Protein AF-0000000078269916 (afdb_homodimer)

Secondary structure (DSSP, 8-state):
---TT------------------------------PPPEEEE-TTS-EEEEEEES--SSEEEEE--TT--GGGGTTTHHHHTTTS-EEEEPPTTSTTS----S---HHHHHHHHHHHHHHHT-SSEEEEEETTHHHHHHHHHHHTTTTEEEEEEES--S-TT----HHHHHHHHHHHHH-HHHHHHHHHHTTS-TTS-HHHHHHHHHHHHTS-HHHHHHHHHHHHHHHHHTHHHHGGGG--S-EEEEE-SSS---HHHHHTTSSSEEEEE-TT--TTHHHHSHHHHHHHHHHHHHTTTTT------TTTS---/-----------------------------------PPPEEEE-TTS-EEEEEEES--SSEEEEE--TT--GGGGTTTHHHHTTTS-EEEEPPTTSTTS----S---HHHHHHHHHHHHHHHT-SSEEEEEETTHHHHHHHHHHHTTTTEEEEEEES--S-TT----HHHHHHHHHHHHH-HHHHHHHHHHTTS-TTS-HHHHHHHHHHHHTS-HHHHHHHHHHHHHHHHHTHHHHGGGG--S-EEEEE-SSS---HHHHHTTSSSEEEEE-TT--TTHHHHSHHHHHHHHHHHHHTTTTT------TTTS---

Sequence (626 aa):
MNQDNYCKDLKRYSISLIVFFAFIFFFFTPAHAKNKWPSLAISADGTPISFESYGSGEPTLVFVHGWSCDARYWREQIPHFSKNHRVIVLDLAGHGHSGMGRTQYTMRSFGEDVKAVTEATGSRSVILVGHSMSGSVIAEAARLMADRVIGLVGIDTLENIEYPMTQEEFKGMVGPLETNFQTGCRQFVETMISPRTDAELREWIIADMSAAPPDVALSAMESMMSQYITGEAAKIFEDIRIPVRTVNGDLWPIEYEANRRHMFSFDAIVLKDADHFLMLNRVEEFNSALEKAIGSFSTNVKSKPDPRLLRGDMNQDNYCKDLKRYSISLIVFFAFIFFFFTPAHAKNKWPSLAISADGTPISFESYGSGEPTLVFVHGWSCDARYWREQIPHFSKNHRVIVLDLAGHGHSGMGRTQYTMRSFGEDVKAVTEATGSRSVILVGHSMSGSVIAEAARLMADRVIGLVGIDTLENIEYPMTQEEFKGMVGPLETNFQTGCRQFVETMISPRTDAELREWIIADMSAAPPDVALSAMESMMSQYITGEAAKIFEDIRIPVRTVNGDLWPIEYEANRRHMFSFDAIVLKDADHFLMLNRVEEFNSALEKAIGSFSTNVKSKPDPRLLRGD

Radius of gyration: 32.22 Å; Cα contacts (8 Å, |Δi|>4): 1144; chains: 2; bounding box: 91×109×122 Å

Foldseek 3Di:
DDDDDPPDDPPPPPPPPPPPPPPPPPPPPPPPVPFDDWDWFAFPVRKTKIKGKAAADPPEEEEAEDFLAAQVLLVLVRVVPNVPHIYMGIGFAQHDPIHPPDQFDALLSSLRSSLRVCVVVVRQAYEYEYAALCVSNVLNVCLVRVRHYAEYEYEADQQALQPQDDPVNLCVLCVLCVVPVLVSQLVNVVVQDDPPFDPVVNVCVSNSSSPGDSSNNSRHSVNSVVCNNVSVSLQSQQSHQHAYEYEHEDPDHHDVVNNVVRHNHYDYHYDYPATSSCCPRVVVVSSVRVVVRVVVSVVPPPPPPPVVVVPPD/DDPDDPPDDPPPPPPPPPPPPPPPPPPPPPPPPPFDDWDWFAFPVRKIKIKGKAAADPPEEEEAEDFLAAQVLLVLVRVVPNVPHIYMGIGFAQGDPIHPPDQFDALLSSLRSSLRVCVVVVRQAYEYEYAALCVSNVLNVCLVRVRHYAEYEYEADQQALQPQDDPVNLCVLCVLCVVPVLVSQLVNVVVQDDPPFDPVVNVCVSNSSSPGDSSNNSRHSVNSSVCNNVSVSLQSQQSHQHAYEYEHEDPDHHDVVNNVVRHNHYDYHYDYPATSSCCPRVVVVSSVRVVVVVVVSVVPPPPPPPVVVVPPD

Nearest PDB structures (foldseek):
  7ac0-assembly1_HHH  TM=7.749E-01  e=2.338E-17  Corynebacterium sp. C12
  2xua-assembly1_A  TM=7.984E-01  e=5.585E-16  Paraburkholderia xenovorans LB400
  7dq9-assembly3_C  TM=8.122E-01  e=1.371E-15  Alistipes shahii WAL 8301
  7dq9-assembly4_D  TM=7.809E-01  e=2.350E-15  Alistipes shahii WAL 8301
  8v16-assembly2_A  TM=7.700E-01  e=2.664E-13  uncultured Pseudomonadota bacterium

Solvent-accessible surface area (backbone atoms only — not comparable to full-atom values): 33706 Å² total; per-residue (Å²): 140,85,73,79,80,74,77,72,82,82,77,77,76,76,74,76,74,74,72,74,72,72,73,72,72,72,72,69,62,71,70,69,70,73,78,60,67,56,41,72,23,58,21,89,87,62,46,39,28,26,33,40,66,37,61,51,62,78,54,26,38,38,43,37,45,32,78,52,44,26,44,73,68,44,59,72,48,48,75,64,48,23,73,75,15,16,32,34,35,29,15,51,70,53,19,53,70,15,18,62,83,67,92,69,44,37,43,59,60,42,6,36,38,53,45,26,43,42,57,68,70,64,59,61,40,30,35,37,34,10,26,38,61,14,35,57,20,46,52,41,22,37,68,76,34,63,88,29,45,57,30,39,34,21,33,45,35,79,33,47,40,68,46,79,50,47,72,65,58,50,49,62,65,46,43,48,35,72,76,40,40,48,64,27,35,35,58,59,50,53,75,43,52,51,90,81,51,56,68,63,57,50,50,29,53,39,51,46,41,26,32,42,57,59,71,50,45,53,36,35,49,50,39,54,52,46,25,30,53,72,43,46,51,32,55,60,32,65,76,38,85,42,45,36,32,28,50,23,32,60,84,62,76,67,38,63,68,63,40,47,75,36,32,68,35,68,52,73,46,70,43,81,93,25,36,71,54,32,57,70,75,35,44,70,64,38,53,52,51,50,49,52,53,59,58,59,50,70,68,66,68,62,76,70,72,56,63,74,68,68,52,76,122,137,85,80,76,80,82,76,77,85,80,80,76,78,76,75,76,74,76,72,74,72,73,74,73,71,72,71,69,61,71,69,70,70,73,79,62,68,57,42,74,25,59,21,88,86,64,46,39,27,25,34,41,64,38,60,50,61,78,53,25,37,39,44,37,44,33,78,51,47,27,43,74,69,44,59,72,48,48,75,62,48,24,75,73,16,16,32,34,35,29,16,50,68,53,19,53,70,14,17,63,85,68,92,70,43,37,43,60,60,44,7,37,37,52,44,26,44,41,58,69,70,63,61,62,40,29,34,39,34,10,26,38,61,14,34,56,20,46,51,40,20,39,68,77,34,62,86,28,45,57,31,39,34,22,33,44,35,78,34,47,41,70,46,80,49,47,72,66,58,50,49,63,65,46,43,47,36,72,76,39,39,48,64,28,37,35,58,57,50,54,74,43,51,52,92,81,51,57,67,63,56,50,49,29,54,39,53,49,40,27,33,42,57,57,70,48,46,52,36,33,49,51,39,54,51,47,25,29,54,72,44,47,51,32,55,60,32,62,76,39,84,42,45,36,33,28,49,24,31,60,83,60,76,69,38,62,66,65,39,46,74,35,31,68,36,68,53,75,46,71,42,80,92,26,36,72,56,31,57,70,75,37,43,70,65,38,53,52,50,50,49,53,54,58,57,58,50,69,69,65,68,63,76,70,72,57,65,74,69,68,52,76,120

Structure (mmCIF, N/CA/C/O backbone):
data_AF-0000000078269916-model_v1
#
loop_
_entity.id
_entity.type
_entity.pdbx_description
1 polymer 'Pimeloyl-ACP methyl ester carboxylesterase'
#
loop_
_atom_site.group_PDB
_atom_site.id
_atom_site.type_symbol
_atom_site.label_atom_id
_atom_site.label_alt_id
_atom_site.label_comp_id
_atom_site.label_asym_id
_atom_site.label_entity_id
_atom_site.label_seq_id
_atom_site.pdbx_PDB_ins_code
_atom_site.Cartn_x
_atom_site.Cartn_y
_atom_site.Cartn_z
_atom_site.occupancy
_atom_site.B_iso_or_equiv
_atom_site.auth_seq_id
_atom_site.auth_comp_id
_atom_site.auth_asym_id
_atom_site.auth_atom_id
_atom_site.pdbx_PDB_model_num
ATOM 1 N N . MET A 1 1 ? -1.334 53.094 -91.125 1 21 1 MET A N 1
ATOM 2 C CA . MET A 1 1 ? -2.098 51.938 -90.688 1 21 1 MET A CA 1
ATOM 3 C C . MET A 1 1 ? -2.035 51.781 -89.188 1 21 1 MET A C 1
ATOM 5 O O . MET A 1 1 ? -1.204 52.438 -88.5 1 21 1 MET A O 1
ATOM 9 N N . ASN A 1 2 ? -1.925 50.594 -88.625 1 22.11 2 ASN A N 1
ATOM 10 C CA . ASN A 1 2 ? -2.619 49.625 -87.75 1 22.11 2 ASN A CA 1
ATOM 11 C C . ASN A 1 2 ? -2.021 49.594 -86.375 1 22.11 2 ASN A C 1
ATOM 13 O O . ASN A 1 2 ? -2.479 48.812 -85.5 1 22.11 2 ASN A O 1
ATOM 17 N N . GLN A 1 3 ? -0.78 49.75 -86.125 1 22.39 3 GLN A N 1
ATOM 18 C CA . GLN A 1 3 ? -0.13 48.812 -85.188 1 22.39 3 GLN A CA 1
ATOM 19 C C . GLN A 1 3 ? -0.484 49.156 -83.75 1 22.39 3 GLN A C 1
ATOM 21 O O . GLN A 1 3 ? -0.562 48.25 -82.938 1 22.39 3 GLN A O 1
ATOM 26 N N . ASP A 1 4 ? -0.324 50.375 -83.25 1 25.39 4 ASP A N 1
ATOM 27 C CA . ASP A 1 4 ? 0.403 50.531 -82 1 25.39 4 ASP A CA 1
ATOM 28 C C . ASP A 1 4 ? -0.526 50.375 -80.812 1 25.39 4 ASP A C 1
ATOM 30 O O . ASP A 1 4 ? -0.087 50.469 -79.688 1 25.39 4 ASP A O 1
ATOM 34 N N . ASN A 1 5 ? -1.885 50.656 -80.938 1 26.56 5 ASN A N 1
ATOM 35 C CA . ASN A 1 5 ? -2.498 51.25 -79.75 1 26.56 5 ASN A CA 1
ATOM 36 C C . ASN A 1 5 ? -2.873 50.188 -78.75 1 26.56 5 ASN A C 1
ATOM 38 O O . ASN A 1 5 ? -3.711 50.438 -77.875 1 26.56 5 ASN A O 1
ATOM 42 N N . TYR A 1 6 ? -2.588 48.844 -79 1 26.31 6 TYR A N 1
ATOM 43 C CA . TYR A 1 6 ? -3.412 47.812 -78.375 1 26.31 6 TYR A CA 1
ATOM 44 C C . TYR A 1 6 ? -3.141 47.75 -76.875 1 26.31 6 TYR A C 1
ATOM 46 O O . TYR A 1 6 ? -3.074 46.656 -76.312 1 26.31 6 TYR A O 1
ATOM 54 N N . CYS A 1 7 ? -2.402 48.562 -76.188 1 26.69 7 CYS A N 1
ATOM 55 C CA . CYS A 1 7 ? -1.865 48.156 -74.875 1 26.69 7 CYS A CA 1
ATOM 56 C C . CYS A 1 7 ? -2.969 48.031 -73.875 1 26.69 7 CYS A C 1
ATOM 58 O O . CYS A 1 7 ? -3.221 49 -73.125 1 26.69 7 CYS A O 1
ATOM 60 N N . LYS A 1 8 ? -4.277 47.719 -74.25 1 22.61 8 LYS A N 1
ATOM 61 C CA . LYS A 1 8 ? -5.359 47.906 -73.312 1 22.61 8 LYS A CA 1
ATOM 62 C C . LYS A 1 8 ? -5.062 47.219 -71.938 1 22.61 8 LYS A C 1
ATOM 64 O O . LYS A 1 8 ? -4.184 46.375 -71.875 1 22.61 8 LYS A O 1
ATOM 69 N N . ASP A 1 9 ? -6.188 46.812 -71.125 1 23.31 9 ASP A N 1
ATOM 70 C CA . ASP A 1 9 ? -6.789 46.75 -69.812 1 23.31 9 ASP A CA 1
ATOM 71 C C . ASP A 1 9 ? -6.484 45.438 -69.125 1 23.31 9 ASP A C 1
ATOM 73 O O . ASP A 1 9 ? -7.156 44.438 -69.375 1 23.31 9 ASP A O 1
ATOM 77 N N . LEU A 1 10 ? -5.312 44.875 -69 1 23.36 10 LEU A N 1
ATOM 78 C CA . LEU A 1 10 ? -5.129 43.594 -68.312 1 23.36 10 LEU A CA 1
ATOM 79 C C . LEU A 1 10 ? -5.66 43.656 -66.875 1 23.36 10 LEU A C 1
ATOM 81 O O . LEU A 1 10 ? -5.148 44.406 -66.062 1 23.36 10 LEU A O 1
ATOM 85 N N . LYS A 1 11 ? -7.047 43.625 -66.625 1 23.27 11 LYS A N 1
ATOM 86 C CA . LYS A 1 11 ? -7.719 43.469 -65.375 1 23.27 11 LYS A CA 1
ATOM 87 C C . LYS A 1 11 ? -7.141 42.281 -64.562 1 23.27 11 LYS A C 1
ATOM 89 O O . LYS A 1 11 ? -7.184 41.156 -65 1 23.27 11 LYS A O 1
ATOM 94 N N . ARG A 1 12 ? -6.066 42.438 -63.781 1 24.25 12 ARG A N 1
ATOM 95 C CA . ARG A 1 12 ? -5.426 41.469 -62.906 1 24.25 12 ARG A CA 1
ATOM 96 C C . ARG A 1 12 ? -6.426 40.906 -61.906 1 24.25 12 ARG A C 1
ATOM 98 O O . ARG A 1 12 ? -7.078 41.656 -61.156 1 24.25 12 ARG A O 1
ATOM 105 N N . TYR A 1 13 ? -7.32 39.906 -62.219 1 27.17 13 TYR A N 1
ATOM 106 C CA . TYR A 1 13 ? -8.086 39.094 -61.281 1 27.17 13 TYR A CA 1
ATOM 107 C C . TYR A 1 13 ? -7.199 38.625 -60.125 1 27.17 13 TYR A C 1
ATOM 109 O O . TYR A 1 13 ? -6.195 37.969 -60.344 1 27.17 13 TYR A O 1
ATOM 117 N N . SER A 1 14 ? -6.84 39.469 -59.156 1 27.38 14 SER A N 1
ATOM 118 C CA . SER A 1 14 ? -6.176 39.031 -57.938 1 27.38 14 SER A CA 1
ATOM 119 C C . SER A 1 14 ? -6.922 37.875 -57.281 1 27.38 14 SER A C 1
ATOM 121 O O . SER A 1 14 ? -8.094 38 -56.938 1 27.38 14 SER A O 1
ATOM 123 N N . ILE A 1 15 ? -6.816 36.625 -57.719 1 27.8 15 ILE A N 1
ATOM 124 C CA . ILE A 1 15 ? -7.219 35.406 -57.062 1 27.8 15 ILE A CA 1
ATOM 125 C C . ILE A 1 15 ? -6.789 35.438 -55.594 1 27.8 15 ILE A C 1
ATOM 127 O O . ILE A 1 15 ? -5.602 35.594 -55.281 1 27.8 15 ILE A O 1
ATOM 131 N N . SER A 1 16 ? -7.613 36 -54.75 1 28.14 16 SER A N 1
ATOM 132 C CA . SER A 1 16 ? -7.484 35.875 -53.312 1 28.14 16 SER A CA 1
ATOM 133 C C . SER A 1 16 ? -7.227 34.438 -52.875 1 28.14 16 SER A C 1
ATOM 135 O O . SER A 1 16 ? -8.031 33.562 -53.188 1 28.14 16 SER A O 1
ATOM 137 N N . LEU A 1 17 ? -6.02 34 -52.969 1 30.09 17 LEU A N 1
ATOM 138 C CA . LEU A 1 17 ? -5.574 32.75 -52.344 1 30.09 17 LEU A CA 1
ATOM 139 C C . LEU A 1 17 ? -6.125 32.656 -50.938 1 30.09 17 LEU A C 1
ATOM 141 O O . LEU A 1 17 ? -5.801 33.469 -50.062 1 30.09 17 LEU A O 1
ATOM 145 N N . ILE A 1 18 ? -7.359 32.312 -50.812 1 31.36 18 ILE A N 1
ATOM 146 C CA . ILE A 1 18 ? -7.848 31.859 -49.531 1 31.36 18 ILE A CA 1
ATOM 147 C C . ILE A 1 18 ? -6.887 30.828 -48.938 1 31.36 18 ILE A C 1
ATOM 149 O O . ILE A 1 18 ? -6.711 29.75 -49.5 1 31.36 18 ILE A O 1
ATOM 153 N N . VAL A 1 19 ? -5.77 31.25 -48.438 1 34.12 19 VAL A N 1
ATOM 154 C CA . VAL A 1 19 ? -4.949 30.406 -47.594 1 34.12 19 VAL A CA 1
ATOM 155 C C . VAL A 1 19 ? -5.82 29.766 -46.5 1 34.12 19 VAL A C 1
ATOM 157 O O . VAL A 1 19 ? -6.367 30.453 -45.656 1 34.12 19 VAL A O 1
ATOM 160 N N . PHE A 1 20 ? -6.559 28.766 -46.906 1 34.16 20 PHE A N 1
ATOM 161 C CA . PHE A 1 20 ? -7.082 27.875 -45.875 1 34.16 20 PHE A CA 1
ATOM 162 C C . PHE A 1 20 ? -6 27.531 -44.844 1 34.16 20 PHE A C 1
ATOM 164 O O . PHE A 1 20 ? -5.047 26.812 -45.188 1 34.16 20 PHE A O 1
ATOM 171 N N . PHE A 1 21 ? -5.656 28.438 -43.969 1 36.5 21 PHE A N 1
ATOM 172 C CA . PHE A 1 21 ? -4.934 28.031 -42.781 1 36.5 21 PHE A CA 1
ATOM 173 C C . PHE A 1 21 ? -5.602 26.828 -42.125 1 36.5 21 PHE A C 1
ATOM 175 O O . PHE A 1 21 ? -6.688 26.953 -41.562 1 36.5 21 PHE A O 1
ATOM 182 N N . ALA A 1 22 ? -5.492 25.688 -42.75 1 36.28 22 ALA A N 1
ATOM 183 C CA . ALA A 1 22 ? -5.73 24.484 -41.969 1 36.28 22 ALA A CA 1
ATOM 184 C C . ALA A 1 22 ? -5.09 24.609 -40.562 1 36.28 22 ALA A C 1
ATOM 186 O O . ALA A 1 22 ? -3.863 24.625 -40.469 1 36.28 22 ALA A O 1
ATOM 187 N N . PHE A 1 23 ? -5.758 25.312 -39.656 1 39.25 23 PHE A N 1
ATOM 188 C CA . PHE A 1 23 ? -5.406 25.141 -38.281 1 39.25 23 PHE A CA 1
ATOM 189 C C . PHE A 1 23 ? -5.219 23.672 -37.938 1 39.25 23 PHE A C 1
ATOM 191 O O . PHE A 1 23 ? -6.188 22.906 -37.875 1 39.25 23 PHE A O 1
ATOM 198 N N . ILE A 1 24 ? -4.129 23.125 -38.344 1 39.94 24 ILE A N 1
ATOM 199 C CA . ILE A 1 24 ? -3.729 21.891 -37.688 1 39.94 24 ILE A CA 1
ATOM 200 C C . ILE A 1 24 ? -3.896 22.016 -36.188 1 39.94 24 ILE A C 1
ATOM 202 O O . ILE A 1 24 ? -3.162 22.766 -35.531 1 39.94 24 ILE A O 1
ATOM 206 N N . PHE A 1 25 ? -5.102 21.891 -35.688 1 37.78 25 PHE A N 1
ATOM 207 C CA . PHE A 1 25 ? -5.223 21.594 -34.281 1 37.78 25 PHE A CA 1
ATOM 208 C C . PHE A 1 25 ? -4.281 20.453 -33.875 1 37.78 25 PHE A C 1
ATOM 210 O O . PHE A 1 25 ? -4.512 19.297 -34.219 1 37.78 25 PHE A O 1
ATOM 217 N N . PHE A 1 26 ? -3.045 20.781 -33.656 1 40.53 26 PHE A N 1
ATOM 218 C CA . PHE A 1 26 ? -2.293 19.844 -32.844 1 40.53 26 PHE A CA 1
ATOM 219 C C . PHE A 1 26 ? -3.088 19.469 -31.594 1 40.53 26 PHE A C 1
ATOM 221 O O . PHE A 1 26 ? -3.258 20.281 -30.688 1 40.53 26 PHE A O 1
ATOM 228 N N . PHE A 1 27 ? -3.998 18.594 -31.781 1 38.41 27 PHE A N 1
ATOM 229 C CA . PHE A 1 27 ? -4.398 17.906 -30.547 1 38.41 27 PHE A CA 1
ATOM 230 C C . PHE A 1 27 ? -3.174 17.484 -29.734 1 38.41 27 PHE A C 1
ATOM 232 O O . PHE A 1 27 ? -2.502 16.516 -30.078 1 38.41 27 PHE A O 1
ATOM 239 N N . PHE A 1 28 ? -2.551 18.422 -29.062 1 37.59 28 PHE A N 1
ATOM 240 C CA . PHE A 1 28 ? -1.742 17.906 -27.969 1 37.59 28 PHE A CA 1
ATOM 241 C C . PHE A 1 28 ? -2.516 16.875 -27.172 1 37.59 28 PHE A C 1
ATOM 243 O O . PHE A 1 28 ? -3.496 17.203 -26.5 1 37.59 28 PHE A O 1
ATOM 250 N N . THR A 1 29 ? -2.607 15.695 -27.703 1 38 29 THR A N 1
ATOM 251 C CA . THR A 1 29 ? -2.969 14.688 -26.719 1 38 29 THR A CA 1
ATOM 252 C C . THR A 1 29 ? -2.277 14.969 -25.391 1 38 29 THR A C 1
ATOM 254 O O . THR A 1 29 ? -1.061 15.156 -25.344 1 38 29 THR A O 1
ATOM 257 N N . PRO A 1 30 ? -2.994 15.516 -24.484 1 38.19 30 PRO A N 1
ATOM 258 C CA . PRO A 1 30 ? -2.281 15.617 -23.203 1 38.19 30 PRO A CA 1
ATOM 259 C C . PRO A 1 30 ? -1.316 14.461 -22.984 1 38.19 30 PRO A C 1
ATOM 261 O O . PRO A 1 30 ? -1.679 13.297 -23.188 1 38.19 30 PRO A O 1
ATOM 264 N N . ALA A 1 31 ? -0.077 14.664 -23.297 1 37.22 31 ALA A N 1
ATOM 265 C CA . ALA A 1 31 ? 0.858 13.664 -22.797 1 37.22 31 ALA A CA 1
ATOM 266 C C . ALA A 1 31 ? 0.346 13.055 -21.484 1 37.22 31 ALA A C 1
ATOM 268 O O . ALA A 1 31 ? 0.181 13.75 -20.484 1 37.22 31 ALA A O 1
ATOM 269 N N . HIS A 1 32 ? -0.566 12.211 -21.5 1 38.44 32 HIS A N 1
ATOM 270 C CA . HIS A 1 32 ? -0.675 11.43 -20.266 1 38.44 32 HIS A CA 1
ATOM 271 C C . HIS A 1 32 ? 0.677 11.305 -19.578 1 38.44 32 HIS A C 1
ATOM 273 O O . HIS A 1 32 ? 1.618 10.742 -20.141 1 38.44 32 HIS A O 1
ATOM 279 N N . ALA A 1 33 ? 1.166 12.32 -19 1 42 33 ALA A N 1
ATOM 280 C CA . ALA A 1 33 ? 2.371 12.195 -18.172 1 42 33 ALA A CA 1
ATOM 281 C C . ALA A 1 33 ? 2.557 10.758 -17.688 1 42 33 ALA A C 1
ATOM 283 O O . ALA A 1 33 ? 1.695 10.219 -17 1 42 33 ALA A O 1
ATOM 284 N N . LYS A 1 34 ? 3.129 9.953 -18.5 1 47.44 34 LYS A N 1
ATOM 285 C CA . LYS A 1 34 ? 3.562 8.609 -18.125 1 47.44 34 LYS A CA 1
ATOM 286 C C . LYS A 1 34 ? 3.793 8.508 -16.625 1 47.44 34 LYS A C 1
ATOM 288 O O . LYS A 1 34 ? 4.531 9.312 -16.047 1 47.44 34 LYS A O 1
ATOM 293 N N . ASN A 1 35 ? 2.83 8.055 -15.906 1 54.97 35 ASN A N 1
ATOM 294 C CA . ASN A 1 35 ? 2.936 7.824 -14.469 1 54.97 35 ASN A CA 1
ATOM 295 C C . ASN A 1 35 ? 4.301 7.258 -14.094 1 54.97 35 ASN A C 1
ATOM 297 O O . ASN A 1 35 ? 4.727 6.238 -14.633 1 54.97 35 ASN A O 1
ATOM 301 N N . LYS A 1 36 ? 5.184 8.062 -13.492 1 77.75 36 LYS A N 1
ATOM 302 C CA . LYS A 1 36 ? 6.488 7.684 -12.961 1 77.75 36 LYS A CA 1
ATOM 303 C C . LYS A 1 36 ? 6.371 6.52 -11.984 1 77.75 36 LYS A C 1
ATOM 305 O O . LYS A 1 36 ? 5.309 6.301 -11.398 1 77.75 36 LYS A O 1
ATOM 310 N N . TRP A 1 37 ? 7.215 5.598 -12.109 1 88.62 37 TRP A N 1
ATOM 311 C CA . TRP A 1 37 ? 7.332 4.516 -11.141 1 88.62 37 TRP A CA 1
ATOM 312 C C . TRP A 1 37 ? 7.391 5.059 -9.719 1 88.62 37 TRP A C 1
ATOM 314 O O . TRP A 1 37 ? 7.902 6.16 -9.492 1 88.62 37 TRP A O 1
ATOM 324 N N . PRO A 1 38 ? 6.723 4.312 -8.773 1 93.56 38 PRO A N 1
ATOM 325 C CA . PRO A 1 38 ? 6.969 4.719 -7.391 1 93.56 38 PRO A CA 1
ATOM 326 C C . PRO A 1 38 ? 8.461 4.797 -7.055 1 93.56 38 PRO A C 1
ATOM 328 O O . PRO A 1 38 ? 9.289 4.262 -7.793 1 93.56 38 PRO A O 1
ATOM 331 N N . SER A 1 39 ? 8.727 5.566 -6.039 1 94.5 39 SER A N 1
ATOM 332 C CA . SER A 1 39 ? 10.109 5.77 -5.613 1 94.5 39 SER A CA 1
ATOM 333 C C . SER A 1 39 ? 10.258 5.594 -4.105 1 94.5 39 SER A C 1
ATOM 335 O O . SER A 1 39 ? 9.258 5.508 -3.387 1 94.5 39 SER A O 1
ATOM 337 N N . LEU A 1 40 ? 11.508 5.488 -3.664 1 94.56 40 LEU A N 1
ATOM 338 C CA . LEU A 1 40 ? 11.805 5.395 -2.238 1 94.56 40 LEU A CA 1
ATOM 339 C C . LEU A 1 40 ? 12.844 6.434 -1.829 1 94.56 40 LEU A C 1
ATOM 341 O O . LEU A 1 40 ? 13.797 6.684 -2.566 1 94.56 40 LEU A O 1
ATOM 345 N N . ALA A 1 41 ? 12.586 7.074 -0.777 1 96.94 41 ALA A N 1
ATOM 346 C CA . ALA A 1 41 ? 13.555 7.91 -0.071 1 96.94 41 ALA A CA 1
ATOM 347 C C . ALA A 1 41 ? 13.961 7.277 1.256 1 96.94 41 ALA A C 1
ATOM 349 O O . ALA A 1 41 ? 13.211 6.492 1.835 1 96.94 41 ALA A O 1
ATOM 350 N N . ILE A 1 42 ? 15.156 7.555 1.751 1 95.69 42 ILE A N 1
ATOM 351 C CA . ILE A 1 42 ? 15.641 6.988 3.006 1 95.69 42 ILE A CA 1
ATOM 352 C C . ILE A 1 42 ? 15.578 8.047 4.105 1 95.69 42 ILE A C 1
ATOM 354 O O . ILE A 1 42 ? 16.219 9.094 4.004 1 95.69 42 ILE A O 1
ATOM 358 N N . SER A 1 43 ? 14.781 7.789 5.098 1 98.06 43 SER A N 1
ATOM 359 C CA . SER A 1 43 ? 14.641 8.703 6.223 1 98.06 43 SER A CA 1
ATOM 360 C C . SER A 1 43 ? 15.93 8.789 7.031 1 98.06 43 SER A C 1
ATOM 362 O O . SER A 1 43 ? 16.891 8.062 6.754 1 98.06 43 SER A O 1
ATOM 364 N N . ALA A 1 44 ? 15.969 9.672 7.977 1 97.56 44 ALA A N 1
ATOM 365 C CA . ALA A 1 44 ? 17.172 9.969 8.75 1 97.56 44 ALA A CA 1
ATOM 366 C C . ALA A 1 44 ? 17.688 8.719 9.461 1 97.56 44 ALA A C 1
ATOM 368 O O . ALA A 1 44 ? 18.891 8.539 9.617 1 97.56 44 ALA A O 1
ATOM 369 N N . ASP A 1 45 ? 16.812 7.828 9.836 1 96.75 45 ASP A N 1
ATOM 370 C CA . ASP A 1 45 ? 17.203 6.648 10.609 1 96.75 45 ASP A CA 1
ATOM 371 C C . ASP A 1 45 ? 17.391 5.438 9.695 1 96.75 45 ASP A C 1
ATOM 373 O O . ASP A 1 45 ? 17.484 4.305 10.172 1 96.75 45 ASP A O 1
ATOM 377 N N . GLY A 1 46 ? 17.344 5.645 8.453 1 94.25 46 GLY A N 1
ATOM 378 C CA . GLY A 1 46 ? 17.609 4.574 7.508 1 94.25 46 GLY A CA 1
ATOM 379 C C . GLY A 1 46 ? 16.344 3.895 7.012 1 94.25 46 GLY A C 1
ATOM 380 O O . GLY A 1 46 ? 16.406 3.02 6.145 1 94.25 46 GLY A O 1
ATOM 381 N N . THR A 1 47 ? 15.188 4.285 7.488 1 95.25 47 THR A N 1
ATOM 382 C CA . THR A 1 47 ? 13.93 3.66 7.098 1 95.25 47 THR A CA 1
ATOM 383 C C . THR A 1 47 ? 13.547 4.059 5.676 1 95.25 47 THR A C 1
ATOM 385 O O . THR A 1 47 ? 13.523 5.246 5.344 1 95.25 47 THR A O 1
ATOM 388 N N . PRO A 1 48 ? 13.273 3.115 4.793 1 95.19 48 PRO A N 1
ATOM 389 C CA . PRO A 1 48 ? 12.805 3.469 3.449 1 95.19 48 PRO A CA 1
ATOM 390 C C . PRO A 1 48 ? 11.383 4.035 3.449 1 95.19 48 PRO A C 1
ATOM 392 O O . PRO A 1 48 ? 10.492 3.467 4.082 1 95.19 48 PRO A O 1
ATOM 395 N N . ILE A 1 49 ? 11.203 5.141 2.758 1 98.12 49 ILE A N 1
ATOM 396 C CA . ILE A 1 49 ? 9.914 5.82 2.668 1 98.12 49 ILE A CA 1
ATOM 397 C C . ILE A 1 49 ? 9.438 5.832 1.219 1 98.12 49 ILE A C 1
ATOM 399 O O . ILE A 1 49 ? 10.078 6.434 0.353 1 98.12 49 ILE A O 1
ATOM 403 N N . SER A 1 50 ? 8.281 5.184 0.987 1 97.5 50 SER A N 1
ATOM 404 C CA . SER A 1 50 ? 7.707 5.102 -0.352 1 97.5 50 SER A CA 1
ATOM 405 C C . SER A 1 50 ? 6.977 6.391 -0.718 1 97.5 50 SER A C 1
ATOM 407 O O . SER A 1 50 ? 6.277 6.973 0.115 1 97.5 50 SER A O 1
ATOM 409 N N . PHE A 1 51 ? 7.176 6.797 -1.977 1 97.81 51 PHE A N 1
ATOM 410 C CA . PHE A 1 51 ? 6.449 7.969 -2.441 1 97.81 51 PHE A CA 1
ATOM 411 C C . PHE A 1 51 ? 6.234 7.91 -3.949 1 97.81 51 PHE A C 1
ATOM 413 O O . PHE A 1 51 ? 6.863 7.109 -4.641 1 97.81 51 PHE A O 1
ATOM 420 N N . GLU A 1 52 ? 5.258 8.695 -4.406 1 96.94 52 GLU A N 1
ATOM 421 C CA . GLU A 1 52 ? 4.973 8.898 -5.824 1 96.94 52 GLU A CA 1
ATOM 422 C C . GLU A 1 52 ? 4.938 10.383 -6.172 1 96.94 52 GLU A C 1
ATOM 424 O O . GLU A 1 52 ? 4.574 11.219 -5.336 1 96.94 52 GLU A O 1
ATOM 429 N N . SER A 1 53 ? 5.367 10.664 -7.398 1 96.75 53 SER A N 1
ATOM 430 C CA . SER A 1 53 ? 5.406 12.039 -7.895 1 96.75 53 SER A CA 1
ATOM 431 C C . SER A 1 53 ? 4.609 12.18 -9.188 1 96.75 53 SER A C 1
ATOM 433 O O . SER A 1 53 ? 4.73 11.359 -10.094 1 96.75 53 SER A O 1
ATOM 435 N N . TYR A 1 54 ? 3.781 13.203 -9.195 1 96.62 54 TYR A N 1
ATOM 436 C CA . TYR A 1 54 ? 2.951 13.508 -10.352 1 96.62 54 TYR A CA 1
ATOM 437 C C . TYR A 1 54 ? 3.07 14.977 -10.734 1 96.62 54 TYR A C 1
ATOM 439 O O . TYR A 1 54 ? 3.188 15.844 -9.867 1 96.62 54 TYR A O 1
ATOM 447 N N . GLY A 1 55 ? 3.004 15.242 -12 1 96.56 55 GLY A N 1
ATOM 448 C CA . GLY A 1 55 ? 3.059 16.625 -12.445 1 96.56 55 GLY A CA 1
ATOM 449 C C . GLY A 1 55 ? 4.426 17.266 -12.258 1 96.56 55 GLY A C 1
ATOM 450 O O . GLY A 1 55 ? 5.422 16.562 -12.07 1 96.56 55 GLY A O 1
ATOM 451 N N . SER A 1 56 ? 4.414 18.562 -12.531 1 95.44 56 SER A N 1
ATOM 452 C CA . SER A 1 56 ? 5.652 19.328 -12.445 1 95.44 56 SER A CA 1
ATOM 453 C C . SER A 1 56 ? 5.383 20.75 -11.977 1 95.44 56 SER A C 1
ATOM 455 O O . SER A 1 56 ? 4.23 21.188 -11.93 1 95.44 56 SER A O 1
ATOM 457 N N . GLY A 1 57 ? 6.523 21.375 -11.523 1 93.5 57 GLY A N 1
ATOM 458 C CA . GLY A 1 57 ? 6.418 22.781 -11.133 1 93.5 57 GLY A CA 1
ATOM 459 C C . GLY A 1 57 ? 6.602 23 -9.641 1 93.5 57 GLY A C 1
ATOM 460 O O . GLY A 1 57 ? 6.621 22.031 -8.867 1 93.5 57 GLY A O 1
ATOM 461 N N . GLU A 1 58 ? 6.789 24.312 -9.273 1 93.88 58 GLU A N 1
ATOM 462 C CA . GLU A 1 58 ? 6.855 24.766 -7.891 1 93.88 58 GLU A CA 1
ATOM 463 C C . GLU A 1 58 ? 5.77 25.797 -7.594 1 93.88 58 GLU A C 1
ATOM 465 O O . GLU A 1 58 ? 5.371 26.547 -8.477 1 93.88 58 GLU A O 1
ATOM 470 N N . PRO A 1 59 ? 5.258 25.859 -6.516 1 97.38 59 PRO A N 1
ATOM 471 C CA . PRO A 1 59 ? 5.629 25.016 -5.379 1 97.38 59 PRO A CA 1
ATOM 472 C C . PRO A 1 59 ? 5.117 23.594 -5.516 1 97.38 59 PRO A C 1
ATOM 474 O O . PRO A 1 59 ? 4.055 23.359 -6.102 1 97.38 59 PRO A O 1
ATOM 477 N N . THR A 1 60 ? 5.922 22.656 -5.02 1 98.25 60 THR A N 1
ATOM 478 C CA . THR A 1 60 ? 5.504 21.266 -4.906 1 98.25 60 THR A CA 1
ATOM 479 C C . THR A 1 60 ? 4.504 21.094 -3.768 1 98.25 60 THR A C 1
ATOM 481 O O . THR A 1 60 ? 4.676 21.656 -2.691 1 98.25 60 THR A O 1
ATOM 484 N N . LEU A 1 61 ? 3.449 20.391 -4.004 1 98.88 61 LEU A N 1
ATOM 485 C CA . LEU A 1 61 ? 2.514 20 -2.953 1 98.88 61 LEU A CA 1
ATOM 486 C C . LEU A 1 61 ? 2.844 18.609 -2.418 1 98.88 61 LEU A C 1
ATOM 488 O O . LEU A 1 61 ? 2.816 17.625 -3.166 1 98.88 61 LEU A O 1
ATOM 492 N N . VAL A 1 62 ? 3.182 18.5 -1.152 1 98.94 62 VAL A N 1
ATOM 493 C CA . VAL A 1 62 ? 3.449 17.219 -0.511 1 98.94 62 VAL A CA 1
ATOM 494 C C . VAL A 1 62 ? 2.275 16.844 0.386 1 98.94 62 VAL A C 1
ATOM 496 O O . VAL A 1 62 ? 2.006 17.5 1.387 1 98.94 62 VAL A O 1
ATOM 499 N N . PHE A 1 63 ? 1.613 15.781 0.003 1 98.94 63 PHE A N 1
ATOM 500 C CA . PHE A 1 63 ? 0.438 15.312 0.725 1 98.94 63 PHE A CA 1
ATOM 501 C C . PHE A 1 63 ? 0.815 14.219 1.722 1 98.94 63 PHE A C 1
ATOM 503 O O . PHE A 1 63 ? 1.376 13.188 1.341 1 98.94 63 PHE A O 1
ATOM 510 N N . VAL A 1 64 ? 0.462 14.453 2.99 1 98.94 64 VAL A N 1
ATOM 511 C CA . VAL A 1 64 ? 0.803 13.531 4.066 1 98.94 64 VAL A CA 1
ATOM 512 C C . VAL A 1 64 ? -0.473 12.984 4.707 1 98.94 64 VAL A C 1
ATOM 514 O O . VAL A 1 64 ? -1.325 13.758 5.156 1 98.94 64 VAL A O 1
ATOM 517 N N . HIS A 1 65 ? -0.599 11.656 4.766 1 98.88 65 HIS A N 1
ATOM 518 C CA . HIS A 1 65 ? -1.816 10.984 5.195 1 98.88 65 HIS A CA 1
ATOM 519 C C . HIS A 1 65 ? -1.937 10.977 6.715 1 98.88 65 HIS A C 1
ATOM 521 O O . HIS A 1 65 ? -0.972 11.289 7.422 1 98.88 65 HIS A O 1
ATOM 527 N N . GLY A 1 66 ? -3.137 10.648 7.215 1 98.81 66 GLY A N 1
ATOM 528 C CA . GLY A 1 66 ? -3.428 10.617 8.641 1 98.81 66 GLY A CA 1
ATOM 529 C C . GLY A 1 66 ? -3.131 9.273 9.281 1 98.81 66 GLY A C 1
ATOM 530 O O . GLY A 1 66 ? -2.51 8.406 8.664 1 98.81 66 GLY A O 1
ATOM 531 N N . TRP A 1 67 ? -3.562 9.148 10.5 1 98.69 67 TRP A N 1
ATOM 532 C CA . TRP A 1 67 ? -3.336 7.988 11.359 1 98.69 67 TRP A CA 1
ATOM 533 C C . TRP A 1 67 ? -3.912 6.727 10.719 1 98.69 67 TRP A C 1
ATOM 535 O O . TRP A 1 67 ? -5.074 6.707 10.312 1 98.69 67 TRP A O 1
ATOM 545 N N . SER A 1 68 ? -3.057 5.68 10.516 1 97.81 68 SER A N 1
ATOM 546 C CA . SER A 1 68 ? -3.439 4.352 10.039 1 97.81 68 SER A CA 1
ATOM 547 C C . SER A 1 68 ? -3.949 4.406 8.609 1 97.81 68 SER A C 1
ATOM 549 O O . SER A 1 68 ? -4.711 3.535 8.18 1 97.81 68 SER A O 1
ATOM 551 N N . CYS A 1 69 ? -3.635 5.422 7.906 1 98.44 69 CYS A N 1
ATOM 552 C CA . CYS A 1 69 ? -3.949 5.574 6.492 1 98.44 69 CYS A CA 1
ATOM 553 C C . CYS A 1 69 ? -2.707 5.375 5.629 1 98.44 69 CYS A C 1
ATOM 555 O O . CYS A 1 69 ? -1.752 4.723 6.055 1 98.44 69 CYS A O 1
ATOM 557 N N . ASP A 1 70 ? -2.764 5.824 4.379 1 98.12 70 ASP A N 1
ATOM 558 C CA . ASP A 1 70 ? -1.642 5.797 3.443 1 98.12 70 ASP A CA 1
ATOM 559 C C . ASP A 1 70 ? -1.891 6.73 2.262 1 98.12 70 ASP A C 1
ATOM 561 O O . ASP A 1 70 ? -2.844 7.512 2.271 1 98.12 70 ASP A O 1
ATOM 565 N N . ALA A 1 71 ? -1.038 6.68 1.283 1 98.19 71 ALA A N 1
ATOM 566 C CA . ALA A 1 71 ? -1.064 7.629 0.175 1 98.19 71 ALA A CA 1
ATOM 567 C C . ALA A 1 71 ? -2.363 7.516 -0.616 1 98.19 71 ALA A C 1
ATOM 569 O O . ALA A 1 71 ? -2.766 8.461 -1.304 1 98.19 71 ALA A O 1
ATOM 570 N N . ARG A 1 72 ? -3.086 6.359 -0.579 1 97.19 72 ARG A N 1
ATOM 571 C CA . ARG A 1 72 ? -4.289 6.121 -1.364 1 97.19 72 ARG A CA 1
ATOM 572 C C . ARG A 1 72 ? -5.406 7.078 -0.964 1 97.19 72 ARG A C 1
ATOM 574 O O . ARG A 1 72 ? -6.355 7.289 -1.724 1 97.19 72 ARG A O 1
ATOM 581 N N . TYR A 1 73 ? -5.273 7.688 0.193 1 98.56 73 TYR A N 1
ATOM 582 C CA . TYR A 1 73 ? -6.32 8.57 0.7 1 98.56 73 TYR A CA 1
ATOM 583 C C . TYR A 1 73 ? -6.297 9.906 -0.023 1 98.56 73 TYR A C 1
ATOM 585 O O . TYR A 1 73 ? -7.223 10.711 0.119 1 98.56 73 TYR A O 1
ATOM 593 N N . TRP A 1 74 ? -5.285 10.125 -0.864 1 98.69 74 TRP A N 1
ATOM 594 C CA . TRP A 1 74 ? -5.176 11.359 -1.646 1 98.69 74 TRP A CA 1
ATOM 595 C C . TRP A 1 74 ? -5.488 11.094 -3.115 1 98.69 74 TRP A C 1
ATOM 597 O O . TRP A 1 74 ? -5.281 11.969 -3.965 1 98.69 74 TRP A O 1
ATOM 607 N N . ARG A 1 75 ? -6.023 9.953 -3.465 1 96.69 75 ARG A N 1
ATOM 608 C CA . ARG A 1 75 ? -6.18 9.5 -4.844 1 96.69 75 ARG A CA 1
ATOM 609 C C . ARG A 1 75 ? -7.023 10.484 -5.652 1 96.69 75 ARG A C 1
ATOM 611 O O . ARG A 1 75 ? -6.812 10.641 -6.855 1 96.69 75 ARG A O 1
ATOM 618 N N . GLU A 1 76 ? -7.973 11.172 -4.977 1 97.75 76 GLU A N 1
ATOM 619 C CA . GLU A 1 76 ? -8.891 12.055 -5.691 1 97.75 76 GLU A CA 1
ATOM 620 C C . GLU A 1 76 ? -8.258 13.422 -5.926 1 97.75 76 GLU A C 1
ATOM 622 O O . GLU A 1 76 ? -8.734 14.203 -6.754 1 97.75 76 GLU A O 1
ATOM 627 N N . GLN A 1 77 ? -7.215 13.742 -5.207 1 98.69 77 GLN A N 1
ATOM 628 C CA . GLN A 1 77 ? -6.535 15.031 -5.316 1 98.69 77 GLN A CA 1
ATOM 629 C C . GLN A 1 77 ? -5.438 14.984 -6.375 1 98.69 77 GLN A C 1
ATOM 631 O O . GLN A 1 77 ? -5.121 16 -6.996 1 98.69 77 GLN A O 1
ATOM 636 N N . ILE A 1 78 ? -4.859 13.844 -6.641 1 97.88 78 ILE A N 1
ATOM 637 C CA . ILE A 1 78 ? -3.709 13.688 -7.52 1 97.88 78 ILE A CA 1
ATOM 638 C C . ILE A 1 78 ? -4.055 14.188 -8.922 1 97.88 78 ILE A C 1
ATOM 640 O O . ILE A 1 78 ? -3.396 15.086 -9.445 1 97.88 78 ILE A O 1
ATOM 644 N N . PRO A 1 79 ? -5.145 13.688 -9.562 1 96.62 79 PRO A N 1
ATOM 645 C CA . PRO A 1 79 ? -5.422 14.164 -10.922 1 96.62 79 PRO A CA 1
ATOM 646 C C . PRO A 1 79 ? -5.734 15.656 -10.969 1 96.62 79 PRO A C 1
ATOM 648 O O . PRO A 1 79 ? -5.434 16.328 -11.969 1 96.62 79 PRO A O 1
ATOM 651 N N . HIS A 1 80 ? -6.309 16.172 -9.938 1 97.88 80 HIS A N 1
ATOM 652 C CA . HIS A 1 80 ? -6.719 17.578 -9.914 1 97.88 80 HIS A CA 1
ATOM 653 C C . HIS A 1 80 ? -5.516 18.5 -9.773 1 97.88 80 HIS A C 1
ATOM 655 O O . HIS A 1 80 ? -5.34 19.422 -10.578 1 97.88 80 HIS A O 1
ATOM 661 N N . PHE A 1 81 ? -4.668 18.25 -8.883 1 98.5 81 PHE A N 1
ATOM 662 C CA . PHE A 1 81 ? -3.621 19.203 -8.523 1 98.5 81 PHE A CA 1
ATOM 663 C C . PHE A 1 81 ? -2.379 18.984 -9.383 1 98.5 81 PHE A C 1
ATOM 665 O O . PHE A 1 81 ? -1.547 19.891 -9.516 1 98.5 81 PHE A O 1
ATOM 672 N N . SER A 1 82 ? -2.207 17.797 -9.945 1 97.75 82 SER A N 1
ATOM 673 C CA . SER A 1 82 ? -1.023 17.516 -10.75 1 97.75 82 SER A CA 1
ATOM 674 C C . SER A 1 82 ? -1.085 18.234 -12.094 1 97.75 82 SER A C 1
ATOM 676 O O . SER A 1 82 ? -0.095 18.281 -12.828 1 97.75 82 SER A O 1
ATOM 678 N N . LYS A 1 83 ? -2.176 18.797 -12.414 1 96.62 83 LYS A N 1
ATOM 679 C CA . LYS A 1 83 ? -2.311 19.594 -13.625 1 96.62 83 LYS A CA 1
ATOM 680 C C . LYS A 1 83 ? -1.462 20.859 -13.547 1 96.62 83 LYS A C 1
ATOM 682 O O . LYS A 1 83 ? -0.956 21.344 -14.562 1 96.62 83 LYS A O 1
ATOM 687 N N . ASN A 1 84 ? -1.304 21.359 -12.336 1 95.88 84 ASN A N 1
ATOM 688 C CA . ASN A 1 84 ? -0.679 22.672 -12.219 1 95.88 84 ASN A CA 1
ATOM 689 C C . ASN A 1 84 ? 0.471 22.656 -11.211 1 95.88 84 ASN A C 1
ATOM 691 O O . ASN A 1 84 ? 1.172 23.656 -11.047 1 95.88 84 ASN A O 1
ATOM 695 N N . HIS A 1 85 ? 0.659 21.531 -10.555 1 97.25 85 HIS A N 1
ATOM 696 C CA . HIS A 1 85 ? 1.691 21.422 -9.531 1 97.25 85 HIS A CA 1
ATOM 697 C C . HIS A 1 85 ? 2.422 20.094 -9.641 1 97.25 85 HIS A C 1
ATOM 699 O O . HIS A 1 85 ? 1.896 19.125 -10.211 1 97.25 85 HIS A O 1
ATOM 705 N N . ARG A 1 86 ? 3.623 20.109 -9.156 1 97.62 86 ARG A N 1
ATOM 706 C CA . ARG A 1 86 ? 4.16 18.812 -8.742 1 97.62 86 ARG A CA 1
ATOM 707 C C . ARG A 1 86 ? 3.473 18.328 -7.473 1 97.62 86 ARG A C 1
ATOM 709 O O . ARG A 1 86 ? 3.387 19.047 -6.48 1 97.62 86 ARG A O 1
ATOM 716 N N . VAL A 1 87 ? 2.947 17.172 -7.543 1 98.62 87 VAL A N 1
ATOM 717 C CA . VAL A 1 87 ? 2.25 16.547 -6.422 1 98.62 87 VAL A CA 1
ATOM 718 C C . VAL A 1 87 ? 3.031 15.328 -5.938 1 98.62 87 VAL A C 1
ATOM 720 O O . VAL A 1 87 ? 3.344 14.43 -6.727 1 98.62 87 VAL A O 1
ATOM 723 N N . ILE A 1 88 ? 3.369 15.344 -4.676 1 98.69 88 ILE A N 1
ATOM 724 C CA . ILE A 1 88 ? 4.023 14.211 -4.039 1 98.69 88 ILE A CA 1
ATOM 725 C C . ILE A 1 88 ? 3.088 13.594 -3 1 98.69 88 ILE A C 1
ATOM 727 O O . ILE A 1 88 ? 2.529 14.305 -2.16 1 98.69 88 ILE A O 1
ATOM 731 N N . VAL A 1 89 ? 2.859 12.289 -3.1 1 98.75 89 VAL A N 1
ATOM 732 C CA . VAL A 1 89 ? 2.197 11.531 -2.041 1 98.75 89 VAL A CA 1
ATOM 733 C C . VAL A 1 89 ? 3.158 10.484 -1.477 1 98.75 89 VAL A C 1
ATOM 735 O O . VAL A 1 89 ? 3.994 9.945 -2.203 1 98.75 89 VAL A O 1
ATOM 738 N N . LEU A 1 90 ? 3.062 10.227 -0.17 1 98.69 90 LEU A N 1
ATOM 739 C CA . LEU A 1 90 ? 4.004 9.305 0.455 1 98.69 90 LEU A CA 1
ATOM 740 C C . LEU A 1 90 ? 3.311 8.453 1.512 1 98.69 90 LEU A C 1
ATOM 742 O O . LEU A 1 90 ? 2.211 8.781 1.959 1 98.69 90 LEU A O 1
ATOM 746 N N . ASP A 1 91 ? 3.902 7.352 1.828 1 98.62 91 ASP A N 1
ATOM 747 C CA . ASP A 1 91 ? 3.576 6.539 2.998 1 98.62 91 ASP A CA 1
ATOM 748 C C . ASP A 1 91 ? 4.555 6.805 4.141 1 98.62 91 ASP A C 1
ATOM 750 O O . ASP A 1 91 ? 5.766 6.609 3.984 1 98.62 91 ASP A O 1
ATOM 754 N N . LEU A 1 92 ? 4.039 7.238 5.242 1 98.81 92 LEU A N 1
ATOM 755 C CA . LEU A 1 92 ? 4.902 7.375 6.41 1 98.81 92 LEU A CA 1
ATOM 756 C C . LEU A 1 92 ? 5.438 6.016 6.855 1 98.81 92 LEU A C 1
ATOM 758 O O . LEU A 1 92 ? 4.84 4.98 6.551 1 98.81 92 LEU A O 1
ATOM 762 N N . ALA A 1 93 ? 6.578 6.051 7.559 1 98.12 93 ALA A N 1
ATOM 763 C CA . ALA A 1 93 ? 7.105 4.801 8.109 1 98.12 93 ALA A CA 1
ATOM 764 C C . ALA A 1 93 ? 6.012 4.02 8.836 1 98.12 93 ALA A C 1
ATOM 766 O O . ALA A 1 93 ? 5.203 4.602 9.562 1 98.12 93 ALA A O 1
ATOM 767 N N . GLY A 1 94 ? 6.016 2.699 8.531 1 96.38 94 GLY A N 1
ATOM 768 C CA . GLY A 1 94 ? 5.039 1.844 9.188 1 96.38 94 GLY A CA 1
ATOM 769 C C . GLY A 1 94 ? 3.705 1.798 8.461 1 96.38 94 GLY A C 1
ATOM 770 O O . GLY A 1 94 ? 2.791 1.084 8.883 1 96.38 94 GLY A O 1
ATOM 771 N N . HIS A 1 95 ? 3.596 2.516 7.363 1 97.12 95 HIS A N 1
ATOM 772 C CA . HIS A 1 95 ? 2.357 2.594 6.598 1 97.12 95 HIS A CA 1
ATOM 773 C C . HIS A 1 95 ? 2.59 2.238 5.133 1 97.12 95 HIS A C 1
ATOM 775 O O . HIS A 1 95 ? 3.684 2.451 4.605 1 97.12 95 HIS A O 1
ATOM 781 N N . GLY A 1 96 ? 1.533 1.697 4.496 1 95.19 96 GLY A N 1
ATOM 782 C CA . GLY A 1 96 ? 1.59 1.434 3.068 1 95.19 96 GLY A CA 1
ATOM 783 C C . GLY A 1 96 ? 2.797 0.611 2.66 1 95.19 96 GLY A C 1
ATOM 784 O O . GLY A 1 96 ? 3.025 -0.474 3.199 1 95.19 96 GLY A O 1
ATOM 785 N N . HIS A 1 97 ? 3.605 1.237 1.811 1 94.88 97 HIS A N 1
ATOM 786 C CA . HIS A 1 97 ? 4.719 0.501 1.223 1 94.88 97 HIS A CA 1
ATOM 787 C C . HIS A 1 97 ? 6.051 0.947 1.818 1 94.88 97 HIS A C 1
ATOM 789 O O . HIS A 1 97 ? 7.113 0.628 1.281 1 94.88 97 HIS A O 1
ATOM 795 N N . SER A 1 98 ? 5.992 1.695 2.896 1 96.25 98 SER A N 1
ATOM 796 C CA . SER A 1 98 ? 7.199 2.139 3.588 1 96.25 98 SER A CA 1
ATOM 797 C C . SER A 1 98 ? 7.668 1.1 4.602 1 96.25 98 SER A C 1
ATOM 799 O O . SER A 1 98 ? 6.926 0.178 4.941 1 96.25 98 SER A O 1
ATOM 801 N N . GLY A 1 99 ? 8.938 1.324 5.059 1 93.31 99 GLY A N 1
ATOM 802 C CA . GLY A 1 99 ? 9.531 0.412 6.023 1 93.31 99 GLY A CA 1
ATOM 803 C C . GLY A 1 99 ? 8.805 0.398 7.355 1 93.31 99 GLY A C 1
ATOM 804 O O . GLY A 1 99 ? 8.227 1.407 7.766 1 93.31 99 GLY A O 1
ATOM 805 N N . MET A 1 100 ? 8.898 -0.748 8.062 1 90.75 100 MET A N 1
ATOM 806 C CA . MET A 1 100 ? 8.172 -0.937 9.312 1 90.75 100 MET A CA 1
ATOM 807 C C . MET A 1 100 ? 9.117 -1.321 10.445 1 90.75 100 MET A C 1
ATOM 809 O O . MET A 1 100 ? 8.688 -1.902 11.445 1 90.75 100 MET A O 1
ATOM 813 N N . GLY A 1 101 ? 10.25 -1.008 10.375 1 87.69 101 GLY A N 1
ATOM 814 C CA . GLY A 1 101 ? 11.242 -1.548 11.281 1 87.69 101 GLY A CA 1
ATOM 815 C C . GLY A 1 101 ? 11.5 -0.654 12.484 1 87.69 101 GLY A C 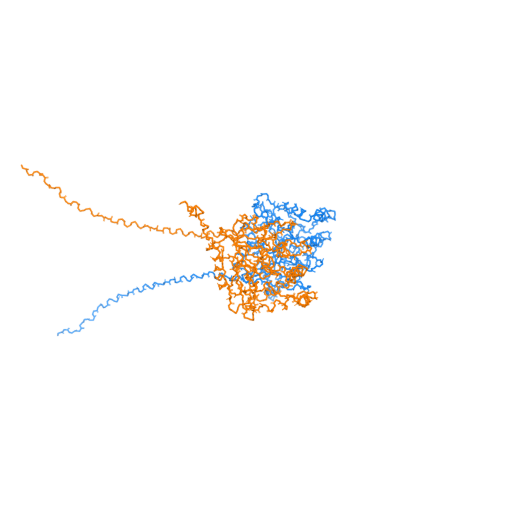1
ATOM 816 O O . GLY A 1 101 ? 12.367 -0.953 13.312 1 87.69 101 GLY A O 1
ATOM 817 N N . ARG A 1 102 ? 10.688 0.445 12.633 1 94.5 102 ARG A N 1
ATOM 818 C CA . ARG A 1 102 ? 10.922 1.326 13.773 1 94.5 102 ARG A CA 1
ATOM 819 C C . ARG A 1 102 ? 10.383 0.707 15.055 1 94.5 102 ARG A C 1
ATOM 821 O O . ARG A 1 102 ? 9.414 -0.05 15.031 1 94.5 102 ARG A O 1
ATOM 828 N N . THR A 1 103 ? 11.062 1.102 16.125 1 94.25 103 THR A N 1
ATOM 829 C CA . THR A 1 103 ? 10.555 0.701 17.438 1 94.25 103 THR A CA 1
ATOM 830 C C . THR A 1 103 ? 9.539 1.715 17.953 1 94.25 103 THR A C 1
ATOM 832 O O . THR A 1 103 ? 8.672 1.374 18.766 1 94.25 103 THR A O 1
ATOM 835 N N . GLN A 1 104 ? 9.727 2.932 17.578 1 97.62 104 GLN A N 1
ATOM 836 C CA . GLN A 1 104 ? 8.812 4.012 17.938 1 97.62 104 GLN A CA 1
ATOM 837 C C . GLN A 1 104 ? 8.438 4.844 16.719 1 97.62 104 GLN A C 1
ATOM 839 O O . GLN A 1 104 ? 9.297 5.176 15.898 1 97.62 104 GLN A O 1
ATOM 844 N N . TYR A 1 105 ? 7.207 5.094 16.625 1 98.5 105 TYR A N 1
ATOM 845 C CA . TYR A 1 105 ? 6.672 5.926 15.555 1 98.5 105 TYR A CA 1
ATOM 846 C C . TYR A 1 105 ? 6.172 7.258 16.094 1 98.5 105 TYR A C 1
ATOM 848 O O . TYR A 1 105 ? 5.043 7.352 16.578 1 98.5 105 TYR A O 1
ATOM 856 N N . THR A 1 106 ? 7.023 8.305 16 1 98.75 106 THR A N 1
ATOM 857 C CA . THR A 1 106 ? 6.727 9.594 16.609 1 98.75 106 THR A CA 1
ATOM 858 C C . THR A 1 106 ? 6.383 10.633 15.539 1 98.75 106 THR A C 1
ATOM 860 O O . THR A 1 106 ? 6.75 10.469 14.375 1 98.75 106 THR A O 1
ATOM 863 N N . MET A 1 107 ? 5.754 11.672 15.984 1 98.69 107 MET A N 1
ATOM 864 C CA . MET A 1 107 ? 5.465 12.766 15.07 1 98.69 107 MET A CA 1
ATOM 865 C C . MET A 1 107 ? 6.754 13.359 14.5 1 98.69 107 MET A C 1
ATOM 867 O O . MET A 1 107 ? 6.82 13.695 13.32 1 98.69 107 MET A O 1
ATOM 871 N N . ARG A 1 108 ? 7.727 13.445 15.305 1 98.25 108 ARG A N 1
ATOM 872 C CA . ARG A 1 108 ? 9.023 13.977 14.891 1 98.25 108 ARG A CA 1
ATOM 873 C C . ARG A 1 108 ? 9.664 13.086 13.836 1 98.25 108 ARG A C 1
ATOM 875 O O . ARG A 1 108 ? 10.18 13.578 12.828 1 98.25 108 ARG A O 1
ATOM 882 N N . SER A 1 109 ? 9.711 11.781 14.109 1 98.75 109 SER A N 1
ATOM 883 C CA . SER A 1 109 ? 10.305 10.867 13.141 1 98.75 109 SER A CA 1
ATOM 884 C C . SER A 1 109 ? 9.516 10.859 11.836 1 98.75 109 SER A C 1
ATOM 886 O O . SER A 1 109 ? 10.094 10.695 10.758 1 98.75 109 SER A O 1
ATOM 888 N N . PHE A 1 110 ? 8.203 11.016 11.93 1 98.94 110 PHE A N 1
ATOM 889 C CA . PHE A 1 110 ? 7.398 11.156 10.719 1 98.94 110 PHE A CA 1
ATOM 890 C C . PHE A 1 110 ? 7.781 12.422 9.961 1 98.94 110 PHE A C 1
ATOM 892 O O . PHE A 1 110 ? 7.77 12.438 8.727 1 98.94 110 PHE A O 1
ATOM 899 N N . GLY A 1 111 ? 8.047 13.531 10.688 1 98.94 111 GLY A N 1
ATOM 900 C CA . GLY A 1 111 ? 8.562 14.734 10.047 1 98.94 111 GLY A CA 1
ATOM 901 C C . GLY A 1 111 ? 9.812 14.484 9.234 1 98.94 111 GLY A C 1
ATOM 902 O O . GLY A 1 111 ? 9.969 15.031 8.141 1 98.94 111 GLY A O 1
ATOM 903 N N . GLU A 1 112 ? 10.719 13.648 9.742 1 98.88 112 GLU A N 1
ATOM 904 C CA . GLU A 1 112 ? 11.938 13.273 9.039 1 98.88 112 GLU A CA 1
ATOM 905 C C . GLU A 1 112 ? 11.625 12.5 7.762 1 98.88 112 GLU A C 1
ATOM 907 O O . GLU A 1 112 ? 12.344 12.617 6.766 1 98.88 112 GLU A O 1
ATOM 912 N N . ASP A 1 113 ? 10.578 11.664 7.812 1 98.94 113 ASP A N 1
ATOM 913 C CA . ASP A 1 113 ? 10.148 10.961 6.609 1 98.94 113 ASP A CA 1
ATOM 914 C C . ASP A 1 113 ? 9.773 11.945 5.504 1 98.94 113 ASP A C 1
ATOM 916 O O . ASP A 1 113 ? 10.18 11.781 4.352 1 98.94 113 ASP A O 1
ATOM 920 N N . VAL A 1 114 ? 9.023 12.969 5.895 1 98.94 114 VAL A N 1
ATOM 921 C CA . VAL A 1 114 ? 8.562 13.984 4.953 1 98.94 114 VAL A CA 1
ATOM 922 C C . VAL A 1 114 ? 9.758 14.75 4.391 1 98.94 114 VAL A C 1
ATOM 924 O O . VAL A 1 114 ? 9.836 15 3.186 1 98.94 114 VAL A O 1
ATOM 927 N N . LYS A 1 115 ? 10.672 15.109 5.219 1 98.88 115 LYS A N 1
ATOM 928 C CA . LYS A 1 115 ? 11.898 15.789 4.789 1 98.88 115 LYS A CA 1
ATOM 929 C C . LYS A 1 115 ? 12.664 14.938 3.779 1 98.88 115 LYS A C 1
ATOM 931 O O . LYS A 1 115 ? 13.102 15.445 2.742 1 98.88 115 LYS A O 1
ATOM 936 N N . ALA A 1 116 ? 12.828 13.672 4.086 1 98.81 116 ALA A N 1
ATOM 937 C CA . ALA A 1 116 ? 13.586 12.773 3.215 1 98.81 116 ALA A CA 1
ATOM 938 C C . ALA A 1 116 ? 12.977 12.727 1.815 1 98.81 116 ALA A C 1
ATOM 940 O O . ALA A 1 116 ? 13.703 12.805 0.817 1 98.81 116 ALA A O 1
ATOM 941 N N . VAL A 1 117 ? 11.695 12.625 1.754 1 98.69 117 VAL A N 1
ATOM 942 C CA . VAL A 1 117 ? 11.008 12.555 0.469 1 98.69 117 VAL A CA 1
ATOM 943 C C . VAL A 1 117 ? 11.141 13.891 -0.264 1 98.69 117 VAL A C 1
ATOM 945 O O . VAL A 1 117 ? 11.383 13.914 -1.472 1 98.69 117 VAL A O 1
ATOM 948 N N . THR A 1 118 ? 10.945 14.984 0.452 1 98.62 118 THR A N 1
ATOM 949 C CA . THR A 1 118 ? 11.07 16.312 -0.146 1 98.62 118 THR A CA 1
ATOM 950 C C . THR A 1 118 ? 12.461 16.5 -0.752 1 98.62 118 THR A C 1
ATOM 952 O O . THR A 1 118 ? 12.586 16.969 -1.888 1 98.62 118 THR A O 1
ATOM 955 N N . GLU A 1 119 ? 13.461 16.141 -0.049 1 98.25 119 GLU A N 1
ATOM 956 C CA . GLU A 1 119 ? 14.836 16.266 -0.524 1 98.25 119 GLU A CA 1
ATOM 957 C C . GLU A 1 119 ? 15.094 15.336 -1.711 1 98.25 119 GLU A C 1
ATOM 959 O O . GLU A 1 119 ? 15.75 15.727 -2.676 1 98.25 119 GLU A O 1
ATOM 964 N N . ALA A 1 120 ? 14.586 14.18 -1.629 1 96.81 120 ALA A N 1
ATOM 965 C CA . ALA A 1 120 ? 14.805 13.203 -2.693 1 96.81 120 ALA A CA 1
ATOM 966 C C . ALA A 1 120 ? 14.195 13.68 -4.008 1 96.81 120 ALA A C 1
ATOM 968 O O . ALA A 1 120 ? 14.703 13.359 -5.086 1 96.81 120 ALA A O 1
ATOM 969 N N . THR A 1 121 ? 13.141 14.461 -3.955 1 96.38 121 THR A N 1
ATOM 970 C CA . THR A 1 121 ? 12.469 14.93 -5.16 1 96.38 121 THR A CA 1
ATOM 971 C C . THR A 1 121 ? 13.117 16.219 -5.68 1 96.38 121 THR A C 1
ATOM 973 O O . THR A 1 121 ? 12.773 16.688 -6.766 1 96.38 121 THR A O 1
ATOM 976 N N . GLY A 1 122 ? 13.961 16.781 -4.918 1 96.56 122 GLY A N 1
ATOM 977 C CA . GLY A 1 122 ? 14.633 18 -5.32 1 96.56 122 GLY A CA 1
ATOM 978 C C . GLY A 1 122 ? 13.75 19.234 -5.219 1 96.56 122 GLY A C 1
ATOM 979 O O . GLY A 1 122 ? 14.047 20.266 -5.812 1 96.56 122 GLY A O 1
ATOM 980 N N . SER A 1 123 ? 12.719 19.125 -4.551 1 96.62 123 SER A N 1
ATOM 981 C CA . SER A 1 123 ? 11.797 20.25 -4.41 1 96.62 123 SER A CA 1
ATOM 982 C C . SER A 1 123 ? 12.406 21.344 -3.547 1 96.62 123 SER A C 1
ATOM 984 O O . SER A 1 123 ? 12.906 21.078 -2.453 1 96.62 123 SER A O 1
ATOM 986 N N . ARG A 1 124 ? 12.266 22.562 -3.996 1 96.56 124 ARG A N 1
ATOM 987 C CA . ARG A 1 124 ? 12.914 23.672 -3.314 1 96.56 124 ARG A CA 1
ATOM 988 C C . ARG A 1 124 ? 11.883 24.562 -2.631 1 96.56 124 ARG A C 1
ATOM 990 O O . ARG A 1 124 ? 12.211 25.266 -1.672 1 96.56 124 ARG A O 1
ATOM 997 N N . SER A 1 125 ? 10.742 24.672 -3.16 1 97.88 125 SER A N 1
ATOM 998 C CA . SER A 1 125 ? 9.594 25.359 -2.586 1 97.88 125 SER A CA 1
ATOM 999 C C . SER A 1 125 ? 8.406 24.422 -2.42 1 97.88 125 SER A C 1
ATOM 1001 O O . SER A 1 125 ? 7.91 23.859 -3.4 1 97.88 125 SER A O 1
ATOM 1003 N N . VAL A 1 126 ? 7.965 24.281 -1.104 1 98.25 126 VAL A N 1
ATOM 1004 C CA . VAL A 1 126 ? 6.984 23.219 -0.903 1 98.25 126 VAL A CA 1
ATOM 1005 C C . VAL A 1 126 ? 5.863 23.719 0.003 1 98.25 126 VAL A C 1
ATOM 1007 O O . VAL A 1 126 ? 6.082 24.562 0.865 1 98.25 126 VAL A O 1
ATOM 1010 N N . ILE A 1 127 ? 4.691 23.328 -0.298 1 98.88 127 ILE A N 1
ATOM 1011 C CA . ILE A 1 127 ? 3.539 23.391 0.594 1 98.88 127 ILE A CA 1
ATOM 1012 C C . ILE A 1 127 ? 3.223 22 1.131 1 98.88 127 ILE A C 1
ATOM 1014 O O . ILE A 1 127 ? 3.084 21.047 0.359 1 98.88 127 ILE A O 1
ATOM 1018 N N . LEU A 1 128 ? 3.213 21.875 2.447 1 98.94 128 LEU A N 1
ATOM 1019 C CA . LEU A 1 128 ? 2.895 20.594 3.068 1 98.94 128 LEU A CA 1
ATOM 1020 C C . LEU A 1 128 ? 1.412 20.516 3.418 1 98.94 128 LEU A C 1
ATOM 1022 O O . LEU A 1 128 ? 0.863 21.438 4.031 1 98.94 128 LEU A O 1
ATOM 1026 N N . VAL A 1 129 ? 0.759 19.484 2.98 1 99 129 VAL A N 1
ATOM 1027 C CA . VAL A 1 129 ? -0.654 19.219 3.236 1 99 129 VAL A CA 1
ATOM 1028 C C . VAL A 1 129 ? -0.799 17.969 4.105 1 99 129 VAL A C 1
ATOM 1030 O O . VAL A 1 129 ? -0.42 16.875 3.697 1 99 129 VAL A O 1
ATOM 1033 N N . GLY A 1 130 ? -1.324 18.125 5.316 1 98.94 130 GLY A N 1
ATOM 1034 C CA . GLY A 1 130 ? -1.398 17.016 6.25 1 98.94 130 GLY A CA 1
ATOM 1035 C C . GLY A 1 130 ? -2.807 16.75 6.746 1 98.94 130 GLY A C 1
ATOM 1036 O O . GLY A 1 130 ? -3.471 17.641 7.262 1 98.94 130 GLY A O 1
ATOM 1037 N N . HIS A 1 131 ? -3.25 15.523 6.68 1 98.94 131 HIS A N 1
ATOM 1038 C CA . HIS A 1 131 ? -4.562 15.109 7.156 1 98.94 131 HIS A CA 1
ATOM 1039 C C . HIS A 1 131 ? -4.496 14.602 8.594 1 98.94 131 HIS A C 1
ATOM 1041 O O . HIS A 1 131 ? -3.672 13.742 8.914 1 98.94 131 HIS A O 1
ATOM 1047 N N . SER A 1 132 ? -5.41 15.102 9.445 1 98.62 132 SER A N 1
ATOM 1048 C CA . SER A 1 132 ? -5.621 14.555 10.781 1 98.62 132 SER A CA 1
ATOM 1049 C C . SER A 1 132 ? -4.324 14.531 11.578 1 98.62 132 SER A C 1
ATOM 1051 O O . SER A 1 132 ? -3.68 15.562 11.766 1 98.62 132 SER A O 1
ATOM 1053 N N . MET A 1 133 ? -3.768 13.398 11.906 1 98.5 133 MET A N 1
ATOM 1054 C CA . MET A 1 133 ? -2.518 13.227 12.648 1 98.5 133 MET A CA 1
ATOM 1055 C C . MET A 1 133 ? -1.397 14.047 12.008 1 98.5 133 MET A C 1
ATOM 1057 O O . MET A 1 133 ? -0.519 14.555 12.711 1 98.5 133 MET A O 1
ATOM 1061 N N . SER A 1 134 ? -1.479 14.25 10.789 1 98.88 134 SER A N 1
ATOM 1062 C CA . SER A 1 134 ? -0.357 14.82 10.055 1 98.88 134 SER A CA 1
ATOM 1063 C C . SER A 1 134 ? -0.381 16.344 10.117 1 98.88 134 SER A C 1
ATOM 1065 O O . SER A 1 134 ? 0.479 17.016 9.531 1 98.88 134 SER A O 1
ATOM 1067 N N . GLY A 1 135 ? -1.403 16.922 10.797 1 98.69 135 GLY A N 1
ATOM 1068 C CA . GLY A 1 135 ? -1.217 18.312 11.203 1 98.69 135 GLY A CA 1
ATOM 1069 C C . GLY A 1 135 ? 0.044 18.531 12.016 1 98.69 135 GLY A C 1
ATOM 1070 O O . GLY A 1 135 ? 0.778 19.484 11.781 1 98.69 135 GLY A O 1
ATOM 1071 N N . SER A 1 136 ? 0.292 17.625 12.938 1 98.5 136 SER A N 1
ATOM 1072 C CA . SER A 1 136 ? 1.505 17.656 13.75 1 98.5 136 SER A CA 1
ATOM 1073 C C . SER A 1 136 ? 2.73 17.266 12.938 1 98.5 136 SER A C 1
ATOM 1075 O O . SER A 1 136 ? 3.809 17.844 13.109 1 98.5 136 SER A O 1
ATOM 1077 N N . VAL A 1 137 ? 2.604 16.312 12.039 1 98.88 137 VAL A N 1
ATOM 1078 C CA . VAL A 1 137 ? 3.719 15.781 11.258 1 98.88 137 VAL A CA 1
ATOM 1079 C C . VAL A 1 137 ? 4.266 16.859 10.336 1 98.88 137 VAL A C 1
ATOM 1081 O O . VAL A 1 137 ? 5.48 17.047 10.242 1 98.88 137 VAL A O 1
ATOM 1084 N N . ILE A 1 138 ? 3.385 17.578 9.68 1 98.88 138 ILE A N 1
ATOM 1085 C CA . ILE A 1 138 ? 3.846 18.594 8.734 1 98.88 138 ILE A CA 1
ATOM 1086 C C . ILE A 1 138 ? 4.445 19.766 9.5 1 98.88 138 ILE A C 1
ATOM 1088 O O . ILE A 1 138 ? 5.355 20.438 9 1 98.88 138 ILE A O 1
ATOM 1092 N N . ALA A 1 139 ? 3.975 20.062 10.711 1 98.75 139 ALA A N 1
ATOM 1093 C CA . ALA A 1 139 ? 4.625 21.062 11.555 1 98.75 139 ALA A CA 1
ATOM 1094 C C . ALA A 1 139 ? 6.051 20.656 11.898 1 98.75 139 ALA A C 1
ATOM 1096 O O . ALA A 1 139 ? 6.984 21.453 11.789 1 98.75 139 ALA A O 1
ATOM 1097 N N . GLU A 1 140 ? 6.223 19.391 12.312 1 98.62 140 GLU A N 1
ATOM 1098 C CA . GLU A 1 140 ? 7.555 18.859 12.586 1 98.62 140 GLU A CA 1
ATOM 1099 C C . GLU A 1 140 ? 8.453 18.969 11.359 1 98.62 140 GLU A C 1
ATOM 1101 O O . GLU A 1 140 ? 9.617 19.359 11.469 1 98.62 140 GLU A O 1
ATOM 1106 N N . ALA A 1 141 ? 7.926 18.609 10.242 1 98.81 141 ALA A N 1
ATOM 1107 C CA . ALA A 1 141 ? 8.695 18.641 9 1 98.81 141 ALA A CA 1
ATOM 1108 C C . ALA A 1 141 ? 9.102 20.078 8.656 1 98.81 141 ALA A C 1
ATOM 1110 O O . ALA A 1 141 ? 10.219 20.312 8.195 1 98.81 141 ALA A O 1
ATOM 1111 N N . ALA A 1 142 ? 8.195 21.016 8.805 1 98.56 142 ALA A N 1
ATOM 1112 C CA . ALA A 1 142 ? 8.469 22.406 8.508 1 98.56 142 ALA A CA 1
ATOM 1113 C C . ALA A 1 142 ? 9.641 22.938 9.328 1 98.56 142 ALA A C 1
ATOM 1115 O O . ALA A 1 142 ? 10.461 23.703 8.836 1 98.56 142 ALA A O 1
ATOM 1116 N N . ARG A 1 143 ? 9.734 22.516 10.555 1 97.62 143 ARG A N 1
ATOM 1117 C CA . ARG A 1 143 ? 10.852 22.922 11.406 1 97.62 143 ARG A CA 1
ATOM 1118 C C . ARG A 1 143 ? 12.18 22.422 10.836 1 97.62 143 ARG A C 1
ATOM 1120 O O . ARG A 1 143 ? 13.203 23.094 10.961 1 97.62 143 ARG A O 1
ATOM 1127 N N . LEU A 1 144 ? 12.148 21.281 10.227 1 97.56 144 LEU A N 1
ATOM 1128 C CA . LEU A 1 144 ? 13.344 20.656 9.68 1 97.56 144 LEU A CA 1
ATOM 1129 C C . LEU A 1 144 ? 13.727 21.266 8.336 1 97.56 144 LEU A C 1
ATOM 1131 O O . LEU A 1 144 ? 14.859 21.125 7.887 1 97.56 144 LEU A O 1
ATOM 1135 N N . MET A 1 145 ? 12.703 21.891 7.688 1 97.56 145 MET A N 1
ATOM 1136 C CA . MET A 1 145 ? 12.906 22.391 6.328 1 97.56 145 MET A CA 1
ATOM 1137 C C . MET A 1 145 ? 12.445 23.8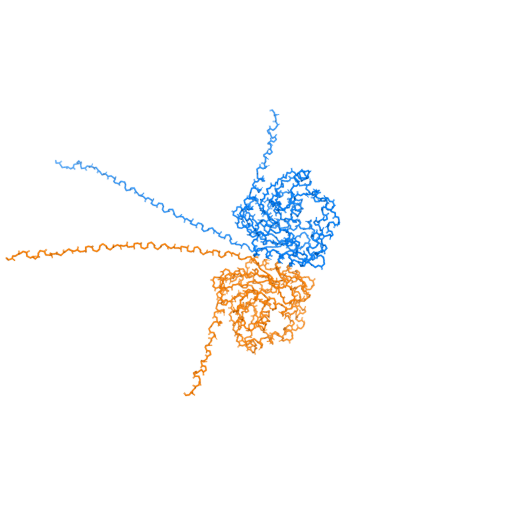28 6.207 1 97.56 145 MET A C 1
ATOM 1139 O O . MET A 1 145 ? 11.688 24.172 5.297 1 97.56 145 MET A O 1
ATOM 1143 N N . ALA A 1 146 ? 12.867 24.672 7.051 1 96.12 146 ALA A N 1
ATOM 1144 C CA . ALA A 1 146 ? 12.383 26.047 7.137 1 96.12 146 ALA A CA 1
ATOM 1145 C C . ALA A 1 146 ? 12.727 26.828 5.867 1 96.12 146 ALA A C 1
ATOM 1147 O O . ALA A 1 146 ? 12.023 27.781 5.508 1 96.12 146 ALA A O 1
ATOM 1148 N N . ASP A 1 147 ? 13.695 26.422 5.152 1 95.62 147 ASP A N 1
ATOM 1149 C CA . ASP A 1 147 ? 14.156 27.141 3.969 1 95.62 147 ASP A CA 1
ATOM 1150 C C . ASP A 1 147 ? 13.352 26.734 2.734 1 95.62 147 ASP A C 1
ATOM 1152 O O . ASP A 1 147 ? 13.406 27.422 1.706 1 95.62 147 ASP A O 1
ATOM 1156 N N . ARG A 1 148 ? 12.523 25.672 2.867 1 96.69 148 ARG A N 1
ATOM 1157 C CA . ARG A 1 148 ? 11.828 25.141 1.699 1 96.69 148 ARG A CA 1
ATOM 1158 C C . ARG A 1 148 ? 10.32 25.312 1.839 1 96.69 148 ARG A C 1
ATOM 1160 O O . ARG A 1 148 ? 9.617 25.469 0.842 1 96.69 148 ARG A O 1
ATOM 1167 N N . VAL A 1 149 ? 9.82 25.25 3.014 1 98.38 149 VAL A N 1
ATOM 1168 C CA . VAL A 1 149 ? 8.383 25.188 3.223 1 98.38 149 VAL A CA 1
ATOM 1169 C C . VAL A 1 149 ? 7.805 26.609 3.244 1 98.38 149 VAL A C 1
ATOM 1171 O O . VAL A 1 149 ? 8.242 27.438 4.035 1 98.38 149 VAL A O 1
ATOM 1174 N N . ILE A 1 150 ? 6.789 26.844 2.404 1 98.06 150 ILE A N 1
ATOM 1175 C CA . ILE A 1 150 ? 6.27 28.203 2.291 1 98.06 150 ILE A CA 1
ATOM 1176 C C . ILE A 1 150 ? 4.848 28.25 2.854 1 98.06 150 ILE A C 1
ATOM 1178 O O . ILE A 1 150 ? 4.27 29.344 2.986 1 98.06 150 ILE A O 1
ATOM 1182 N N . GLY A 1 151 ? 4.262 27.156 3.221 1 98.56 151 GLY A N 1
ATOM 1183 C CA . GLY A 1 151 ? 2.924 27.094 3.783 1 98.56 151 GLY A CA 1
ATOM 1184 C C . GLY A 1 151 ? 2.555 25.719 4.285 1 98.56 151 GLY A C 1
ATOM 1185 O O . GLY A 1 151 ? 3.061 24.703 3.779 1 98.56 151 GLY A O 1
ATOM 1186 N N . LEU A 1 152 ? 1.693 25.656 5.293 1 98.88 152 LEU A N 1
ATOM 1187 C CA . LEU A 1 152 ? 1.116 24.422 5.82 1 98.88 152 LEU A CA 1
ATOM 1188 C C . LEU A 1 152 ? -0.398 24.422 5.637 1 98.88 152 LEU A C 1
ATOM 1190 O O . LEU A 1 152 ? -1.067 25.422 5.898 1 98.88 152 LEU A O 1
ATOM 1194 N N . VAL A 1 153 ? -0.906 23.344 5.164 1 98.94 153 VAL A N 1
ATOM 1195 C CA . VAL A 1 153 ? -2.354 23.172 5.109 1 98.94 153 VAL A CA 1
ATOM 1196 C C . VAL A 1 153 ? -2.758 21.938 5.895 1 98.94 153 VAL A C 1
ATOM 1198 O O . VAL A 1 153 ? -2.412 20.812 5.52 1 98.94 153 VAL A O 1
ATOM 1201 N N . GLY A 1 154 ? -3.449 22.125 6.988 1 98.94 154 GLY A N 1
ATOM 1202 C CA . GLY A 1 154 ? -4.051 21.016 7.715 1 98.94 154 GLY A CA 1
ATOM 1203 C C . GLY A 1 154 ? -5.41 20.625 7.172 1 98.94 154 GLY A C 1
ATOM 1204 O O . GLY A 1 154 ? -6.23 21.484 6.84 1 98.94 154 GLY A O 1
ATOM 1205 N N . ILE A 1 155 ? -5.645 19.391 7.027 1 98.94 155 ILE A N 1
ATOM 1206 C CA . ILE A 1 155 ? -6.93 18.859 6.574 1 98.94 155 ILE A CA 1
ATOM 1207 C C . ILE A 1 155 ? -7.648 18.188 7.738 1 98.94 155 ILE A C 1
ATOM 1209 O O . ILE A 1 155 ? -7.207 17.141 8.227 1 98.94 155 ILE A O 1
ATOM 1213 N N . ASP A 1 156 ? -8.719 18.734 8.141 1 98.81 156 ASP A N 1
ATOM 1214 C CA . ASP A 1 156 ? -9.555 18.312 9.266 1 98.81 156 ASP A CA 1
ATOM 1215 C C . ASP A 1 156 ? -8.711 18.016 10.5 1 98.81 156 ASP A C 1
ATOM 1217 O O . ASP A 1 156 ? -8.797 16.938 11.078 1 98.81 156 ASP A O 1
ATOM 1221 N N . THR A 1 157 ? -7.969 19 10.898 1 98.56 157 THR A N 1
ATOM 1222 C CA . THR A 1 157 ? -7.035 18.969 12.023 1 98.56 157 THR A CA 1
ATOM 1223 C C . THR A 1 157 ? -6.727 20.391 12.508 1 98.56 157 THR A C 1
ATOM 1225 O O . THR A 1 157 ? -7.293 21.359 12 1 98.56 157 THR A O 1
ATOM 1228 N N . LEU A 1 158 ? -5.941 20.484 13.617 1 98.38 158 LEU A N 1
ATOM 1229 C CA . LEU A 1 158 ? -5.527 21.75 14.188 1 98.38 158 LEU A CA 1
ATOM 1230 C C . LEU A 1 158 ? -6.742 22.594 14.57 1 98.38 158 LEU A C 1
ATOM 1232 O O . LEU A 1 158 ? -6.742 23.812 14.391 1 98.38 158 LEU A O 1
ATOM 1236 N N . GLU A 1 159 ? -7.727 21.938 15.039 1 98.19 159 GLU A N 1
ATOM 1237 C CA . GLU A 1 159 ? -8.906 22.656 15.523 1 98.19 159 GLU A CA 1
ATOM 1238 C C . GLU A 1 159 ? -8.57 23.484 16.766 1 98.19 159 GLU A C 1
ATOM 1240 O O . GLU A 1 159 ? -9.031 24.609 16.906 1 98.19 159 GLU A O 1
ATOM 1245 N N . ASN A 1 160 ? -7.855 22.891 17.641 1 98 160 ASN A N 1
ATOM 1246 C CA . ASN A 1 160 ? -7.418 23.5 18.891 1 98 160 ASN A CA 1
ATOM 1247 C C . ASN A 1 160 ? -6.074 22.953 19.344 1 98 160 ASN A C 1
ATOM 1249 O O . ASN A 1 160 ? -6.023 21.969 20.078 1 98 160 ASN A O 1
ATOM 1253 N N . ILE A 1 161 ? -5.023 23.688 19.094 1 97.88 161 ILE A N 1
ATOM 1254 C CA . ILE A 1 161 ? -3.684 23.172 19.375 1 97.88 161 ILE A CA 1
ATOM 1255 C C . ILE A 1 161 ? -3.381 23.312 20.859 1 97.88 161 ILE A C 1
ATOM 1257 O O . ILE A 1 161 ? -2.383 22.781 21.344 1 97.88 161 ILE A O 1
ATOM 1261 N N . GLU A 1 162 ? -4.266 23.984 21.625 1 97.38 162 GLU A N 1
ATOM 1262 C CA . GLU A 1 162 ? -4.129 24.109 23.078 1 97.38 162 GLU A CA 1
ATOM 1263 C C . GLU A 1 162 ? -5.016 23.109 23.797 1 97.38 162 GLU A C 1
ATOM 1265 O O . GLU A 1 162 ? -5.152 23.172 25.031 1 97.38 162 GLU A O 1
ATOM 1270 N N . TYR A 1 163 ? -5.617 22.25 23.047 1 96 163 TYR A N 1
ATOM 1271 C CA . TYR A 1 163 ? -6.543 21.328 23.703 1 96 163 TYR A CA 1
ATOM 1272 C C . TYR A 1 163 ? -5.879 20.656 24.906 1 96 163 TYR A C 1
ATOM 1274 O O . TYR A 1 163 ? -4.832 20.016 24.766 1 96 163 TYR A O 1
ATOM 1282 N N . PRO A 1 164 ? -6.465 20.766 26.047 1 94.44 164 PRO A N 1
ATOM 1283 C CA . PRO A 1 164 ? -5.863 20.219 27.266 1 94.44 164 PRO A CA 1
ATOM 1284 C C . PRO A 1 164 ? -6.199 18.734 27.469 1 94.44 164 PRO A C 1
ATOM 1286 O O . PRO A 1 164 ? -6.895 18.391 28.422 1 94.44 164 PRO A O 1
ATOM 1289 N N . MET A 1 165 ? -5.645 17.969 26.656 1 95 165 MET A N 1
ATOM 1290 C CA . MET A 1 165 ? -5.883 16.531 26.781 1 95 165 MET A CA 1
ATOM 1291 C C . MET A 1 165 ? -5.324 15.992 28.094 1 95 165 MET A C 1
ATOM 1293 O O . MET A 1 165 ? -4.191 16.297 28.469 1 95 165 MET A O 1
ATOM 1297 N N . THR A 1 166 ? -6.152 15.172 28.812 1 96.5 166 THR A N 1
ATOM 1298 C CA . THR A 1 166 ? -5.691 14.547 30.062 1 96.5 166 THR A CA 1
ATOM 1299 C C . THR A 1 166 ? -5.215 13.125 29.797 1 96.5 166 THR A C 1
ATOM 1301 O O . THR A 1 166 ? -5.57 12.516 28.797 1 96.5 166 THR A O 1
ATOM 1304 N N . GLN A 1 167 ? -4.414 12.688 30.75 1 95.69 167 GLN A N 1
ATOM 1305 C CA . GLN A 1 167 ? -3.973 11.297 30.688 1 95.69 167 GLN A CA 1
ATOM 1306 C C . GLN A 1 167 ? -5.16 10.344 30.719 1 95.69 167 GLN A C 1
ATOM 1308 O O . GLN A 1 167 ? -5.141 9.289 30.078 1 95.69 167 GLN A O 1
ATOM 1313 N N . GLU A 1 168 ? -6.137 10.648 31.438 1 96 168 GLU A N 1
ATOM 1314 C CA . GLU A 1 168 ? -7.332 9.82 31.578 1 96 168 GLU A CA 1
ATOM 1315 C C . GLU A 1 168 ? -8.094 9.742 30.25 1 96 168 GLU A C 1
ATOM 1317 O O . GLU A 1 168 ? -8.555 8.664 29.859 1 96 168 GLU A O 1
ATOM 1322 N N . GLU A 1 169 ? -8.25 10.875 29.656 1 95.19 169 GLU A N 1
ATOM 1323 C CA . GLU A 1 169 ? -8.891 10.898 28.344 1 95.19 169 GLU A CA 1
ATOM 1324 C C . GLU A 1 169 ? -8.125 10.047 27.328 1 95.19 169 GLU A C 1
ATOM 1326 O O . GLU A 1 169 ? -8.734 9.297 26.562 1 95.19 169 GLU A O 1
ATOM 1331 N N . PHE A 1 170 ? -6.816 10.211 27.375 1 96 170 PHE A N 1
ATOM 1332 C CA . PHE A 1 170 ? -5.969 9.438 26.469 1 96 170 PHE A CA 1
ATOM 1333 C C . PHE A 1 170 ? -6.148 7.941 26.719 1 96 170 PHE A C 1
ATOM 1335 O O . PHE A 1 170 ? -6.336 7.172 25.766 1 96 170 PHE A O 1
ATOM 1342 N N . LYS A 1 171 ? -6.137 7.5 27.906 1 95.25 171 LYS A N 1
ATOM 1343 C CA . LYS A 1 171 ? -6.305 6.094 28.266 1 95.25 171 LYS A CA 1
ATOM 1344 C C . LYS A 1 171 ? -7.668 5.57 27.812 1 95.25 171 LYS A C 1
ATOM 1346 O O . LYS A 1 171 ? -7.785 4.422 27.375 1 95.25 171 LYS A O 1
ATOM 1351 N N . GLY A 1 172 ? -8.664 6.355 27.984 1 94.56 172 GLY A N 1
ATOM 1352 C CA . GLY A 1 172 ? -9.984 5.984 27.5 1 94.56 172 GLY A CA 1
ATOM 1353 C C . GLY A 1 172 ? -10.039 5.785 26 1 94.56 172 GLY A C 1
ATOM 1354 O O . GLY A 1 172 ? -10.734 4.898 25.516 1 94.56 172 GLY A O 1
ATOM 1355 N N . MET A 1 173 ? -9.352 6.629 25.297 1 93.19 173 MET A N 1
ATOM 1356 C CA . MET A 1 173 ? -9.305 6.57 23.828 1 93.19 173 MET A CA 1
ATOM 1357 C C . MET A 1 173 ? -8.562 5.328 23.359 1 93.19 173 MET A C 1
ATOM 1359 O O . MET A 1 173 ? -8.992 4.66 22.422 1 93.19 173 MET A O 1
ATOM 1363 N N . VAL A 1 174 ? -7.414 4.988 23.984 1 95.94 174 VAL A N 1
ATOM 1364 C CA . VAL A 1 174 ? -6.539 3.936 23.484 1 95.94 174 VAL A CA 1
ATOM 1365 C C . VAL A 1 174 ? -6.961 2.59 24.062 1 95.94 174 VAL A C 1
ATOM 1367 O O . VAL A 1 174 ? -6.625 1.536 23.516 1 95.94 174 VAL A O 1
ATOM 1370 N N . GLY A 1 175 ? -7.719 2.518 25.141 1 96.81 175 GLY A N 1
ATOM 1371 C CA . GLY A 1 175 ? -8.125 1.293 25.812 1 96.81 175 GLY A CA 1
ATOM 1372 C C . GLY A 1 175 ? -8.711 0.263 24.859 1 96.81 175 GLY A C 1
ATOM 1373 O O . GLY A 1 175 ? -8.195 -0.851 24.75 1 96.81 175 GLY A O 1
ATOM 1374 N N . PRO A 1 176 ? -9.789 0.658 24.203 1 97.25 176 PRO A N 1
ATOM 1375 C CA . PRO A 1 176 ? -10.406 -0.286 23.266 1 97.25 176 PRO A CA 1
ATOM 1376 C C . PRO A 1 176 ? -9.445 -0.754 22.172 1 97.25 176 PRO A C 1
ATOM 1378 O O . PRO A 1 176 ? -9.531 -1.9 21.719 1 97.25 176 PRO A O 1
ATOM 1381 N N . LEU A 1 177 ? -8.586 0.108 21.719 1 97.38 177 LEU A N 1
ATOM 1382 C CA . LEU A 1 177 ? -7.594 -0.255 20.703 1 97.38 177 LEU A CA 1
ATOM 1383 C C . LEU A 1 177 ? -6.621 -1.297 21.25 1 97.38 177 LEU A C 1
ATOM 1385 O O . LEU A 1 177 ? -6.238 -2.225 20.531 1 97.38 177 LEU A O 1
ATOM 1389 N N . GLU A 1 178 ? -6.195 -1.096 22.453 1 97.31 178 GLU A N 1
ATOM 1390 C CA . GLU A 1 178 ? -5.246 -2.004 23.078 1 97.31 178 GLU A CA 1
ATOM 1391 C C . GLU A 1 178 ? -5.879 -3.367 23.344 1 97.31 178 GLU A C 1
ATOM 1393 O O . GLU A 1 178 ? -5.203 -4.395 23.266 1 97.31 178 GLU A O 1
ATOM 1398 N N . THR A 1 179 ? -7.145 -3.418 23.688 1 96.75 179 THR A N 1
ATOM 1399 C CA . THR A 1 179 ? -7.852 -4.656 23.984 1 96.75 179 THR A CA 1
ATOM 1400 C C . THR A 1 179 ? -8 -5.516 22.734 1 96.75 179 THR A C 1
ATOM 1402 O O . THR A 1 179 ? -7.676 -6.703 22.75 1 96.75 179 THR A O 1
ATOM 1405 N N . ASN A 1 180 ? -8.523 -4.941 21.75 1 95.75 180 ASN A N 1
ATOM 1406 C CA . ASN A 1 180 ? -8.68 -5.531 20.422 1 95.75 180 ASN A CA 1
ATOM 1407 C C . ASN A 1 180 ? -8.609 -4.473 19.328 1 95.75 180 ASN A C 1
ATOM 1409 O O . ASN A 1 180 ? -9.594 -3.773 19.078 1 95.75 180 ASN A O 1
ATOM 1413 N N . PHE A 1 181 ? -7.512 -4.43 18.656 1 95.44 181 PHE A N 1
ATOM 1414 C CA . PHE A 1 181 ? -7.246 -3.316 17.75 1 95.44 181 PHE A CA 1
ATOM 1415 C C . PHE A 1 181 ? -8.281 -3.273 16.625 1 95.44 181 PHE A C 1
ATOM 1417 O O . PHE A 1 181 ? -8.82 -2.209 16.312 1 95.44 181 PHE A O 1
ATOM 1424 N N . GLN A 1 182 ? -8.539 -4.402 16.016 1 92.94 182 GLN A N 1
ATOM 1425 C CA . GLN A 1 182 ? -9.453 -4.426 14.883 1 92.94 182 GLN A CA 1
ATOM 1426 C C . GLN A 1 182 ? -10.836 -3.895 15.273 1 92.94 182 GLN A C 1
ATOM 1428 O O . GLN A 1 182 ? -11.367 -2.994 14.617 1 92.94 182 GLN A O 1
ATOM 1433 N N . THR A 1 183 ? -11.383 -4.383 16.391 1 95.75 183 THR A N 1
ATOM 1434 C CA . THR A 1 183 ? -12.711 -3.975 16.844 1 95.75 183 THR A CA 1
ATOM 1435 C C . THR A 1 183 ? -12.688 -2.543 17.375 1 95.75 183 THR A C 1
ATOM 1437 O O . THR A 1 183 ? -13.578 -1.748 17.062 1 95.75 183 THR A O 1
ATOM 1440 N N . GLY A 1 184 ? -11.703 -2.27 18.156 1 97.75 184 GLY A N 1
ATOM 1441 C CA . GLY A 1 184 ? -11.578 -0.926 18.703 1 97.75 184 GLY A CA 1
ATOM 1442 C C . GLY A 1 184 ? -11.414 0.136 17.641 1 97.75 184 GLY A C 1
ATOM 1443 O O . GLY A 1 184 ? -12.008 1.213 17.719 1 97.75 184 GLY A O 1
ATOM 1444 N N . CYS A 1 185 ? -10.602 -0.186 16.641 1 97.56 185 CYS A N 1
ATOM 1445 C CA . CYS A 1 185 ? -10.359 0.763 15.562 1 97.56 185 CYS A CA 1
ATOM 1446 C C . CYS A 1 185 ? -11.617 0.986 14.734 1 97.56 185 CYS A C 1
ATOM 1448 O O . CYS A 1 185 ? -11.906 2.113 14.328 1 97.56 185 CYS A O 1
ATOM 1450 N N . ARG A 1 186 ? -12.328 -0.085 14.445 1 96.81 186 ARG A N 1
ATOM 1451 C CA . ARG A 1 186 ? -13.586 0.044 13.719 1 96.81 186 ARG A CA 1
ATOM 1452 C C . ARG A 1 186 ? -14.531 1.008 14.43 1 96.81 186 ARG A C 1
ATOM 1454 O O . ARG A 1 186 ? -15.086 1.917 13.805 1 96.81 186 ARG A O 1
ATOM 1461 N N . GLN A 1 187 ? -14.664 0.841 15.711 1 97.12 187 GLN A N 1
ATOM 1462 C CA . GLN A 1 187 ? -15.555 1.684 16.5 1 97.12 187 GLN A CA 1
ATOM 1463 C C . GLN A 1 187 ? -15.078 3.133 16.516 1 97.12 187 GLN A C 1
ATOM 1465 O O . GLN A 1 187 ? -15.883 4.059 16.375 1 97.12 187 GLN A O 1
ATOM 1470 N N . PHE A 1 188 ? -13.836 3.305 16.703 1 97.44 188 PHE A N 1
ATOM 1471 C CA . PHE A 1 188 ? -13.227 4.629 16.75 1 97.44 188 PHE A CA 1
ATOM 1472 C C . PHE A 1 188 ? -13.438 5.367 15.43 1 97.44 188 PHE A C 1
ATOM 1474 O O . PHE A 1 188 ? -13.906 6.508 15.422 1 97.44 188 PHE A O 1
ATOM 1481 N N . VAL A 1 189 ? -13.125 4.742 14.297 1 97.88 189 VAL A N 1
ATOM 1482 C CA . VAL A 1 189 ? -13.18 5.348 12.969 1 97.88 189 VAL A CA 1
ATOM 1483 C C . VAL A 1 189 ? -14.625 5.629 12.586 1 97.88 189 VAL A C 1
ATOM 1485 O O . VAL A 1 189 ? -14.922 6.641 11.945 1 97.88 189 VAL A O 1
ATOM 1488 N N . GLU A 1 190 ? -15.531 4.777 12.969 1 97.12 190 GLU A N 1
ATOM 1489 C CA . GLU A 1 190 ? -16.938 4.938 12.648 1 97.12 190 GLU A CA 1
ATOM 1490 C C . GLU A 1 190 ? -17.484 6.262 13.18 1 97.12 190 GLU A C 1
ATOM 1492 O O . GLU A 1 190 ? -18.359 6.875 12.562 1 97.12 190 GLU A O 1
ATOM 1497 N N . THR A 1 191 ? -16.984 6.688 14.25 1 96 191 THR A N 1
ATOM 1498 C CA . THR A 1 191 ? -17.469 7.918 14.867 1 96 191 THR A CA 1
ATOM 1499 C C . THR A 1 191 ? -17.078 9.133 14.039 1 96 191 THR A C 1
ATOM 1501 O O . THR A 1 191 ? -17.594 10.234 14.242 1 96 191 THR A O 1
ATOM 1504 N N . MET A 1 192 ? -16.203 8.977 13.125 1 97.25 192 MET A N 1
ATOM 1505 C CA . MET A 1 192 ? -15.664 10.102 12.375 1 97.25 192 MET A CA 1
ATOM 1506 C C . MET A 1 192 ? -16.234 10.148 10.969 1 97.25 192 MET A C 1
ATOM 1508 O O . MET A 1 192 ? -15.859 11.008 10.164 1 97.25 192 MET A O 1
ATOM 1512 N N . ILE A 1 193 ? -17.047 9.234 10.633 1 97.75 193 ILE A N 1
ATOM 1513 C CA . ILE A 1 193 ? -17.625 9.141 9.297 1 97.75 193 ILE A CA 1
ATOM 1514 C C . ILE A 1 193 ? -19.109 9.492 9.344 1 97.75 193 ILE A C 1
ATOM 1516 O O . ILE A 1 193 ? -19.844 8.961 10.164 1 97.75 193 ILE A O 1
ATOM 1520 N N . SER A 1 194 ? -19.5 10.367 8.461 1 96.06 194 SER A N 1
ATOM 1521 C CA . SER A 1 194 ? -20.891 10.766 8.367 1 96.06 194 SER A CA 1
ATOM 1522 C C . SER A 1 194 ? -21.766 9.594 7.922 1 96.06 194 SER A C 1
ATOM 1524 O O . SER A 1 194 ? -21.375 8.805 7.066 1 96.06 194 SER A O 1
ATOM 1526 N N . PRO A 1 195 ? -23.016 9.469 8.422 1 93.19 195 PRO A N 1
ATOM 1527 C CA . PRO A 1 195 ? -23.938 8.438 7.941 1 93.19 195 PRO A CA 1
ATOM 1528 C C . PRO A 1 195 ? -24.297 8.609 6.469 1 93.19 195 PRO A C 1
ATOM 1530 O O . PRO A 1 195 ? -24.812 7.68 5.844 1 93.19 195 PRO A O 1
ATOM 1533 N N . ARG A 1 196 ? -24.047 9.742 5.926 1 93.12 196 ARG A N 1
ATOM 1534 C CA . ARG A 1 196 ? -24.391 10.039 4.543 1 93.12 196 ARG A CA 1
ATOM 1535 C C . ARG A 1 196 ? -23.281 9.625 3.594 1 93.12 196 ARG A C 1
ATOM 1537 O O . ARG A 1 196 ? -23.453 9.625 2.373 1 93.12 196 ARG A O 1
ATOM 1544 N N . THR A 1 197 ? -22.109 9.336 4.148 1 95.44 197 THR A N 1
ATOM 1545 C CA . THR A 1 197 ? -20.984 8.914 3.324 1 95.44 197 THR A CA 1
ATOM 1546 C C . THR A 1 197 ? -21.328 7.629 2.57 1 95.44 197 THR A C 1
ATOM 1548 O O . THR A 1 197 ? -21.953 6.723 3.125 1 95.44 197 THR A O 1
ATOM 1551 N N . ASP A 1 198 ? -20.891 7.566 1.244 1 94.69 198 ASP A N 1
ATOM 1552 C CA . ASP A 1 198 ? -21.078 6.383 0.407 1 94.69 198 ASP A CA 1
ATOM 1553 C C . ASP A 1 198 ? -20.719 5.109 1.167 1 94.69 198 ASP A C 1
ATOM 1555 O O . ASP A 1 198 ? -19.688 5.051 1.844 1 94.69 198 ASP A O 1
ATOM 1559 N N . ALA A 1 199 ? -21.578 4.059 1.033 1 94.12 199 ALA A N 1
ATOM 1560 C CA . ALA A 1 199 ? -21.438 2.832 1.814 1 94.12 199 ALA A CA 1
ATOM 1561 C C . ALA A 1 199 ? -20.141 2.105 1.475 1 94.12 199 ALA A C 1
ATOM 1563 O O . ALA A 1 199 ? -19.469 1.556 2.359 1 94.12 199 ALA A O 1
ATOM 1564 N N . GLU A 1 200 ? -19.766 2.068 0.222 1 92 200 GLU A N 1
ATOM 1565 C CA . GLU A 1 200 ? -18.547 1.379 -0.183 1 92 200 GLU A CA 1
ATOM 1566 C C . GLU A 1 200 ? -17.297 2.111 0.321 1 92 200 GLU A C 1
ATOM 1568 O O . GLU A 1 200 ? -16.328 1.479 0.734 1 92 200 GLU A O 1
ATOM 1573 N N . LEU A 1 201 ? -17.359 3.416 0.249 1 95.56 201 LEU A N 1
ATOM 1574 C CA . LEU A 1 201 ? -16.266 4.219 0.786 1 95.56 201 LEU A CA 1
ATOM 1575 C C . LEU A 1 201 ? -16.141 4.02 2.293 1 95.56 201 LEU A C 1
ATOM 1577 O O . LEU A 1 201 ? -15.031 3.811 2.803 1 95.56 201 LEU A O 1
ATOM 1581 N N . ARG A 1 202 ? -17.266 4.07 2.971 1 96.56 202 ARG A N 1
ATOM 1582 C CA . ARG A 1 202 ? -17.312 3.838 4.41 1 96.56 202 ARG A CA 1
ATOM 1583 C C . ARG A 1 202 ? -16.672 2.5 4.766 1 96.56 202 ARG A C 1
ATOM 1585 O O . ARG A 1 202 ? -15.805 2.43 5.645 1 96.56 202 ARG A O 1
ATOM 1592 N N . GLU A 1 203 ? -17.062 1.511 4.07 1 94.12 203 GLU A N 1
ATOM 1593 C CA . GLU A 1 203 ? -16.547 0.173 4.348 1 94.12 203 GLU A CA 1
ATOM 1594 C C . GLU A 1 203 ? -15.047 0.093 4.078 1 94.12 203 GLU A C 1
ATOM 1596 O O . GLU A 1 203 ? -14.305 -0.521 4.848 1 94.12 203 GLU A O 1
ATOM 1601 N N . TRP A 1 204 ? -14.609 0.69 3.039 1 95.06 204 TRP A N 1
ATOM 1602 C CA . TRP A 1 204 ? -13.18 0.668 2.73 1 95.06 204 TRP A CA 1
ATOM 1603 C C . TRP A 1 204 ? -12.375 1.346 3.834 1 95.06 204 TRP A C 1
ATOM 1605 O O . TRP A 1 204 ? -11.391 0.789 4.32 1 95.06 204 TRP A O 1
ATOM 1615 N N . ILE A 1 205 ? -12.789 2.51 4.223 1 97.81 205 ILE A N 1
ATOM 1616 C CA . ILE A 1 205 ? -12.055 3.279 5.219 1 97.81 205 ILE A CA 1
ATOM 1617 C C . ILE A 1 205 ? -11.961 2.49 6.52 1 97.81 205 ILE A C 1
ATOM 1619 O O . ILE A 1 205 ? -10.875 2.318 7.078 1 97.81 205 ILE A O 1
ATOM 1623 N N . ILE A 1 206 ? -13.086 1.984 6.98 1 96.94 206 ILE A N 1
ATOM 1624 C CA . ILE A 1 206 ? -13.148 1.273 8.25 1 96.94 206 ILE A CA 1
ATOM 1625 C C . ILE A 1 206 ? -12.297 0.009 8.18 1 96.94 206 ILE A C 1
ATOM 1627 O O . ILE A 1 206 ? -11.492 -0.258 9.078 1 96.94 206 ILE A O 1
ATOM 1631 N N . ALA A 1 207 ? -12.453 -0.699 7.113 1 94.38 207 ALA A N 1
ATOM 1632 C CA . ALA A 1 207 ? -11.719 -1.955 6.969 1 94.38 207 ALA A CA 1
ATOM 1633 C C . ALA A 1 207 ? -10.219 -1.705 6.84 1 94.38 207 ALA A C 1
ATOM 1635 O O . ALA A 1 207 ? -9.414 -2.416 7.441 1 94.38 207 ALA A O 1
ATOM 1636 N N . ASP A 1 208 ? -9.867 -0.783 6.07 1 96.5 208 ASP A N 1
ATOM 1637 C CA . ASP A 1 208 ? -8.469 -0.469 5.816 1 96.5 208 ASP A CA 1
ATOM 1638 C C . ASP A 1 208 ? -7.766 -0.017 7.098 1 96.5 208 ASP A C 1
ATOM 1640 O O . ASP A 1 208 ? -6.73 -0.573 7.473 1 96.5 208 ASP A O 1
ATOM 1644 N N . MET A 1 209 ? -8.32 0.944 7.758 1 97.81 209 MET A N 1
ATOM 1645 C CA . MET A 1 209 ? -7.699 1.48 8.969 1 97.81 209 MET A CA 1
ATOM 1646 C C . MET A 1 209 ? -7.648 0.425 10.07 1 97.81 209 MET A C 1
ATOM 1648 O O . MET A 1 209 ? -6.695 0.38 10.844 1 97.81 209 MET A O 1
ATOM 1652 N N . SER A 1 210 ? -8.656 -0.428 10.141 1 95.31 210 SER A N 1
ATOM 1653 C CA . SER A 1 210 ? -8.703 -1.449 11.18 1 95.31 210 SER A CA 1
ATOM 1654 C C . SER A 1 210 ? -7.734 -2.588 10.883 1 95.31 210 SER A C 1
ATOM 1656 O O . SER A 1 210 ? -7.465 -3.424 11.75 1 95.31 210 SER A O 1
ATOM 1658 N N . ALA A 1 211 ? -7.23 -2.635 9.672 1 93.38 211 ALA A N 1
ATOM 1659 C CA . ALA A 1 211 ? -6.277 -3.67 9.281 1 93.38 211 ALA A CA 1
ATOM 1660 C C . ALA A 1 211 ? -4.84 -3.199 9.492 1 93.38 211 ALA A C 1
ATOM 1662 O O . ALA A 1 211 ? -3.893 -3.961 9.281 1 93.38 211 ALA A O 1
ATOM 1663 N N . ALA A 1 212 ? -4.629 -1.947 9.945 1 95.06 212 ALA A N 1
ATOM 1664 C CA . ALA A 1 212 ? -3.293 -1.401 10.164 1 95.06 212 ALA A CA 1
ATOM 1665 C C . ALA A 1 212 ? -2.549 -2.195 11.234 1 95.06 212 ALA A C 1
ATOM 1667 O O . ALA A 1 212 ? -3.17 -2.801 12.109 1 95.06 212 ALA A O 1
ATOM 1668 N N . PRO A 1 213 ? -1.176 -2.189 11.172 1 93.38 213 PRO A N 1
ATOM 1669 C CA . PRO A 1 213 ? -0.425 -2.828 12.25 1 93.38 213 PRO A CA 1
ATOM 1670 C C . PRO A 1 213 ? -0.651 -2.154 13.602 1 93.38 213 PRO A C 1
ATOM 1672 O O . PRO A 1 213 ? -0.374 -0.963 13.758 1 93.38 213 PRO A O 1
ATOM 1675 N N . PRO A 1 214 ? -1.074 -2.938 14.57 1 94.69 214 PRO A N 1
ATOM 1676 C CA . PRO A 1 214 ? -1.451 -2.338 15.852 1 94.69 214 PRO A CA 1
ATOM 1677 C C . PRO A 1 214 ? -0.29 -1.614 16.531 1 94.69 214 PRO A C 1
ATOM 1679 O O . PRO A 1 214 ? -0.476 -0.533 17.094 1 94.69 214 PRO A O 1
ATOM 1682 N N . ASP A 1 215 ? 0.892 -2.209 16.469 1 95 215 ASP A N 1
ATOM 1683 C CA . ASP A 1 215 ? 2.035 -1.601 17.141 1 95 215 ASP A CA 1
ATOM 1684 C C . ASP A 1 215 ? 2.359 -0.233 16.547 1 95 215 ASP A C 1
ATOM 1686 O O . ASP A 1 215 ? 2.719 0.697 17.281 1 95 215 ASP A O 1
ATOM 1690 N N . VAL A 1 216 ? 2.297 -0.124 15.242 1 96.94 216 VAL A N 1
ATOM 1691 C CA . VAL A 1 216 ? 2.539 1.143 14.562 1 96.94 216 VAL A CA 1
ATOM 1692 C C . VAL A 1 216 ? 1.466 2.154 14.953 1 96.94 216 VAL A C 1
ATOM 1694 O O . VAL A 1 216 ? 1.778 3.289 15.32 1 96.94 216 VAL A O 1
ATOM 1697 N N . ALA A 1 217 ? 0.219 1.725 14.883 1 97.88 217 ALA A N 1
ATOM 1698 C CA . ALA A 1 217 ? -0.922 2.598 15.148 1 97.88 217 ALA A CA 1
ATOM 1699 C C . ALA A 1 217 ? -0.887 3.119 16.578 1 97.88 217 ALA A C 1
ATOM 1701 O O . ALA A 1 217 ? -1.041 4.32 16.812 1 97.88 217 ALA A O 1
ATOM 1702 N N . LEU A 1 218 ? -0.665 2.238 17.516 1 98 218 LEU A N 1
ATOM 1703 C CA . LEU A 1 218 ? -0.676 2.611 18.922 1 98 218 LEU A CA 1
ATOM 1704 C C . LEU A 1 218 ? 0.503 3.52 19.25 1 98 218 LEU A C 1
ATOM 1706 O O . LEU A 1 218 ? 0.356 4.488 20 1 98 218 LEU A O 1
ATOM 1710 N N . SER A 1 219 ? 1.638 3.227 18.703 1 98.44 219 SER A N 1
ATOM 1711 C CA . SER A 1 219 ? 2.811 4.066 18.922 1 98.44 219 SER A CA 1
ATOM 1712 C C . SER A 1 219 ? 2.594 5.473 18.375 1 98.44 219 SER A C 1
ATOM 1714 O O . SER A 1 219 ? 2.914 6.461 19.047 1 98.44 219 SER A O 1
ATOM 1716 N N . ALA A 1 220 ? 2.084 5.578 17.203 1 98.62 220 ALA A N 1
ATOM 1717 C CA . ALA A 1 220 ? 1.817 6.875 16.594 1 98.62 220 ALA A CA 1
ATOM 1718 C C . ALA A 1 220 ? 0.784 7.66 17.391 1 98.62 220 ALA A C 1
ATOM 1720 O O . ALA A 1 220 ? 0.942 8.867 17.609 1 98.62 220 ALA A O 1
ATOM 1721 N N . MET A 1 221 ? -0.245 6.988 17.797 1 97.94 221 MET A N 1
ATOM 1722 C CA . MET A 1 221 ? -1.284 7.625 18.594 1 97.94 221 MET A CA 1
ATOM 1723 C C . MET A 1 221 ? -0.71 8.156 19.906 1 97.94 221 MET A C 1
ATOM 1725 O O . MET A 1 221 ? -1.021 9.273 20.312 1 97.94 221 MET A O 1
ATOM 1729 N N . GLU A 1 222 ? 0.052 7.359 20.516 1 97.56 222 GLU A N 1
ATOM 1730 C CA . GLU A 1 222 ? 0.687 7.766 21.766 1 97.56 222 GLU A CA 1
ATOM 1731 C C . GLU A 1 222 ? 1.534 9.023 21.578 1 97.56 222 GLU A C 1
ATOM 1733 O O . GLU A 1 222 ? 1.485 9.945 22.391 1 97.56 222 GLU A O 1
ATOM 1738 N N . SER A 1 223 ? 2.303 8.992 20.562 1 98.38 223 SER A N 1
ATOM 1739 C CA . SER A 1 223 ? 3.145 10.156 20.297 1 98.38 223 SER A CA 1
ATOM 1740 C C . SER A 1 223 ? 2.303 11.406 20.047 1 98.38 223 SER A C 1
ATOM 1742 O O . SER A 1 223 ? 2.582 12.469 20.609 1 98.38 223 SER A O 1
ATOM 1744 N N . MET A 1 224 ? 1.308 11.297 19.219 1 97.69 224 MET A N 1
ATOM 1745 C CA . MET A 1 224 ? 0.45 12.438 18.906 1 97.69 224 MET A CA 1
ATOM 1746 C C . MET A 1 224 ? -0.224 12.984 20.156 1 97.69 224 MET A C 1
ATOM 1748 O O . MET A 1 224 ? -0.169 14.188 20.422 1 97.69 224 MET A O 1
ATOM 1752 N N . MET A 1 225 ? -0.805 12.148 20.938 1 97.44 225 MET A N 1
ATOM 1753 C CA . MET A 1 225 ? -1.564 12.578 22.109 1 97.44 225 MET A CA 1
ATOM 1754 C C . MET A 1 225 ? -0.637 13.117 23.188 1 97.44 225 MET A C 1
ATOM 1756 O O . MET A 1 225 ? -1.006 14.031 23.938 1 97.44 225 MET A O 1
ATOM 1760 N N . SER A 1 226 ? 0.531 12.555 23.25 1 97.38 226 SER A N 1
ATOM 1761 C CA . SER A 1 226 ? 1.514 13.055 24.203 1 97.38 226 SER A CA 1
ATOM 1762 C C . SER A 1 226 ? 1.855 14.516 23.922 1 97.38 226 SER A C 1
ATOM 1764 O O . SER A 1 226 ? 2.117 15.289 24.859 1 97.38 226 SER A O 1
ATOM 1766 N N . GLN A 1 227 ? 1.872 14.922 22.688 1 97.56 227 GLN A N 1
ATOM 1767 C CA . GLN A 1 227 ? 2.125 16.312 22.359 1 97.56 227 GLN A CA 1
ATOM 1768 C C . GLN A 1 227 ? 1.045 17.219 22.938 1 97.56 227 GLN A C 1
ATOM 1770 O O . GLN A 1 227 ? 1.334 18.344 23.375 1 97.56 227 GLN A O 1
ATOM 1775 N N . TYR A 1 228 ? -0.133 16.781 22.938 1 97.25 228 TYR A N 1
ATOM 1776 C CA . TYR A 1 228 ? -1.207 17.578 23.516 1 97.25 228 TYR A CA 1
ATOM 1777 C C . TYR A 1 228 ? -1.117 17.578 25.031 1 97.25 228 TYR A C 1
ATOM 1779 O O . TYR A 1 228 ? -1.299 18.625 25.672 1 97.25 228 TYR A O 1
ATOM 1787 N N . ILE A 1 229 ? -0.834 16.469 25.609 1 97.56 229 ILE A N 1
ATOM 1788 C CA . ILE A 1 229 ? -0.762 16.312 27.062 1 97.56 229 ILE A CA 1
ATOM 1789 C C . ILE A 1 229 ? 0.343 17.219 27.625 1 97.56 229 ILE A C 1
ATOM 1791 O O . ILE A 1 229 ? 0.166 17.859 28.656 1 97.56 229 ILE A O 1
ATOM 1795 N N . THR A 1 230 ? 1.409 17.328 26.906 1 97.25 230 THR A N 1
ATOM 1796 C CA . THR A 1 230 ? 2.574 18.062 27.406 1 97.25 230 THR A CA 1
ATOM 1797 C C . THR A 1 230 ? 2.531 19.516 26.953 1 97.25 230 THR A C 1
ATOM 1799 O O . THR A 1 230 ? 3.332 20.344 27.406 1 97.25 230 THR A O 1
ATOM 1802 N N . GLY A 1 231 ? 1.672 19.844 25.984 1 96.94 231 GLY A N 1
ATOM 1803 C CA . GLY A 1 231 ? 1.6 21.188 25.438 1 96.94 231 GLY A CA 1
ATOM 1804 C C . GLY A 1 231 ? 2.5 21.406 24.234 1 96.94 231 GLY A C 1
ATOM 1805 O O . GLY A 1 231 ? 2.506 22.484 23.641 1 96.94 231 GLY A O 1
ATOM 1806 N N . GLU A 1 232 ? 3.189 20.391 23.875 1 97.06 232 GLU A N 1
ATOM 1807 C CA . GLU A 1 232 ? 4.117 20.469 22.75 1 97.06 232 GLU A CA 1
ATOM 1808 C C . GLU A 1 232 ? 3.375 20.719 21.438 1 97.06 232 GLU A C 1
ATOM 1810 O O . GLU A 1 232 ? 3.936 21.297 20.5 1 97.06 232 GLU A O 1
ATOM 1815 N N . ALA A 1 233 ? 2.139 20.328 21.375 1 97.12 233 ALA A N 1
ATOM 1816 C CA . ALA A 1 233 ? 1.342 20.531 20.156 1 97.12 233 ALA A CA 1
ATOM 1817 C C . ALA A 1 233 ? 1.257 22.016 19.797 1 97.12 233 ALA A C 1
ATOM 1819 O O . ALA A 1 233 ? 1.296 22.375 18.625 1 97.12 233 ALA A O 1
ATOM 1820 N N . ALA A 1 234 ? 1.135 22.844 20.766 1 97.94 234 ALA A N 1
ATOM 1821 C CA . ALA A 1 234 ? 1.103 24.297 20.562 1 97.94 234 ALA A CA 1
ATOM 1822 C C . ALA A 1 234 ? 2.51 24.859 20.375 1 97.94 234 ALA A C 1
ATOM 1824 O O . ALA A 1 234 ? 2.746 25.672 19.484 1 97.94 234 ALA A O 1
ATOM 1825 N N . LYS A 1 235 ? 3.426 24.391 21.141 1 97.69 235 LYS A N 1
ATOM 1826 C CA . LYS A 1 235 ? 4.785 24.922 21.188 1 97.69 235 LYS A CA 1
ATOM 1827 C C . LYS A 1 235 ? 5.488 24.766 19.844 1 97.69 235 LYS A C 1
ATOM 1829 O O . LYS A 1 235 ? 6.289 25.609 19.453 1 97.69 235 LYS A O 1
ATOM 1834 N N . ILE A 1 236 ? 5.164 23.719 19.188 1 97.12 236 ILE A N 1
ATOM 1835 C CA . ILE A 1 236 ? 5.859 23.422 17.938 1 97.12 236 ILE A CA 1
ATOM 1836 C C . ILE A 1 236 ? 5.633 24.547 16.938 1 97.12 236 ILE A C 1
ATOM 1838 O O . ILE A 1 236 ? 6.512 24.859 16.125 1 97.12 236 ILE A O 1
ATOM 1842 N N . PHE A 1 237 ? 4.57 25.234 16.984 1 97.88 237 PHE A N 1
ATOM 1843 C CA . PHE A 1 237 ? 4.211 26.25 16 1 97.88 237 PHE A CA 1
ATOM 1844 C C . PHE A 1 237 ? 4.883 27.578 16.328 1 97.88 237 PHE A C 1
ATOM 1846 O O . PHE A 1 237 ? 4.93 28.484 15.484 1 97.88 237 PHE A O 1
ATOM 1853 N N . GLU A 1 238 ? 5.441 27.703 17.484 1 96.06 238 GLU A N 1
ATOM 1854 C CA . GLU A 1 238 ? 6.117 28.938 17.875 1 96.06 238 GLU A CA 1
ATOM 1855 C C . GLU A 1 238 ? 7.375 29.156 17.031 1 96.06 238 GLU A C 1
ATOM 1857 O O . GLU A 1 238 ? 7.809 30.297 16.844 1 96.06 238 GLU A O 1
ATOM 1862 N N . ASP A 1 239 ? 7.902 28.094 16.484 1 91.81 239 ASP A N 1
ATOM 1863 C CA . ASP A 1 239 ? 9.117 28.172 15.688 1 91.81 239 ASP A CA 1
ATOM 1864 C C . ASP A 1 239 ? 8.789 28.203 14.195 1 91.81 239 ASP A C 1
ATOM 1866 O O . ASP A 1 239 ? 9.695 28.219 13.352 1 91.81 239 ASP A O 1
ATOM 1870 N N . ILE A 1 240 ? 7.562 28.188 13.859 1 96.56 240 ILE A N 1
ATOM 1871 C CA . ILE A 1 240 ? 7.121 28.141 12.469 1 96.56 240 ILE A CA 1
ATOM 1872 C C . ILE A 1 240 ? 6.617 29.516 12.039 1 96.56 240 ILE A C 1
ATOM 1874 O O . ILE A 1 240 ? 5.598 30 12.547 1 96.56 240 ILE A O 1
ATOM 1878 N N . ARG A 1 241 ? 7.281 30.156 11.078 1 94.88 241 ARG A N 1
ATOM 1879 C CA . ARG A 1 241 ? 6.996 31.547 10.711 1 94.88 241 ARG A CA 1
ATOM 1880 C C . ARG A 1 241 ? 6.34 31.625 9.336 1 94.88 241 ARG A C 1
ATOM 1882 O O . ARG A 1 241 ? 6.598 32.562 8.57 1 94.88 241 ARG A O 1
ATOM 1889 N N . ILE A 1 242 ? 5.703 30.625 8.953 1 97.31 242 ILE A N 1
ATOM 1890 C CA . ILE A 1 242 ? 4.961 30.594 7.699 1 97.31 242 ILE A CA 1
ATOM 1891 C C . ILE A 1 242 ? 3.469 30.453 7.988 1 97.31 242 ILE A C 1
ATOM 1893 O O . ILE A 1 242 ? 3.082 30 9.07 1 97.31 242 ILE A O 1
ATOM 1897 N N . PRO A 1 243 ? 2.598 30.844 7.023 1 98.25 243 PRO A N 1
ATOM 1898 C CA . PRO A 1 243 ? 1.154 30.734 7.254 1 98.25 243 PRO A CA 1
ATOM 1899 C C . PRO A 1 243 ? 0.679 29.297 7.367 1 98.25 243 PRO A C 1
ATOM 1901 O O . PRO A 1 243 ? 1.19 28.422 6.668 1 98.25 243 PRO A O 1
ATOM 1904 N N . VAL A 1 244 ? -0.31 29.125 8.25 1 98.81 244 VAL A N 1
ATOM 1905 C CA . VAL A 1 244 ? -1.023 27.859 8.422 1 98.81 244 VAL A CA 1
ATOM 1906 C C . VAL A 1 244 ? -2.492 28.047 8.039 1 98.81 244 VAL A C 1
ATOM 1908 O O . VAL A 1 244 ? -3.156 28.969 8.523 1 98.81 244 VAL A O 1
ATOM 1911 N N . ARG A 1 245 ? -2.961 27.266 7.102 1 98.88 245 ARG A N 1
ATOM 1912 C CA . ARG A 1 245 ? -4.367 27.188 6.719 1 98.88 245 ARG A CA 1
ATOM 1913 C C . ARG A 1 245 ? -4.93 25.797 6.984 1 98.88 245 ARG A C 1
ATOM 1915 O O . ARG A 1 245 ? -4.195 24.812 6.957 1 98.88 245 ARG A O 1
ATOM 1922 N N . THR A 1 246 ? -6.246 25.734 7.281 1 98.88 246 THR A N 1
ATOM 1923 C CA . THR A 1 246 ? -6.867 24.422 7.379 1 98.88 246 THR A CA 1
ATOM 1924 C C . THR A 1 246 ? -8.125 24.359 6.52 1 98.88 246 THR A C 1
ATOM 1926 O O . THR A 1 246 ? -8.734 25.375 6.219 1 98.88 246 THR A O 1
ATOM 1929 N N . VAL A 1 247 ? -8.414 23.219 5.977 1 98.94 247 VAL A N 1
ATOM 1930 C CA . VAL A 1 247 ? -9.695 22.844 5.398 1 98.94 247 VAL A CA 1
ATOM 1931 C C . VAL A 1 247 ? -10.336 21.734 6.242 1 98.94 247 VAL A C 1
ATOM 1933 O O . VAL A 1 247 ? -9.883 20.594 6.227 1 98.94 247 VAL A O 1
ATOM 1936 N N . ASN A 1 248 ? -11.336 22.141 7.004 1 98.81 248 ASN A N 1
ATOM 1937 C CA . ASN A 1 248 ? -11.906 21.234 7.988 1 98.81 248 ASN A CA 1
ATOM 1938 C C . ASN A 1 248 ? -13.391 20.984 7.727 1 98.81 248 ASN A C 1
ATOM 1940 O O . ASN A 1 248 ? -14.055 21.781 7.066 1 98.81 248 ASN A O 1
ATOM 1944 N N . GLY A 1 249 ? -13.812 19.781 8.141 1 97.75 249 GLY A N 1
ATOM 1945 C CA . GLY A 1 249 ? -15.25 19.594 8.305 1 97.75 249 GLY A CA 1
ATOM 1946 C C . GLY A 1 249 ? -15.797 20.312 9.531 1 97.75 249 GLY A C 1
ATOM 1947 O O . GLY A 1 249 ? -15.102 21.094 10.164 1 97.75 249 GLY A O 1
ATOM 1948 N N . ASP A 1 250 ? -17.062 20.078 9.836 1 95.5 250 ASP A N 1
ATOM 1949 C CA . ASP A 1 250 ? -17.656 20.828 10.93 1 95.5 250 ASP A CA 1
ATOM 1950 C C . ASP A 1 250 ? -18.031 19.922 12.094 1 95.5 250 ASP A C 1
ATOM 1952 O O . ASP A 1 250 ? -18.938 20.234 12.875 1 95.5 250 ASP A O 1
ATOM 1956 N N . LEU A 1 251 ? -17.422 18.734 12.18 1 92.44 251 LEU A N 1
ATOM 1957 C CA . LEU A 1 251 ? -17.641 17.812 13.289 1 92.44 251 LEU A CA 1
ATOM 1958 C C . LEU A 1 251 ? -17.125 18.406 14.594 1 92.44 251 LEU A C 1
ATOM 1960 O O . LEU A 1 251 ? -17.641 18.109 15.672 1 92.44 251 LEU A O 1
ATOM 1964 N N . TRP A 1 252 ? -16.031 19.156 14.586 1 94.12 252 TRP A N 1
ATOM 1965 C CA . TRP A 1 252 ? -15.398 19.734 15.766 1 94.12 252 TRP A CA 1
ATOM 1966 C C . TRP A 1 252 ? -15.18 21.234 15.594 1 94.12 252 TRP A C 1
ATOM 1968 O O . TRP A 1 252 ? -14.828 21.703 14.5 1 94.12 252 TRP A O 1
ATOM 1978 N N . PRO A 1 253 ? -15.344 21.969 16.594 1 96.38 253 PRO A N 1
ATOM 1979 C CA . PRO A 1 253 ? -15.164 23.422 16.5 1 96.38 253 PRO A CA 1
ATOM 1980 C C . PRO A 1 253 ? -13.695 23.844 16.422 1 96.38 253 PRO A C 1
ATOM 1982 O O . PRO A 1 253 ? -12.836 23.172 16.984 1 96.38 253 PRO A O 1
ATOM 1985 N N . ILE A 1 254 ? -13.477 24.953 15.805 1 98.38 254 ILE A N 1
ATOM 1986 C CA . ILE A 1 254 ? -12.133 25.5 15.68 1 98.38 254 ILE A CA 1
ATOM 1987 C C . ILE A 1 254 ? -11.938 26.609 16.719 1 98.38 254 ILE A C 1
ATOM 1989 O O . ILE A 1 254 ? -12.781 27.5 16.859 1 98.38 254 ILE A O 1
ATOM 1993 N N . GLU A 1 255 ? -10.828 26.516 17.453 1 98.44 255 GLU A N 1
ATOM 1994 C CA . GLU A 1 255 ? -10.445 27.562 18.391 1 98.44 255 GLU A CA 1
ATOM 1995 C C . GLU A 1 255 ? -9.453 28.531 17.75 1 98.44 255 GLU A C 1
ATOM 1997 O O . GLU A 1 255 ? -8.25 28.438 18 1 98.44 255 GLU A O 1
ATOM 2002 N N . TYR A 1 256 ? -9.938 29.547 17.094 1 98.44 256 TYR A N 1
ATOM 2003 C CA . TYR A 1 256 ? -9.125 30.453 16.297 1 98.44 256 TYR A CA 1
ATOM 2004 C C . TYR A 1 256 ? -8.141 31.219 17.188 1 98.44 256 TYR A C 1
ATOM 2006 O O . TYR A 1 256 ? -6.957 31.328 16.859 1 98.44 256 TYR A O 1
ATOM 2014 N N . GLU A 1 257 ? -8.602 31.719 18.266 1 98.12 257 GLU A N 1
ATOM 2015 C CA . GLU A 1 257 ? -7.758 32.531 19.125 1 98.12 257 GLU A CA 1
ATOM 2016 C C . GLU A 1 257 ? -6.617 31.703 19.719 1 98.12 257 GLU A C 1
ATOM 2018 O O . GLU A 1 257 ? -5.469 32.156 19.75 1 98.12 257 GLU A O 1
ATOM 2023 N N . ALA A 1 258 ? -6.992 30.562 20.188 1 97.94 258 ALA A N 1
ATOM 2024 C CA . ALA A 1 258 ? -5.973 29.672 20.734 1 97.94 258 ALA A CA 1
ATOM 2025 C C . ALA A 1 258 ? -4.895 29.375 19.688 1 97.94 258 ALA A C 1
ATOM 2027 O O . ALA A 1 258 ? -3.699 29.422 20 1 97.94 258 ALA A O 1
ATOM 2028 N N . ASN A 1 259 ? -5.301 29.047 18.484 1 98.62 259 ASN A N 1
ATOM 2029 C CA . ASN A 1 259 ? -4.363 28.75 17.406 1 98.62 259 ASN A CA 1
ATOM 2030 C C . ASN A 1 259 ? -3.512 29.953 17.047 1 98.62 259 ASN A C 1
ATOM 2032 O O . ASN A 1 259 ? -2.293 29.844 16.906 1 98.62 259 ASN A O 1
ATOM 2036 N N . ARG A 1 260 ? -4.078 31.156 16.984 1 98.12 260 ARG A N 1
ATOM 2037 C CA . ARG A 1 260 ? -3.416 32.375 16.547 1 98.12 260 ARG A CA 1
ATOM 2038 C C . ARG A 1 260 ? -2.418 32.875 17.578 1 98.12 260 ARG A C 1
ATOM 2040 O O . ARG A 1 260 ? -1.517 33.656 17.266 1 98.12 260 ARG A O 1
ATOM 2047 N N . ARG A 1 261 ? -2.561 32.375 18.828 1 98 261 ARG A N 1
ATOM 2048 C CA . ARG A 1 261 ? -1.601 32.719 19.859 1 98 261 ARG A CA 1
ATOM 2049 C C . ARG A 1 261 ? -0.233 32.125 19.578 1 98 261 ARG A C 1
ATOM 2051 O O . ARG A 1 261 ? 0.789 32.625 20.047 1 98 261 ARG A O 1
ATOM 2058 N N . HIS A 1 262 ? -0.197 31.062 18.859 1 98.06 262 HIS A N 1
ATOM 2059 C CA . HIS A 1 262 ? 1.05 30.328 18.672 1 98.06 262 HIS A CA 1
ATOM 2060 C C . HIS A 1 262 ? 1.491 30.359 17.219 1 98.06 262 HIS A C 1
ATOM 2062 O O . HIS A 1 262 ? 2.684 30.234 16.922 1 98.06 262 HIS A O 1
ATOM 2068 N N . MET A 1 263 ? 0.567 30.453 16.297 1 98.19 263 MET A N 1
ATOM 2069 C CA . MET A 1 263 ? 0.873 30.391 14.867 1 98.19 263 MET A CA 1
ATOM 2070 C C . MET A 1 263 ? 1.089 31.781 14.289 1 98.19 263 MET A C 1
ATOM 2072 O O . MET A 1 263 ? 0.366 32.719 14.633 1 98.19 263 MET A O 1
ATOM 2076 N N . PHE A 1 264 ? 2.016 31.891 13.391 1 96.69 264 PHE A N 1
ATOM 2077 C CA . PHE A 1 264 ? 2.332 33.156 12.734 1 96.69 264 PHE A CA 1
ATOM 2078 C C . PHE A 1 264 ? 1.102 33.719 12.047 1 96.69 264 PHE A C 1
ATOM 2080 O O . PHE A 1 264 ? 0.846 34.938 12.125 1 96.69 264 PHE A O 1
ATOM 2087 N N . SER A 1 265 ? 0.437 33 11.359 1 97.44 265 SER A N 1
ATOM 2088 C CA . SER A 1 265 ? -0.817 33.281 10.672 1 97.44 265 SER A CA 1
ATOM 2089 C C . SER A 1 265 ? -1.674 32.031 10.547 1 97.44 265 SER A C 1
ATOM 2091 O O . SER A 1 265 ? -1.174 30.953 10.172 1 97.44 265 SER A O 1
ATOM 2093 N N . PHE A 1 266 ? -2.979 32.156 10.961 1 98.56 266 PHE A N 1
ATOM 2094 C CA . PHE A 1 266 ? -3.859 31 10.93 1 98.56 266 PHE A CA 1
ATOM 2095 C C . PHE A 1 266 ? -5.246 31.375 10.43 1 98.56 266 PHE A C 1
ATOM 2097 O O . PHE A 1 266 ? -5.816 32.375 10.875 1 98.56 266 PHE A O 1
ATOM 2104 N N . ASP A 1 267 ? -5.77 30.641 9.484 1 98.44 267 ASP A N 1
ATOM 2105 C CA . ASP A 1 267 ? -7.156 30.734 9.047 1 98.44 267 ASP A CA 1
ATOM 2106 C C . ASP A 1 267 ? -7.684 29.375 8.609 1 98.44 267 ASP A C 1
ATOM 2108 O O . ASP A 1 267 ? -6.906 28.453 8.375 1 98.44 267 ASP A O 1
ATOM 2112 N N . ALA A 1 268 ? -9.023 29.297 8.539 1 98.69 268 ALA A N 1
ATOM 2113 C CA . ALA A 1 268 ? -9.625 28 8.242 1 98.69 268 ALA A CA 1
ATOM 2114 C C . ALA A 1 268 ? -10.781 28.156 7.258 1 98.69 268 ALA A C 1
ATOM 2116 O O . ALA A 1 268 ? -11.5 29.156 7.277 1 98.69 268 ALA A O 1
ATOM 2117 N N . ILE A 1 269 ? -10.883 27.219 6.383 1 98.75 269 ILE A N 1
ATOM 2118 C CA . ILE A 1 269 ? -12.07 27 5.562 1 98.75 269 ILE A CA 1
ATOM 2119 C C . ILE A 1 269 ? -12.844 25.781 6.094 1 98.75 269 ILE A C 1
ATOM 2121 O O . ILE A 1 269 ? -12.273 24.703 6.254 1 98.75 269 ILE A O 1
ATOM 2125 N N . VAL A 1 270 ? -14.102 25.984 6.422 1 98.75 270 VAL A N 1
ATOM 2126 C CA . VAL A 1 270 ? -14.898 24.891 6.969 1 98.75 270 VAL A CA 1
ATOM 2127 C C . VAL A 1 270 ? -15.93 24.438 5.934 1 98.75 270 VAL A C 1
ATOM 2129 O O . VAL A 1 270 ? -16.688 25.25 5.406 1 98.75 270 VAL A O 1
ATOM 2132 N N . LEU A 1 271 ? -15.891 23.203 5.574 1 98.38 271 LEU A N 1
ATOM 2133 C CA . LEU A 1 271 ? -16.922 22.625 4.723 1 98.38 271 LEU A CA 1
ATOM 2134 C C . LEU A 1 271 ? -18.094 22.125 5.559 1 98.38 271 LEU A C 1
ATOM 2136 O O . LEU A 1 271 ? -17.938 21.266 6.426 1 98.38 271 LEU A O 1
ATOM 2140 N N . LYS A 1 272 ? -19.25 22.609 5.262 1 96.75 272 LYS A N 1
ATOM 2141 C CA . LYS A 1 272 ? -20.453 22.266 6.004 1 96.75 272 LYS A CA 1
ATOM 2142 C C . LYS A 1 272 ? -20.828 20.812 5.762 1 96.75 272 LYS A C 1
ATOM 2144 O O . LYS A 1 272 ? -20.75 20.312 4.629 1 96.75 272 LYS A O 1
ATOM 2149 N N . ASP A 1 273 ? -21.219 20.094 6.812 1 95.12 273 ASP A N 1
ATOM 2150 C CA . ASP A 1 273 ? -21.703 18.734 6.785 1 95.12 273 ASP A CA 1
ATOM 2151 C C . ASP A 1 273 ? -20.641 17.781 6.242 1 95.12 273 ASP A C 1
ATOM 2153 O O . ASP A 1 273 ? -20.953 16.844 5.5 1 95.12 273 ASP A O 1
ATOM 2157 N N . ALA A 1 274 ? -19.438 18.156 6.434 1 96.94 274 ALA A N 1
ATOM 2158 C CA . ALA A 1 274 ? -18.344 17.297 6 1 96.94 274 ALA A CA 1
ATOM 2159 C C . ALA A 1 274 ? -17.734 16.547 7.18 1 96.94 274 ALA A C 1
ATOM 2161 O O . ALA A 1 274 ? -17.594 17.109 8.273 1 96.94 274 ALA A O 1
ATOM 2162 N N . ASP A 1 275 ? -17.453 15.289 6.906 1 97.69 275 ASP A N 1
ATOM 2163 C CA . ASP A 1 275 ? -16.875 14.469 7.973 1 97.69 275 ASP A CA 1
ATOM 2164 C C . ASP A 1 275 ? -15.352 14.438 7.883 1 97.69 275 ASP A C 1
ATOM 2166 O O . ASP A 1 275 ? -14.742 15.289 7.234 1 97.69 275 ASP A O 1
ATOM 2170 N N . HIS A 1 276 ? -14.695 13.531 8.641 1 98.56 276 HIS A N 1
ATOM 2171 C CA . HIS A 1 276 ? -13.258 13.516 8.852 1 98.56 276 HIS A CA 1
ATOM 2172 C C . HIS A 1 276 ? -12.516 13.109 7.582 1 98.56 276 HIS A C 1
ATOM 2174 O O . HIS A 1 276 ? -11.297 13.266 7.492 1 98.56 276 HIS A O 1
ATOM 2180 N N . PHE A 1 277 ? -13.203 12.586 6.559 1 98.69 277 PHE A N 1
ATOM 2181 C CA . PHE A 1 277 ? -12.602 12.141 5.312 1 98.69 277 PHE A CA 1
ATOM 2182 C C . PHE A 1 277 ? -13.148 12.93 4.129 1 98.69 277 PHE A C 1
ATOM 2184 O O . PHE A 1 277 ? -13.508 12.352 3.102 1 98.69 277 PHE A O 1
ATOM 2191 N N . LEU A 1 278 ? -13.188 14.195 4.316 1 98.56 278 LEU A N 1
ATOM 2192 C CA . LEU A 1 278 ? -13.797 15.125 3.377 1 98.56 278 LEU A CA 1
ATOM 2193 C C . LEU A 1 278 ? -13.047 15.133 2.049 1 98.56 278 LEU A C 1
ATOM 2195 O O . LEU A 1 278 ? -13.617 15.461 1.008 1 98.56 278 LEU A O 1
ATOM 2199 N N . MET A 1 279 ? -11.789 14.734 1.957 1 98.56 279 MET A N 1
ATOM 2200 C CA . MET A 1 279 ? -11.016 14.688 0.716 1 98.56 279 MET A CA 1
ATOM 2201 C C . MET A 1 279 ? -11.492 13.547 -0.175 1 98.56 279 MET A C 1
ATOM 2203 O O . MET A 1 279 ? -11.203 13.523 -1.372 1 98.56 279 MET A O 1
ATOM 2207 N N . LEU A 1 280 ? -12.219 12.609 0.412 1 98 280 LEU A N 1
ATOM 2208 C CA . LEU A 1 280 ? -12.672 11.438 -0.337 1 98 280 LEU A CA 1
ATOM 2209 C C . LEU A 1 280 ? -14.164 11.531 -0.624 1 98 280 LEU A C 1
ATOM 2211 O O . LEU A 1 280 ? -14.641 11.008 -1.635 1 98 280 LEU A O 1
ATOM 2215 N N . ASN A 1 281 ? -14.945 12.109 0.254 1 96 281 ASN A N 1
ATOM 2216 C CA . ASN A 1 281 ? -16.391 12.031 0.094 1 96 281 ASN A CA 1
ATOM 2217 C C . ASN A 1 281 ? -16.969 13.367 -0.375 1 96 281 ASN A C 1
ATOM 2219 O O . ASN A 1 281 ? -18.141 13.43 -0.777 1 96 281 ASN A O 1
ATOM 2223 N N . ARG A 1 282 ? -16.188 14.469 -0.302 1 97.25 282 ARG A N 1
ATOM 2224 C CA . ARG A 1 282 ? -16.562 15.781 -0.8 1 97.25 282 ARG A CA 1
ATOM 2225 C C . ARG A 1 282 ? -15.523 16.328 -1.778 1 97.25 282 ARG A C 1
ATOM 2227 O O . ARG A 1 282 ? -15.094 17.469 -1.666 1 97.25 282 ARG A O 1
ATOM 2234 N N . VAL A 1 283 ? -15.227 15.586 -2.762 1 97.75 283 VAL A N 1
ATOM 2235 C CA . VAL A 1 283 ? -14.031 15.75 -3.57 1 97.75 283 VAL A CA 1
ATOM 2236 C C . VAL A 1 283 ? -14.031 17.125 -4.227 1 97.75 283 VAL A C 1
ATOM 2238 O O . VAL A 1 283 ? -13.062 17.891 -4.098 1 97.75 283 VAL A O 1
ATOM 2241 N N . GLU A 1 284 ? -15.047 17.516 -4.898 1 98 284 GLU A N 1
ATOM 2242 C CA . GLU A 1 284 ? -15.078 18.781 -5.645 1 98 284 GLU A CA 1
ATOM 2243 C C . GLU A 1 284 ? -14.977 19.969 -4.711 1 98 284 GLU A C 1
ATOM 2245 O O . GLU A 1 284 ? -14.18 20.891 -4.945 1 98 284 GLU A O 1
ATOM 2250 N N . GLU A 1 285 ? -15.805 19.984 -3.676 1 98.56 285 GLU A N 1
ATOM 2251 C CA . GLU A 1 285 ? -15.773 21.078 -2.709 1 98.56 285 GLU A CA 1
ATOM 2252 C C . GLU A 1 285 ? -14.422 21.141 -1.999 1 98.56 285 GLU A C 1
ATOM 2254 O O . GLU A 1 285 ? -13.891 22.234 -1.786 1 98.56 285 GLU A O 1
ATOM 2259 N N . PHE A 1 286 ? -14 19.984 -1.685 1 98.81 286 PHE A N 1
ATOM 2260 C CA . PHE A 1 286 ? -12.711 19.922 -1.003 1 98.81 286 PHE A CA 1
ATOM 2261 C C . PHE A 1 286 ? -11.594 20.469 -1.896 1 98.81 286 PHE A C 1
ATOM 2263 O O . PHE A 1 286 ? -10.781 21.266 -1.458 1 98.81 286 PHE A O 1
ATOM 2270 N N . ASN A 1 287 ? -11.477 19.969 -3.125 1 98.88 287 ASN A N 1
ATOM 2271 C CA . ASN A 1 287 ? -10.438 20.438 -4.043 1 98.88 287 ASN A CA 1
ATOM 2272 C C . ASN A 1 287 ? -10.492 21.953 -4.23 1 98.88 287 ASN A C 1
ATOM 2274 O O . ASN A 1 287 ? -9.453 22.609 -4.242 1 98.88 287 ASN A O 1
ATOM 2278 N N . SER A 1 288 ? -11.633 22.484 -4.328 1 98.75 288 SER A N 1
ATOM 2279 C CA . SER A 1 288 ? -11.789 23.922 -4.461 1 98.75 288 SER A CA 1
ATOM 2280 C C . SER A 1 288 ? -11.289 24.656 -3.219 1 98.75 288 SER A C 1
ATOM 2282 O O . SER A 1 288 ? -10.594 25.656 -3.324 1 98.75 288 SER A O 1
ATOM 2284 N N . ALA A 1 289 ? -11.688 24.156 -2.072 1 98.88 289 ALA A N 1
ATOM 2285 C CA . ALA A 1 289 ? -11.25 24.766 -0.815 1 98.88 289 ALA A CA 1
ATOM 2286 C C . ALA A 1 289 ? -9.727 24.688 -0.671 1 98.88 289 ALA A C 1
ATOM 2288 O O . ALA A 1 289 ? -9.094 25.641 -0.226 1 98.88 289 ALA A O 1
ATOM 2289 N N . LEU A 1 290 ? -9.188 23.547 -1.013 1 98.88 290 LEU A N 1
ATOM 2290 C CA . LEU A 1 290 ? -7.738 23.375 -0.923 1 98.88 290 LEU A CA 1
ATOM 2291 C C . LEU A 1 290 ? -7.023 24.297 -1.897 1 98.88 290 LEU A C 1
ATOM 2293 O O . LEU A 1 290 ? -5.965 24.844 -1.575 1 98.88 290 LEU A O 1
ATOM 2297 N N . GLU A 1 291 ? -7.578 24.5 -3.08 1 98.56 291 GLU A N 1
ATOM 2298 C CA . GLU A 1 291 ? -7.031 25.484 -4.02 1 98.56 291 GLU A CA 1
ATOM 2299 C C . GLU A 1 291 ? -6.984 26.875 -3.396 1 98.56 291 GLU A C 1
ATOM 2301 O O . GLU A 1 291 ? -5.996 27.594 -3.553 1 98.56 291 GLU A O 1
ATOM 2306 N N . LYS A 1 292 ? -8.039 27.219 -2.795 1 98.38 292 LYS A N 1
ATOM 2307 C CA . LYS A 1 292 ? -8.117 28.531 -2.154 1 98.38 292 LYS A CA 1
ATOM 2308 C C . LYS A 1 292 ? -7.066 28.672 -1.057 1 98.38 292 LYS A C 1
ATOM 2310 O O . LYS A 1 292 ? -6.41 29.703 -0.947 1 98.38 292 LYS A O 1
ATOM 2315 N N . ALA A 1 293 ? -6.945 27.656 -0.259 1 98.62 293 ALA A N 1
ATOM 2316 C CA . A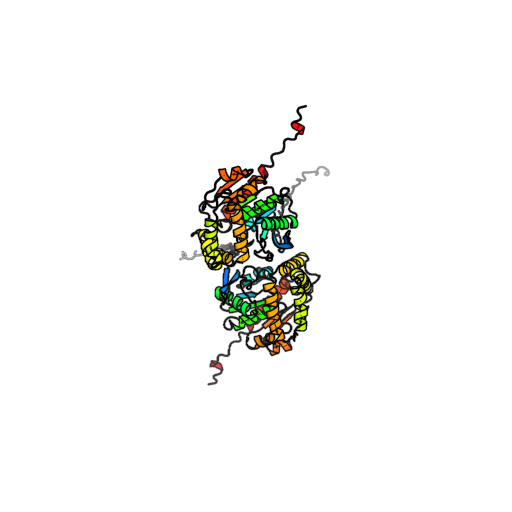LA A 1 293 ? -5.938 27.672 0.798 1 98.62 293 ALA A CA 1
ATOM 2317 C C . ALA A 1 293 ? -4.535 27.828 0.216 1 98.62 293 ALA A C 1
ATOM 2319 O O . ALA A 1 293 ? -3.75 28.656 0.675 1 98.62 293 ALA A O 1
ATOM 2320 N N . ILE A 1 294 ? -4.23 27.016 -0.779 1 98.06 294 ILE A N 1
ATOM 2321 C CA . ILE A 1 294 ? -2.926 27.031 -1.431 1 98.06 294 ILE A CA 1
ATOM 2322 C C . ILE A 1 294 ? -2.674 28.391 -2.053 1 98.06 294 ILE A C 1
ATOM 2324 O O . ILE A 1 294 ? -1.57 28.938 -1.954 1 98.06 294 ILE A O 1
ATOM 2328 N N . GLY A 1 295 ? -3.652 28.969 -2.684 1 96.31 295 GLY A N 1
ATOM 2329 C CA . GLY A 1 295 ? -3.545 30.266 -3.338 1 96.31 295 GLY A CA 1
ATOM 2330 C C . GLY A 1 295 ? -3.242 31.391 -2.373 1 96.31 295 GLY A C 1
ATOM 2331 O O . GLY A 1 295 ? -2.744 32.438 -2.779 1 96.31 295 GLY A O 1
ATOM 2332 N N . SER A 1 296 ? -3.555 31.203 -1.162 1 95.69 296 SER A N 1
ATOM 2333 C CA . SER A 1 296 ? -3.387 32.25 -0.163 1 95.69 296 SER A CA 1
ATOM 2334 C C . SER A 1 296 ? -1.921 32.438 0.225 1 95.69 296 SER A C 1
ATOM 2336 O O . SER A 1 296 ? -1.55 33.406 0.86 1 95.69 296 SER A O 1
ATOM 2338 N N . PHE A 1 297 ? -1.02 31.453 -0.063 1 94.81 297 PHE A N 1
ATOM 2339 C CA . PHE A 1 297 ? 0.389 31.531 0.303 1 94.81 297 PHE A CA 1
ATOM 2340 C C . PHE A 1 297 ? 1.154 32.406 -0.684 1 94.81 297 PHE A C 1
ATOM 2342 O O . PHE A 1 297 ? 2.232 32.906 -0.367 1 94.81 297 PHE A O 1
ATOM 2349 N N . SER A 1 298 ? 0.949 32.469 -2.016 1 73.5 298 SER A N 1
ATOM 2350 C CA . SER A 1 298 ? 1.615 33.281 -3.029 1 73.5 298 SER A CA 1
ATOM 2351 C C . SER A 1 298 ? 1.423 34.781 -2.764 1 73.5 298 SER A C 1
ATOM 2353 O O . SER A 1 298 ? 2.283 35.594 -3.109 1 73.5 298 SER A O 1
ATOM 2355 N N . THR A 1 299 ? 0.319 35.188 -2.234 1 55.28 299 THR A N 1
ATOM 2356 C CA . THR A 1 299 ? 0.042 36.625 -2.111 1 55.28 299 THR A CA 1
ATOM 2357 C C . THR A 1 299 ? 0.927 37.25 -1.041 1 55.28 299 THR A C 1
ATOM 2359 O O . THR A 1 299 ? 1.179 38.469 -1.068 1 55.28 299 THR A O 1
ATOM 2362 N N . ASN A 1 300 ? 1.421 36.5 -0.062 1 47.88 300 ASN A N 1
ATOM 2363 C CA . ASN A 1 300 ? 2.107 37.188 1.034 1 47.88 300 ASN A CA 1
ATOM 2364 C C . ASN A 1 300 ? 3.576 37.438 0.707 1 47.88 300 ASN A C 1
ATOM 2366 O O . ASN A 1 300 ? 4.371 37.75 1.596 1 47.88 300 ASN A O 1
ATOM 2370 N N . VAL A 1 301 ? 4.086 36.875 -0.361 1 43.97 301 VAL A N 1
ATOM 2371 C CA . VAL A 1 301 ? 5.441 37.375 -0.619 1 43.97 301 VAL A CA 1
ATOM 2372 C C . VAL A 1 301 ? 5.43 38.875 -0.792 1 43.97 301 VAL A C 1
ATOM 2374 O O . VAL A 1 301 ? 5.117 39.375 -1.873 1 43.97 301 VAL A O 1
ATOM 2377 N N . LYS A 1 302 ? 4.879 39.594 0.102 1 39.59 302 LYS A N 1
ATOM 2378 C CA . LYS A 1 302 ? 5.125 41.031 0.126 1 39.59 302 LYS A CA 1
ATOM 2379 C C . LYS A 1 302 ? 6.602 41.344 -0.118 1 39.59 302 LYS A C 1
ATOM 2381 O O . LYS A 1 302 ? 7.48 40.656 0.413 1 39.59 302 LYS A O 1
ATOM 2386 N N . SER A 1 303 ? 6.914 42.062 -1.165 1 39.5 303 SER A N 1
ATOM 2387 C CA . SER A 1 303 ? 8.133 42.781 -1.536 1 39.5 303 SER A CA 1
ATOM 2388 C C . SER A 1 303 ? 8.766 43.469 -0.325 1 39.5 303 SER A C 1
ATOM 2390 O O . SER A 1 303 ? 8.133 44.281 0.35 1 39.5 303 SER A O 1
ATOM 2392 N N . LYS A 1 304 ? 9.594 42.812 0.425 1 41.22 304 LYS A N 1
ATOM 2393 C CA . LYS A 1 304 ? 10.469 43.625 1.252 1 41.22 304 LYS A CA 1
ATOM 2394 C C . LYS A 1 304 ? 10.75 44.969 0.583 1 41.22 304 LYS A C 1
ATOM 2396 O O . LYS A 1 304 ? 11.117 45.031 -0.594 1 41.22 304 LYS A O 1
ATOM 2401 N N . PRO A 1 305 ? 10.375 45.969 1.191 1 39.44 305 PRO A N 1
ATOM 2402 C CA . PRO A 1 305 ? 10.758 47.281 0.62 1 39.44 305 PRO A CA 1
ATOM 2403 C C . PRO A 1 305 ? 12.242 47.344 0.276 1 39.44 305 PRO A C 1
ATOM 2405 O O . PRO A 1 305 ? 13.062 46.656 0.894 1 39.44 305 PRO A O 1
ATOM 2408 N N . ASP A 1 306 ? 12.641 47.531 -0.953 1 40 306 ASP A N 1
ATOM 2409 C CA . ASP A 1 306 ? 14.016 47.875 -1.288 1 40 306 ASP A CA 1
ATOM 2410 C C . ASP A 1 306 ? 14.625 48.812 -0.229 1 40 306 ASP A C 1
ATOM 2412 O O . ASP A 1 306 ? 14.125 49.906 0.001 1 40 306 ASP A O 1
ATOM 2416 N N . PRO A 1 307 ? 15.312 48.219 0.735 1 36.41 307 PRO A N 1
ATOM 2417 C CA . PRO A 1 307 ? 15.898 49.156 1.692 1 36.41 307 PRO A CA 1
ATOM 2418 C C . PRO A 1 307 ? 16.5 50.375 1.018 1 36.41 307 PRO A C 1
ATOM 2420 O O . PRO A 1 307 ? 16.922 51.312 1.698 1 36.41 307 PRO A O 1
ATOM 2423 N N . ARG A 1 308 ? 16.844 50.031 -0.29 1 45.31 308 ARG A N 1
ATOM 2424 C CA . ARG A 1 308 ? 17.453 51.156 -0.951 1 45.31 308 ARG A CA 1
ATOM 2425 C C . ARG A 1 308 ? 16.516 52.375 -0.971 1 45.31 308 ARG A C 1
ATOM 2427 O O . ARG A 1 308 ? 16.906 53.469 -1.338 1 45.31 308 ARG A O 1
ATOM 2434 N N . LEU A 1 309 ? 15.273 51.906 -0.967 1 39.03 309 LEU A N 1
ATOM 2435 C CA . LEU A 1 309 ? 14.383 53.062 -1.081 1 39.03 309 LEU A CA 1
ATOM 2436 C C . LEU A 1 309 ? 14.172 53.719 0.275 1 39.03 309 LEU A C 1
ATOM 2438 O O . LEU A 1 309 ? 13.555 54.781 0.363 1 39.03 309 LEU A O 1
ATOM 2442 N N . LEU A 1 310 ? 14.391 52.875 1.359 1 39.44 310 LEU A N 1
ATOM 2443 C CA . LEU A 1 310 ? 14.203 53.562 2.629 1 39.44 310 LEU A CA 1
ATOM 2444 C C . LEU A 1 310 ? 15.383 54.469 2.928 1 39.44 310 LEU A C 1
ATOM 2446 O O . LEU A 1 310 ? 15.453 55.094 4 1 39.44 310 LEU A O 1
ATOM 2450 N N . ARG A 1 311 ? 16.516 54.25 2.143 1 37.69 311 ARG A N 1
ATOM 2451 C CA . ARG A 1 311 ? 17.547 55.25 2.451 1 37.69 311 ARG A CA 1
ATOM 2452 C C . ARG A 1 311 ? 17.172 56.625 1.907 1 37.69 311 ARG A C 1
ATOM 2454 O O . ARG A 1 311 ? 17.078 56.812 0.692 1 37.69 311 ARG A O 1
ATOM 2461 N N . GLY A 1 312 ? 16.219 57.25 2.473 1 32.19 312 GLY A N 1
ATOM 2462 C CA . GLY A 1 312 ? 16.094 58.688 2.35 1 32.19 312 GLY A CA 1
ATOM 2463 C C . GLY A 1 312 ? 17.422 59.406 2.33 1 32.19 312 GLY A C 1
ATOM 2464 O O . GLY A 1 312 ? 18.172 59.375 3.314 1 32.19 312 GLY A O 1
ATOM 2465 N N . ASP A 1 313 ? 18.328 59.25 1.22 1 27.7 313 ASP A N 1
ATOM 2466 C CA . ASP A 1 313 ? 19.078 60.5 1.095 1 27.7 313 ASP A CA 1
ATOM 2467 C C . ASP A 1 313 ? 18.172 61.656 0.634 1 27.7 313 ASP A C 1
ATOM 2469 O O . ASP A 1 313 ? 17.266 61.438 -0.169 1 27.7 313 ASP A O 1
ATOM 2473 N N . MET B 1 1 ? -69.562 10.531 -79 1 21.8 1 MET B N 1
ATOM 2474 C CA . MET B 1 1 ? -68.25 9.812 -79 1 21.8 1 MET B CA 1
ATOM 2475 C C . MET B 1 1 ? -67.438 10.219 -77.812 1 21.8 1 MET B C 1
ATOM 2477 O O . MET B 1 1 ? -66.938 9.359 -77.062 1 21.8 1 MET B O 1
ATOM 2481 N N . ASN B 1 2 ? -66.5 11.156 -78 1 22.47 2 ASN B N 1
ATOM 2482 C CA . ASN B 1 2 ? -65.062 11.148 -77.75 1 22.47 2 ASN B CA 1
ATOM 2483 C C . ASN B 1 2 ? -64.688 11.781 -76.438 1 22.47 2 ASN B C 1
ATOM 2485 O O . ASN B 1 2 ? -64.25 12.938 -76.375 1 22.47 2 ASN B O 1
ATOM 2489 N N . GLN B 1 3 ? -65.438 11.75 -75.375 1 24.86 3 GLN B N 1
ATOM 2490 C CA . GLN B 1 3 ? -65.25 12.406 -74.125 1 24.86 3 GLN B CA 1
ATOM 2491 C C . GLN B 1 3 ? -63.969 11.922 -73.438 1 24.86 3 GLN B C 1
ATOM 2493 O O . GLN B 1 3 ? -63.625 12.422 -72.375 1 24.86 3 GLN B O 1
ATOM 2498 N N . ASP B 1 4 ? -63.469 10.617 -73.75 1 24.89 4 ASP B N 1
ATOM 2499 C CA . ASP B 1 4 ? -62.969 9.789 -72.625 1 24.89 4 ASP B CA 1
ATOM 2500 C C . ASP B 1 4 ? -61.594 10.25 -72.188 1 24.89 4 ASP B C 1
ATOM 2502 O O . ASP B 1 4 ? -61.281 10.242 -71 1 24.89 4 ASP B O 1
ATOM 2506 N N . ASN B 1 5 ? -60.469 10.203 -73 1 25.11 5 ASN B N 1
ATOM 2507 C CA . ASN B 1 5 ? -59.281 9.422 -72.75 1 25.11 5 ASN B CA 1
ATOM 2508 C C . ASN B 1 5 ? -58.219 10.25 -72 1 25.11 5 ASN B C 1
ATOM 2510 O O . ASN B 1 5 ? -57.031 9.93 -72.062 1 25.11 5 ASN B O 1
ATOM 2514 N N . TYR B 1 6 ? -58.438 11.5 -71.625 1 26.78 6 TYR B N 1
ATOM 2515 C CA . TYR B 1 6 ? -57.281 12.359 -71.375 1 26.78 6 TYR B CA 1
ATOM 2516 C C . TYR B 1 6 ? -56.469 11.883 -70.125 1 26.78 6 TYR B C 1
ATOM 2518 O O . TYR B 1 6 ? -56.5 12.523 -69.062 1 26.78 6 TYR B O 1
ATOM 2526 N N . CYS B 1 7 ? -56.469 10.578 -69.625 1 25.02 7 CYS B N 1
ATOM 2527 C CA . CYS B 1 7 ? -55.938 10.266 -68.312 1 25.02 7 CYS B CA 1
ATOM 2528 C C . CYS B 1 7 ? -54.406 10.305 -68.312 1 25.02 7 CYS B C 1
ATOM 2530 O O . CYS B 1 7 ? -53.75 9.273 -68.5 1 25.02 7 CYS B O 1
ATOM 2532 N N . LYS B 1 8 ? -53.719 11.094 -69.188 1 22.86 8 LYS B N 1
ATOM 2533 C CA . LYS B 1 8 ? -52.281 10.828 -69.375 1 22.86 8 LYS B CA 1
ATOM 2534 C C . LYS B 1 8 ? -51.562 10.805 -68.062 1 22.86 8 LYS B C 1
ATOM 2536 O O . LYS B 1 8 ? -52.031 11.336 -67.062 1 22.86 8 LYS B O 1
ATOM 2541 N N . ASP B 1 9 ? -50.062 10.656 -68 1 23.14 9 ASP B N 1
ATOM 2542 C CA . ASP B 1 9 ? -48.844 10.094 -67.438 1 23.14 9 ASP B CA 1
ATOM 2543 C C . ASP B 1 9 ? -48.281 11.016 -66.375 1 23.14 9 ASP B C 1
ATOM 2545 O O . ASP B 1 9 ? -47.781 12.109 -66.688 1 23.14 9 ASP B O 1
ATOM 2549 N N . LEU B 1 10 ? -48.844 11.352 -65.188 1 23.17 10 LEU B N 1
ATOM 2550 C CA . LEU B 1 10 ? -48.219 12.086 -64.125 1 23.17 10 LEU B CA 1
ATOM 2551 C C . LEU B 1 10 ? -46.906 11.438 -63.688 1 23.17 10 LEU B C 1
ATOM 2553 O O . LEU B 1 10 ? -46.906 10.289 -63.219 1 23.17 10 LEU B O 1
ATOM 2557 N N . LYS B 1 11 ? -45.75 11.641 -64.438 1 23.19 11 LYS B N 1
ATOM 2558 C CA . LYS B 1 11 ? -44.406 11.242 -64.062 1 23.19 11 LYS B CA 1
ATOM 2559 C C . LYS B 1 11 ? -44.094 11.625 -62.594 1 23.19 11 LYS B C 1
ATOM 2561 O O . LYS B 1 11 ? -44.156 12.805 -62.219 1 23.19 11 LYS B O 1
ATOM 2566 N N . ARG B 1 12 ? -44.188 10.742 -61.594 1 23.75 12 ARG B N 1
ATOM 2567 C CA . ARG B 1 12 ? -43.875 10.727 -60.156 1 23.75 12 ARG B CA 1
ATOM 2568 C C . ARG B 1 12 ? -42.406 11.055 -59.906 1 23.75 12 ARG B C 1
ATOM 2570 O O . ARG B 1 12 ? -41.531 10.344 -60.375 1 23.75 12 ARG B O 1
ATOM 2577 N N . TYR B 1 13 ? -41.875 12.305 -60.125 1 26.5 13 TYR B N 1
ATOM 2578 C CA . TYR B 1 13 ? -40.531 12.625 -59.656 1 26.5 13 TYR B CA 1
ATOM 2579 C C . TYR B 1 13 ? -40.344 12.125 -58.25 1 26.5 13 TYR B C 1
ATOM 2581 O O . TYR B 1 13 ? -41.094 12.469 -57.344 1 26.5 13 TYR B O 1
ATOM 2589 N N . SER B 1 14 ? -39.969 10.867 -58 1 26.97 14 SER B N 1
ATOM 2590 C CA . SER B 1 14 ? -39.5 10.266 -56.75 1 26.97 14 SER B CA 1
ATOM 2591 C C . SER B 1 14 ? -38.375 11.07 -56.125 1 26.97 14 SER B C 1
ATOM 2593 O O . SER B 1 14 ? -37.281 11.172 -56.688 1 26.97 14 SER B O 1
ATOM 2595 N N . ILE B 1 15 ? -38.594 12.305 -55.656 1 27.73 15 ILE B N 1
ATOM 2596 C CA . ILE B 1 15 ? -37.594 12.984 -54.812 1 27.73 15 ILE B CA 1
ATOM 2597 C C . ILE B 1 15 ? -37.062 12.016 -53.781 1 27.73 15 ILE B C 1
ATOM 2599 O O . ILE B 1 15 ? -37.812 11.484 -52.969 1 27.73 15 ILE B O 1
ATOM 2603 N N . SER B 1 16 ? -36.031 11.258 -54.094 1 28.19 16 SER B N 1
ATOM 2604 C CA . SER B 1 16 ? -35.219 10.484 -53.156 1 28.19 16 SER B CA 1
ATOM 2605 C C . SER B 1 16 ? -34.812 11.32 -51.938 1 28.19 16 SER B C 1
ATOM 2607 O O . SER B 1 16 ? -34.156 12.352 -52.062 1 28.19 16 SER B O 1
ATOM 2609 N N . LEU B 1 17 ? -35.719 11.508 -51 1 30.23 17 LEU B N 1
ATOM 2610 C CA . LEU B 1 17 ? -35.406 11.984 -49.656 1 30.23 17 LEU B CA 1
ATOM 2611 C C . LEU B 1 17 ? -34.125 11.312 -49.156 1 30.23 17 LEU B C 1
ATOM 2613 O O . LEU B 1 17 ? -34.094 10.094 -48.938 1 30.23 17 LEU B O 1
ATOM 2617 N N . ILE B 1 18 ? -33 11.766 -49.594 1 31.55 18 ILE B N 1
ATOM 2618 C CA . ILE B 1 18 ? -31.75 11.398 -48.938 1 31.55 18 ILE B CA 1
ATOM 2619 C C . ILE B 1 18 ? -31.891 11.617 -47.438 1 31.55 18 ILE B C 1
ATOM 2621 O O . ILE B 1 18 ? -32.062 12.758 -46.969 1 31.55 18 ILE B O 1
ATOM 2625 N N . VAL B 1 19 ? -32.594 10.781 -46.719 1 34.09 19 VAL B N 1
ATOM 2626 C CA . VAL B 1 19 ? -32.531 10.695 -45.281 1 34.09 19 VAL B CA 1
ATOM 2627 C C . VAL B 1 19 ? -31.078 10.695 -44.844 1 34.09 19 VAL B C 1
ATOM 2629 O O . VAL B 1 19 ? -30.344 9.742 -45.094 1 34.09 19 VAL B O 1
ATOM 2632 N N . PHE B 1 20 ? -30.484 11.836 -44.844 1 34.25 20 PHE B N 1
ATOM 2633 C CA . PHE B 1 20 ? -29.25 11.953 -44.094 1 34.25 20 PHE B CA 1
ATOM 2634 C C . PHE B 1 20 ? -29.406 11.352 -42.688 1 34.25 20 PHE B C 1
ATOM 2636 O O . PHE B 1 20 ? -30.125 11.891 -41.875 1 34.25 20 PHE B O 1
ATOM 2643 N N . PHE B 1 21 ? -29.406 10.039 -42.562 1 36.53 21 PHE B N 1
ATOM 2644 C CA . PHE B 1 21 ? -29.156 9.414 -41.281 1 36.53 21 PHE B CA 1
ATOM 2645 C C . PHE B 1 21 ? -27.953 10.031 -40.594 1 36.53 21 PHE B C 1
ATOM 2647 O O . PHE B 1 21 ? -26.812 9.805 -41 1 36.53 21 PHE B O 1
ATOM 2654 N N . ALA B 1 22 ? -28.109 11.273 -40.156 1 37.28 22 ALA B N 1
ATOM 2655 C CA . ALA B 1 22 ? -27.125 11.68 -39.156 1 37.28 22 ALA B CA 1
ATOM 2656 C C . ALA B 1 22 ? -26.906 10.57 -38.125 1 37.28 22 ALA B C 1
ATOM 2658 O O . ALA B 1 22 ? -27.797 10.281 -37.344 1 37.28 22 ALA B O 1
ATOM 2659 N N . PHE B 1 23 ? -26.094 9.578 -38.5 1 38.81 23 PHE B N 1
ATOM 2660 C CA . PHE B 1 23 ? -25.547 8.703 -37.469 1 38.81 23 PHE B CA 1
ATOM 2661 C C . PHE B 1 23 ? -25.031 9.516 -36.281 1 38.81 23 PHE B C 1
ATOM 2663 O O . PHE B 1 23 ? -24.016 10.211 -36.375 1 38.81 23 PHE B O 1
ATOM 2670 N N . ILE B 1 24 ? -25.938 10.039 -35.5 1 40.66 24 ILE B N 1
ATOM 2671 C CA . ILE B 1 24 ? -25.484 10.43 -34.188 1 40.66 24 ILE B CA 1
ATOM 2672 C C . ILE B 1 24 ? -24.578 9.344 -33.594 1 40.66 24 ILE B C 1
ATOM 2674 O O . ILE B 1 24 ? -25.047 8.25 -33.281 1 40.66 24 ILE B O 1
ATOM 2678 N N . PHE B 1 25 ? -23.344 9.297 -34 1 37.97 25 PHE B N 1
ATOM 2679 C CA . PHE B 1 25 ? -22.375 8.57 -33.188 1 37.97 25 PHE B CA 1
ATOM 2680 C C . PHE B 1 25 ? -22.5 8.953 -31.734 1 37.97 25 PHE B C 1
ATOM 2682 O O . PHE B 1 25 ? -22.125 10.062 -31.344 1 37.97 25 PHE B O 1
ATOM 2689 N N . PHE B 1 26 ? -23.453 8.367 -31.078 1 41.25 26 PHE B N 1
ATOM 2690 C CA . PHE B 1 26 ? -23.266 8.344 -29.625 1 41.25 26 PHE B CA 1
ATOM 2691 C C . PHE B 1 26 ? -21.844 7.918 -29.266 1 41.25 26 PHE B C 1
ATOM 2693 O O . PHE B 1 26 ? -21.484 6.746 -29.422 1 41.25 26 PHE B O 1
ATOM 2700 N N . PHE B 1 27 ? -20.984 8.828 -29.359 1 38.56 27 PHE B N 1
ATOM 2701 C CA . PHE B 1 27 ? -19.766 8.555 -28.609 1 38.56 27 PHE B CA 1
ATOM 2702 C C . PHE B 1 27 ? -20.109 8.086 -27.188 1 38.56 27 PHE B C 1
ATOM 2704 O O . PHE B 1 27 ? -20.484 8.898 -26.344 1 38.56 27 PHE B O 1
ATOM 2711 N N . PHE B 1 28 ? -20.516 6.844 -27.094 1 39.84 28 PHE B N 1
ATOM 2712 C CA . PHE B 1 28 ? -20.344 6.305 -25.75 1 39.84 28 PHE B CA 1
ATOM 2713 C C . PHE B 1 28 ? -18.969 6.66 -25.188 1 39.84 28 PHE B C 1
ATOM 2715 O O . PHE B 1 28 ? -17.953 6.16 -25.672 1 39.84 28 PHE B O 1
ATOM 2722 N N . THR B 1 29 ? -18.828 7.836 -24.766 1 37.28 29 THR B N 1
ATOM 2723 C CA . THR B 1 29 ? -17.672 7.969 -23.891 1 37.28 29 THR B CA 1
ATOM 2724 C C . THR B 1 29 ? -17.547 6.754 -22.969 1 37.28 29 THR B C 1
ATOM 2726 O O . THR B 1 29 ? -18.516 6.383 -22.297 1 37.28 29 THR B O 1
ATOM 2729 N N . PRO B 1 30 ? -16.703 5.859 -23.344 1 37.09 30 PRO B N 1
ATOM 2730 C CA . PRO B 1 30 ? -16.578 4.812 -22.328 1 37.09 30 PRO B CA 1
ATOM 2731 C C . PRO B 1 30 ? -16.766 5.344 -20.906 1 37.09 30 PRO B C 1
ATOM 2733 O O . PRO B 1 30 ? -16.156 6.359 -20.547 1 37.09 30 PRO B O 1
ATOM 2736 N N . ALA B 1 31 ? -17.938 5.246 -20.359 1 37.53 31 ALA B N 1
ATOM 2737 C CA . ALA B 1 31 ? -18.016 5.469 -18.906 1 37.53 31 ALA B CA 1
ATOM 2738 C C . ALA B 1 31 ? -16.688 5.105 -18.234 1 37.53 31 ALA B C 1
ATOM 2740 O O . ALA B 1 31 ? -16.234 3.959 -18.328 1 37.53 31 ALA B O 1
ATOM 2741 N N . HIS B 1 32 ? -15.734 5.961 -18.219 1 37.81 32 HIS B N 1
ATOM 2742 C CA . HIS B 1 32 ? -14.68 5.68 -17.25 1 37.81 32 HIS B CA 1
ATOM 2743 C C . HIS B 1 32 ? -15.211 4.848 -16.078 1 37.81 32 HIS B C 1
ATOM 2745 O O . HIS B 1 32 ? -16.078 5.293 -15.336 1 37.81 32 HIS B O 1
ATOM 2751 N N . ALA B 1 33 ? -15.461 3.613 -16.297 1 42.09 33 ALA B N 1
ATOM 2752 C CA . ALA B 1 33 ? -15.789 2.762 -15.156 1 42.09 33 ALA B CA 1
ATOM 2753 C C . ALA B 1 33 ? -15.219 3.336 -13.859 1 42.09 33 ALA B C 1
ATOM 2755 O O . ALA B 1 33 ? -14.008 3.521 -13.734 1 42.09 33 ALA B O 1
ATOM 2756 N N . LYS B 1 34 ? -15.969 4.203 -13.25 1 46.47 34 LYS B N 1
ATOM 2757 C CA . LYS B 1 34 ? -15.672 4.73 -11.922 1 46.47 34 LYS B CA 1
ATOM 2758 C C . LYS B 1 34 ? -14.82 3.75 -11.125 1 46.47 34 LYS B C 1
ATOM 2760 O O . LYS B 1 34 ? -15.164 2.576 -10.992 1 46.47 34 LYS B O 1
ATOM 2765 N N . ASN B 1 35 ? -13.539 3.988 -11.062 1 55.84 35 ASN B N 1
ATOM 2766 C CA . ASN B 1 35 ? -12.609 3.191 -10.273 1 55.84 35 ASN B CA 1
ATOM 2767 C C . ASN B 1 35 ? -13.211 2.807 -8.922 1 55.84 35 ASN B C 1
ATOM 2769 O O . ASN B 1 35 ? -13.617 3.674 -8.148 1 55.84 35 ASN B O 1
ATOM 2773 N N . LYS B 1 36 ? -13.625 1.561 -8.742 1 78.06 36 LYS B N 1
ATOM 2774 C CA . LYS B 1 36 ? -14.172 1.013 -7.508 1 78.06 36 LYS B CA 1
ATOM 2775 C C . LYS B 1 36 ? -13.195 1.179 -6.348 1 78.06 36 LYS B C 1
ATOM 2777 O O . LYS B 1 36 ? -11.984 1.244 -6.559 1 78.06 36 LYS B O 1
ATOM 2782 N N . TRP B 1 37 ? -13.688 1.612 -5.27 1 88.81 37 TRP B N 1
ATOM 2783 C CA . TRP B 1 37 ? -12.906 1.664 -4.039 1 88.81 37 TRP B CA 1
ATOM 2784 C C . TRP B 1 37 ? -12.25 0.316 -3.752 1 88.81 37 TRP B C 1
ATOM 2786 O O . TRP B 1 37 ? -12.797 -0.732 -4.102 1 88.81 37 TRP B O 1
ATOM 2796 N N . PRO B 1 38 ? -10.984 0.366 -3.211 1 93.69 38 PRO B N 1
ATOM 2797 C CA . PRO B 1 38 ? -10.461 -0.913 -2.732 1 93.69 38 PRO B CA 1
ATOM 2798 C C . PRO B 1 38 ? -11.398 -1.607 -1.747 1 93.69 38 PRO B C 1
ATOM 2800 O O . PRO B 1 38 ? -12.312 -0.977 -1.213 1 93.69 38 PRO B O 1
ATOM 2803 N N . SER B 1 39 ? -11.203 -2.889 -1.654 1 94.44 39 SER B N 1
ATOM 2804 C CA . SER B 1 39 ? -12.039 -3.699 -0.777 1 94.44 39 SER B CA 1
ATOM 2805 C C . SER B 1 39 ? -11.195 -4.629 0.09 1 94.44 39 SER B C 1
ATOM 2807 O O . SER B 1 39 ? -9.992 -4.766 -0.13 1 94.44 39 SER B O 1
ATOM 2809 N N . LEU B 1 40 ? -11.852 -5.199 1.099 1 94.62 40 LEU B N 1
ATOM 2810 C CA . LEU B 1 40 ? -11.188 -6.168 1.968 1 94.62 40 LEU B CA 1
ATOM 2811 C C . LEU B 1 40 ? -12.016 -7.449 2.074 1 94.62 40 LEU B C 1
ATOM 2813 O O . LEU B 1 40 ? -13.242 -7.398 2.152 1 94.62 40 LEU B O 1
ATOM 2817 N N . ALA B 1 41 ? -11.367 -8.523 1.957 1 96.94 41 ALA B N 1
ATOM 2818 C CA . ALA B 1 41 ? -11.898 -9.844 2.285 1 96.94 41 ALA B CA 1
ATOM 2819 C C . ALA B 1 41 ? -11.234 -10.406 3.535 1 96.94 41 ALA B C 1
ATOM 2821 O O . ALA B 1 41 ? -10.102 -10.039 3.865 1 96.94 41 ALA B O 1
ATOM 2822 N N . ILE B 1 42 ? -11.906 -11.266 4.281 1 95.81 42 ILE B N 1
ATOM 2823 C CA . ILE B 1 42 ? -11.359 -11.852 5.5 1 95.81 42 ILE B CA 1
ATOM 2824 C C . ILE B 1 42 ? -10.945 -13.297 5.238 1 95.81 42 ILE B C 1
ATOM 2826 O O . ILE B 1 42 ? -11.773 -14.133 4.875 1 95.81 42 ILE B O 1
ATOM 2830 N N . SER B 1 43 ? -9.672 -13.555 5.367 1 98.06 43 SER B N 1
ATOM 2831 C CA . SER B 1 43 ? -9.148 -14.906 5.168 1 98.06 43 SER B CA 1
ATOM 2832 C C . SER B 1 43 ? -9.656 -15.859 6.242 1 98.06 43 SER B C 1
ATOM 2834 O O . SER B 1 43 ? -10.344 -15.445 7.18 1 98.06 43 SER B O 1
ATOM 2836 N N . ALA B 1 44 ? -9.375 -17.125 6.086 1 97.56 44 ALA B N 1
ATOM 2837 C CA . ALA B 1 44 ? -9.898 -18.172 6.949 1 97.56 44 ALA B CA 1
ATOM 2838 C C . ALA B 1 44 ? -9.508 -17.938 8.406 1 97.56 44 ALA B C 1
ATOM 2840 O O . ALA B 1 44 ? -10.266 -18.25 9.32 1 97.56 44 ALA B O 1
ATOM 2841 N N . ASP B 1 45 ? -8.375 -17.344 8.648 1 96.81 45 ASP B N 1
ATOM 2842 C CA . ASP B 1 45 ? -7.867 -17.156 10 1 96.81 45 ASP B CA 1
ATOM 2843 C C . ASP B 1 45 ? -8.227 -15.773 10.531 1 96.81 45 ASP B C 1
ATOM 2845 O O . ASP B 1 45 ? -7.688 -15.336 11.555 1 96.81 45 ASP B O 1
ATOM 2849 N N . GLY B 1 46 ? -8.992 -15.062 9.828 1 94.38 46 GLY B N 1
ATOM 2850 C CA . GLY B 1 46 ? -9.461 -13.758 10.289 1 94.38 46 GLY B CA 1
ATOM 2851 C C . GLY B 1 46 ? -8.625 -12.609 9.766 1 94.38 46 GLY B C 1
ATOM 2852 O O . GLY B 1 46 ? -8.953 -11.445 10 1 94.38 46 GLY B O 1
ATOM 2853 N N . THR B 1 47 ? -7.582 -12.875 9.016 1 95.38 47 THR B N 1
ATOM 2854 C CA . THR B 1 47 ? -6.703 -11.828 8.508 1 95.38 47 THR B CA 1
ATOM 2855 C C . THR B 1 47 ? -7.383 -11.047 7.387 1 95.38 47 THR B C 1
ATOM 2857 O O . THR B 1 47 ? -7.898 -11.633 6.434 1 95.38 47 THR B O 1
ATOM 2860 N N . PRO B 1 48 ? -7.441 -9.719 7.469 1 95.25 48 PRO B N 1
ATOM 2861 C CA . PRO B 1 48 ? -7.996 -8.938 6.363 1 95.25 48 PRO B CA 1
ATOM 2862 C C . PRO B 1 48 ? -7.09 -8.922 5.133 1 95.25 48 PRO B C 1
ATOM 2864 O O . PRO B 1 48 ? -5.883 -8.703 5.254 1 95.25 48 PRO B O 1
ATOM 2867 N N . ILE B 1 49 ? -7.68 -9.18 3.982 1 98.12 49 ILE B N 1
ATOM 2868 C CA . ILE B 1 49 ? -6.957 -9.227 2.717 1 98.12 49 ILE B CA 1
ATOM 2869 C C . ILE B 1 49 ? -7.469 -8.133 1.784 1 98.12 49 ILE B C 1
ATOM 2871 O O . ILE B 1 49 ? -8.641 -8.141 1.391 1 98.12 49 ILE B O 1
ATOM 2875 N N . SER B 1 50 ? -6.555 -7.207 1.417 1 97.5 50 SER B N 1
ATOM 2876 C CA . SER B 1 50 ? -6.902 -6.094 0.54 1 97.5 50 SER B CA 1
ATOM 2877 C C . SER B 1 50 ? -6.938 -6.531 -0.92 1 97.5 50 SER B C 1
ATOM 2879 O O . SER B 1 50 ? -6.078 -7.293 -1.366 1 97.5 50 SER B O 1
ATOM 2881 N N . PHE B 1 51 ? -7.961 -6.02 -1.626 1 97.81 51 PHE B N 1
ATOM 2882 C CA . PHE B 1 51 ? -8.023 -6.316 -3.053 1 97.81 51 PHE B CA 1
ATOM 2883 C C . PHE B 1 51 ? -8.742 -5.207 -3.805 1 97.81 51 PHE B C 1
ATOM 2885 O O . PHE B 1 51 ? -9.406 -4.367 -3.193 1 97.81 51 PHE B O 1
ATOM 2892 N N . GLU B 1 52 ? -8.5 -5.176 -5.109 1 97 52 GLU B N 1
ATOM 2893 C CA . GLU B 1 52 ? -9.195 -4.285 -6.039 1 97 52 GLU B CA 1
ATOM 2894 C C . GLU B 1 52 ? -9.789 -5.066 -7.207 1 97 52 GLU B C 1
ATOM 2896 O O . GLU B 1 52 ? -9.25 -6.094 -7.613 1 97 52 GLU B O 1
ATOM 2901 N N . SER B 1 53 ? -10.922 -4.559 -7.684 1 96.75 53 SER B N 1
ATOM 2902 C CA . SER B 1 53 ? -11.633 -5.184 -8.797 1 96.75 53 SER B CA 1
ATOM 2903 C C . SER B 1 53 ? -11.859 -4.195 -9.938 1 96.75 53 SER B C 1
ATOM 2905 O O . SER B 1 53 ? -12.258 -3.055 -9.703 1 96.75 53 SER B O 1
ATOM 2907 N N . TYR B 1 54 ? -11.523 -4.66 -11.109 1 96.69 54 TYR B N 1
ATOM 2908 C CA . TYR B 1 54 ? -11.68 -3.859 -12.32 1 96.69 54 TYR B CA 1
ATOM 2909 C C . TYR B 1 54 ? -12.414 -4.645 -13.398 1 96.69 54 TYR B C 1
ATOM 2911 O O . TYR B 1 54 ? -12.234 -5.859 -13.531 1 96.69 54 TYR B O 1
ATOM 2919 N N . GLY B 1 55 ? -13.203 -3.971 -14.18 1 96.62 55 GLY B N 1
ATOM 2920 C CA . GLY B 1 55 ? -13.891 -4.641 -15.266 1 96.62 55 GLY B CA 1
ATOM 2921 C C . GLY B 1 55 ? -14.984 -5.586 -14.7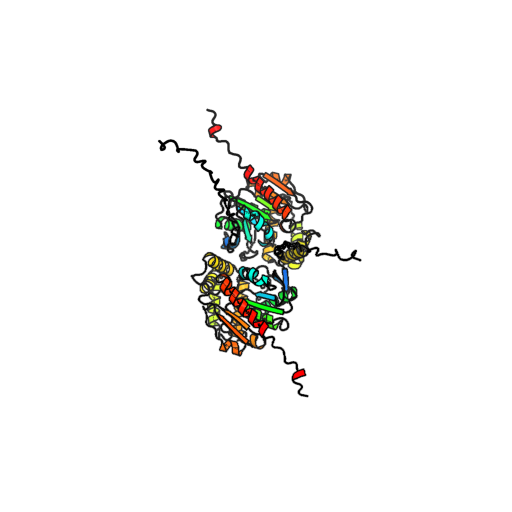89 1 96.62 55 GLY B C 1
ATOM 2922 O O . GLY B 1 55 ? -15.414 -5.508 -13.641 1 96.62 55 GLY B O 1
ATOM 2923 N N . SER B 1 56 ? -15.5 -6.293 -15.789 1 95.44 56 SER B N 1
ATOM 2924 C CA . SER B 1 56 ? -16.578 -7.23 -15.523 1 95.44 56 SER B CA 1
ATOM 2925 C C . SER B 1 56 ? -16.5 -8.453 -16.438 1 95.44 56 SER B C 1
ATOM 2927 O O . SER B 1 56 ? -15.727 -8.461 -17.391 1 95.44 56 SER B O 1
ATOM 2929 N N . GLY B 1 57 ? -17.266 -9.5 -15.961 1 93.5 57 GLY B N 1
ATOM 2930 C CA . GLY B 1 57 ? -17.344 -10.695 -16.797 1 93.5 57 GLY B CA 1
ATOM 2931 C C . GLY B 1 57 ? -16.641 -11.891 -16.172 1 93.5 57 GLY B C 1
ATOM 2932 O O . GLY B 1 57 ? -15.93 -11.758 -15.18 1 93.5 57 GLY B O 1
ATOM 2933 N N . GLU B 1 58 ? -16.938 -13.102 -16.781 1 93.81 58 GLU B N 1
ATOM 2934 C CA . GLU B 1 58 ? -16.281 -14.359 -16.438 1 93.81 58 GLU B CA 1
ATOM 2935 C C . GLU B 1 58 ? -15.578 -14.961 -17.641 1 93.81 58 GLU B C 1
ATOM 2937 O O . GLU B 1 58 ? -16.016 -14.789 -18.781 1 93.81 58 GLU B O 1
ATOM 2942 N N . PRO B 1 59 ? -14.555 -15.586 -17.531 1 97.38 59 PRO B N 1
ATOM 2943 C CA . PRO B 1 59 ? -13.914 -15.867 -16.25 1 97.38 59 PRO B CA 1
ATOM 2944 C C . PRO B 1 59 ? -13.219 -14.648 -15.656 1 97.38 59 PRO B C 1
ATOM 2946 O O . PRO B 1 59 ? -12.703 -13.805 -16.391 1 97.38 59 PRO B O 1
ATOM 2949 N N . THR B 1 60 ? -13.258 -14.562 -14.336 1 98.25 60 THR B N 1
ATOM 2950 C CA . THR B 1 60 ? -12.492 -13.562 -13.602 1 98.25 60 THR B CA 1
ATOM 2951 C C . THR B 1 60 ? -11.008 -13.93 -13.594 1 98.25 60 THR B C 1
ATOM 2953 O O . THR B 1 60 ? -10.648 -15.094 -13.398 1 98.25 60 THR B O 1
ATOM 2956 N N . LEU B 1 61 ? -10.156 -12.992 -13.852 1 98.88 61 LEU B N 1
ATOM 2957 C CA . LEU B 1 61 ? -8.719 -13.172 -13.695 1 98.88 61 LEU B CA 1
ATOM 2958 C C . LEU B 1 61 ? -8.25 -12.656 -12.336 1 98.88 61 LEU B C 1
ATOM 2960 O O . LEU B 1 61 ? -8.398 -11.477 -12.023 1 98.88 61 LEU B O 1
ATOM 2964 N N . VAL B 1 62 ? -7.719 -13.523 -11.508 1 98.94 62 VAL B N 1
ATOM 2965 C CA . VAL B 1 62 ? -7.176 -13.148 -10.211 1 98.94 62 VAL B CA 1
ATOM 2966 C C . VAL B 1 62 ? -5.648 -13.148 -10.266 1 98.94 62 VAL B C 1
ATOM 2968 O O . VAL B 1 62 ? -5.031 -14.203 -10.438 1 98.94 62 VAL B O 1
ATOM 2971 N N . PHE B 1 63 ? -5.086 -11.984 -10.117 1 98.94 63 PHE B N 1
ATOM 2972 C CA . PHE B 1 63 ? -3.641 -11.812 -10.188 1 98.94 63 PHE B CA 1
ATOM 2973 C C . PHE B 1 63 ? -3.021 -11.836 -8.797 1 98.94 63 PHE B C 1
ATOM 2975 O O . PHE B 1 63 ? -3.383 -11.031 -7.938 1 98.94 63 PHE B O 1
ATOM 2982 N N . VAL B 1 64 ? -2.066 -12.75 -8.602 1 98.94 64 VAL B N 1
ATOM 2983 C CA . VAL B 1 64 ? -1.418 -12.93 -7.309 1 98.94 64 VAL B CA 1
ATOM 2984 C C . VAL B 1 64 ? 0.074 -12.625 -7.434 1 98.94 64 VAL B C 1
ATOM 2986 O O . VAL B 1 64 ? 0.768 -13.211 -8.266 1 98.94 64 VAL B O 1
ATOM 2989 N N . HIS B 1 65 ? 0.571 -11.711 -6.594 1 98.88 65 HIS B N 1
ATOM 2990 C CA . HIS B 1 65 ? 1.933 -11.195 -6.684 1 98.88 65 HIS B CA 1
ATOM 2991 C C . HIS B 1 65 ? 2.936 -12.18 -6.09 1 98.88 65 HIS B C 1
ATOM 2993 O O . HIS B 1 65 ? 2.547 -13.133 -5.406 1 98.88 65 HIS B O 1
ATOM 2999 N N . GLY B 1 66 ? 4.223 -11.945 -6.363 1 98.81 66 GLY B N 1
ATOM 3000 C CA . GLY B 1 66 ? 5.305 -12.797 -5.898 1 98.81 66 GLY B CA 1
ATOM 3001 C C . GLY B 1 66 ? 5.84 -12.391 -4.539 1 98.81 66 GLY B C 1
ATOM 3002 O O . GLY B 1 66 ? 5.242 -11.555 -3.854 1 98.81 66 GLY B O 1
ATOM 3003 N N . TRP B 1 67 ? 6.938 -12.992 -4.184 1 98.62 67 TRP B N 1
ATOM 3004 C CA . TRP B 1 67 ? 7.602 -12.828 -2.898 1 98.62 67 TRP B CA 1
ATOM 3005 C C . TRP B 1 67 ? 8.008 -11.375 -2.678 1 98.62 67 TRP B C 1
ATOM 3007 O O . TRP B 1 67 ? 8.633 -10.758 -3.543 1 98.62 67 TRP B O 1
ATOM 3017 N N . SER B 1 68 ? 7.535 -10.758 -1.551 1 97.75 68 SER B N 1
ATOM 3018 C CA . SER B 1 68 ? 7.906 -9.422 -1.1 1 97.75 68 SER B CA 1
ATOM 3019 C C . SER B 1 68 ? 7.41 -8.359 -2.068 1 97.75 68 SER B C 1
ATOM 3021 O O . SER B 1 68 ? 7.969 -7.258 -2.131 1 97.75 68 SER B O 1
ATOM 3023 N N . CYS B 1 69 ? 6.477 -8.672 -2.873 1 98.38 69 CYS B N 1
ATOM 3024 C CA . CYS B 1 69 ? 5.82 -7.742 -3.785 1 98.38 69 CYS B CA 1
ATOM 3025 C C . CYS B 1 69 ? 4.43 -7.375 -3.281 1 98.38 69 CYS B C 1
ATOM 3027 O O . CYS B 1 69 ? 4.152 -7.469 -2.084 1 98.38 69 CYS B O 1
ATOM 3029 N N . ASP B 1 70 ? 3.59 -6.828 -4.156 1 98.12 70 ASP B N 1
ATOM 3030 C CA . ASP B 1 70 ? 2.195 -6.5 -3.875 1 98.12 70 ASP B CA 1
ATOM 3031 C C . ASP B 1 70 ? 1.412 -6.285 -5.168 1 98.12 70 ASP B C 1
ATOM 3033 O O . ASP B 1 70 ? 1.913 -6.57 -6.258 1 98.12 70 ASP B O 1
ATOM 3037 N N . ALA B 1 71 ? 0.197 -5.824 -5.047 1 98.19 71 ALA B N 1
ATOM 3038 C CA . ALA B 1 71 ? -0.712 -5.734 -6.184 1 98.19 71 ALA B CA 1
ATOM 3039 C C . ALA B 1 71 ? -0.179 -4.762 -7.234 1 98.19 71 ALA B C 1
ATOM 3041 O O . ALA B 1 71 ? -0.555 -4.836 -8.406 1 98.19 71 ALA B O 1
ATOM 3042 N N . ARG B 1 72 ? 0.704 -3.785 -6.871 1 97.19 72 ARG B N 1
ATOM 3043 C CA . ARG B 1 72 ? 1.203 -2.758 -7.777 1 97.19 72 ARG B CA 1
ATOM 3044 C C . ARG B 1 72 ? 2.01 -3.373 -8.914 1 97.19 72 ARG B C 1
ATOM 3046 O O . ARG B 1 72 ? 2.199 -2.746 -9.961 1 97.19 72 ARG B O 1
ATOM 3053 N N . TYR B 1 73 ? 2.439 -4.602 -8.742 1 98.56 73 TYR B N 1
ATOM 3054 C CA . TYR B 1 73 ? 3.279 -5.258 -9.742 1 98.56 73 TYR B CA 1
ATOM 3055 C C . TYR B 1 73 ? 2.455 -5.703 -10.945 1 98.56 73 TYR B C 1
ATOM 3057 O O . TYR B 1 73 ? 3.01 -6.094 -11.969 1 98.56 73 TYR B O 1
ATOM 3065 N N . TRP B 1 74 ? 1.135 -5.578 -10.844 1 98.69 74 TRP B N 1
ATOM 3066 C CA . TRP B 1 74 ? 0.241 -5.93 -11.945 1 98.69 74 TRP B CA 1
ATOM 3067 C C . TRP B 1 74 ? -0.333 -4.68 -12.602 1 98.69 74 TRP B C 1
ATOM 3069 O O . TRP B 1 74 ? -1.238 -4.77 -13.438 1 98.69 74 TRP B O 1
ATOM 3079 N N . ARG B 1 75 ? 0.177 -3.512 -12.32 1 96.75 75 ARG B N 1
ATOM 3080 C CA . ARG B 1 75 ? -0.409 -2.234 -12.711 1 96.75 75 ARG B CA 1
ATOM 3081 C C . ARG B 1 75 ? -0.537 -2.133 -14.227 1 96.75 75 ARG B C 1
ATOM 3083 O O . ARG B 1 75 ? -1.462 -1.497 -14.734 1 96.75 75 ARG B O 1
ATOM 3090 N N . GLU B 1 76 ? 0.389 -2.785 -14.977 1 97.75 76 GLU B N 1
ATOM 3091 C CA . GLU B 1 76 ? 0.395 -2.664 -16.422 1 97.75 76 GLU B CA 1
ATOM 3092 C C . GLU B 1 76 ? -0.604 -3.627 -17.062 1 97.75 76 GLU B C 1
ATOM 3094 O O . GLU B 1 76 ? -0.958 -3.475 -18.234 1 97.75 76 GLU B O 1
ATOM 3099 N N . GLN B 1 77 ? -1.034 -4.621 -16.344 1 98.69 77 GLN B N 1
ATOM 3100 C CA . GLN B 1 77 ? -1.969 -5.625 -16.844 1 98.69 77 GLN B CA 1
ATOM 3101 C C . GLN B 1 77 ? -3.414 -5.191 -16.609 1 98.69 77 GLN B C 1
ATOM 3103 O O . GLN B 1 77 ? -4.309 -5.562 -17.375 1 98.69 77 GLN B O 1
ATOM 3108 N N . ILE B 1 78 ? -3.691 -4.395 -15.609 1 97.88 78 ILE B N 1
ATOM 3109 C CA . ILE B 1 78 ? -5.039 -4.016 -15.195 1 97.88 78 ILE B CA 1
ATOM 3110 C C . ILE B 1 78 ? -5.758 -3.326 -16.359 1 97.88 78 ILE B C 1
ATOM 3112 O O . ILE B 1 78 ? -6.82 -3.779 -16.797 1 97.88 78 ILE B O 1
ATOM 3116 N N . PRO B 1 79 ? -5.188 -2.256 -16.969 1 96.75 79 PRO B N 1
ATOM 3117 C CA . PRO B 1 79 ? -5.922 -1.595 -18.047 1 96.75 79 PRO B CA 1
ATOM 3118 C C . PRO B 1 79 ? -6.141 -2.502 -19.25 1 96.75 79 PRO B C 1
ATOM 3120 O O . PRO B 1 79 ? -7.148 -2.375 -19.953 1 96.75 79 PRO B O 1
ATOM 3123 N N . HIS B 1 80 ? -5.238 -3.393 -19.484 1 97.94 80 HIS B N 1
ATOM 3124 C CA . HIS B 1 80 ? -5.309 -4.254 -20.672 1 97.94 80 HIS B CA 1
ATOM 3125 C C . HIS B 1 80 ? -6.383 -5.324 -20.5 1 97.94 80 HIS B C 1
ATOM 3127 O O . HIS B 1 80 ? -7.254 -5.469 -21.359 1 97.94 80 HIS B O 1
ATOM 3133 N N . PHE B 1 81 ? -6.414 -5.977 -19.438 1 98.5 81 PHE B N 1
ATOM 3134 C CA . PHE B 1 81 ? -7.25 -7.164 -19.281 1 98.5 81 PHE B CA 1
ATOM 3135 C C . PHE B 1 81 ? -8.633 -6.789 -18.781 1 98.5 81 PHE B C 1
ATOM 3137 O O . PHE B 1 81 ? -9.586 -7.551 -18.938 1 98.5 81 PHE B O 1
ATOM 3144 N N . SER B 1 82 ? -8.766 -5.637 -18.109 1 97.75 82 SER B N 1
ATOM 3145 C CA . SER B 1 82 ? -10.055 -5.238 -17.562 1 97.75 82 SER B CA 1
ATOM 3146 C C . SER B 1 82 ? -11.023 -4.816 -18.672 1 97.75 82 SER B C 1
ATOM 3148 O O . SER B 1 82 ? -12.211 -4.629 -18.422 1 97.75 82 SER B O 1
ATOM 3150 N N . LYS B 1 83 ? -10.555 -4.691 -19.859 1 96.62 83 LYS B N 1
ATOM 3151 C CA . LYS B 1 83 ? -11.406 -4.391 -21 1 96.62 83 LYS B CA 1
ATOM 3152 C C . LYS B 1 83 ? -12.352 -5.551 -21.297 1 96.62 83 LYS B C 1
ATOM 3154 O O . LYS B 1 83 ? -13.477 -5.344 -21.766 1 96.62 83 LYS B O 1
ATOM 3159 N N . ASN B 1 84 ? -11.883 -6.742 -21 1 96 84 ASN B N 1
ATOM 3160 C CA . ASN B 1 84 ? -12.641 -7.902 -21.453 1 96 84 ASN B CA 1
ATOM 3161 C C . ASN B 1 84 ? -12.898 -8.883 -20.312 1 96 84 ASN B C 1
ATOM 3163 O O . ASN B 1 84 ? -13.594 -9.875 -20.484 1 96 84 ASN B O 1
ATOM 3167 N N . HIS B 1 85 ? -12.336 -8.609 -19.172 1 97.19 85 HIS B N 1
ATOM 3168 C CA . HIS B 1 85 ? -12.461 -9.5 -18.016 1 97.19 85 HIS B CA 1
ATOM 3169 C C . HIS B 1 85 ? -12.695 -8.719 -16.734 1 97.19 85 HIS B C 1
ATOM 3171 O O . HIS B 1 85 ? -12.383 -7.531 -16.656 1 97.19 85 HIS B O 1
ATOM 3177 N N . ARG B 1 86 ? -13.312 -9.391 -15.812 1 97.69 86 ARG B N 1
ATOM 3178 C CA . ARG B 1 86 ? -13.102 -8.938 -14.438 1 97.69 86 ARG B CA 1
ATOM 3179 C C . ARG B 1 86 ? -11.688 -9.25 -13.969 1 97.69 86 ARG B C 1
ATOM 3181 O O . ARG B 1 86 ? -11.234 -10.391 -14.078 1 97.69 86 ARG B O 1
ATOM 3188 N N . VAL B 1 87 ? -11.016 -8.266 -13.539 1 98.56 87 VAL B N 1
ATOM 3189 C CA . VAL B 1 87 ? -9.648 -8.398 -13.055 1 98.56 87 VAL B CA 1
ATOM 3190 C C . VAL B 1 87 ? -9.602 -8.094 -11.555 1 98.56 87 VAL B C 1
ATOM 3192 O O . VAL B 1 87 ? -10.055 -7.039 -11.117 1 98.56 87 VAL B O 1
ATOM 3195 N N . ILE B 1 88 ? -9.102 -9.047 -10.812 1 98.69 88 ILE B N 1
ATOM 3196 C CA . ILE B 1 88 ? -8.891 -8.875 -9.383 1 98.69 88 ILE B CA 1
ATOM 3197 C C . ILE B 1 88 ? -7.395 -8.875 -9.07 1 98.69 88 ILE B C 1
ATOM 3199 O O . ILE B 1 88 ? -6.668 -9.773 -9.516 1 98.69 88 ILE B O 1
ATOM 3203 N N . VAL B 1 89 ? -6.918 -7.852 -8.391 1 98.75 89 VAL B N 1
ATOM 3204 C CA . VAL B 1 89 ? -5.578 -7.848 -7.816 1 98.75 89 VAL B CA 1
ATOM 3205 C C . VAL B 1 89 ? -5.668 -7.773 -6.293 1 98.75 89 VAL B C 1
ATOM 3207 O O . VAL B 1 89 ? -6.582 -7.148 -5.75 1 98.75 89 VAL B O 1
ATOM 3210 N N . LEU B 1 90 ? -4.734 -8.438 -5.594 1 98.69 90 LEU B N 1
ATOM 3211 C CA . LEU B 1 90 ? -4.809 -8.484 -4.137 1 98.69 90 LEU B CA 1
ATOM 3212 C C . LEU B 1 90 ? -3.418 -8.406 -3.52 1 98.69 90 LEU B C 1
ATOM 3214 O O . LEU B 1 90 ? -2.416 -8.617 -4.207 1 98.69 90 LEU B O 1
ATOM 3218 N N . ASP B 1 91 ? -3.367 -8.039 -2.293 1 98.62 91 ASP B N 1
ATOM 3219 C CA . ASP B 1 91 ? -2.195 -8.172 -1.436 1 98.62 91 ASP B CA 1
ATOM 3220 C C . ASP B 1 91 ? -2.314 -9.391 -0.522 1 98.62 91 ASP B C 1
ATOM 3222 O O . ASP B 1 91 ? -3.254 -9.484 0.271 1 98.62 91 ASP B O 1
ATOM 3226 N N . LEU B 1 92 ? -1.394 -10.281 -0.637 1 98.81 92 LEU B N 1
ATOM 3227 C CA . LEU B 1 92 ? -1.377 -11.398 0.301 1 98.81 92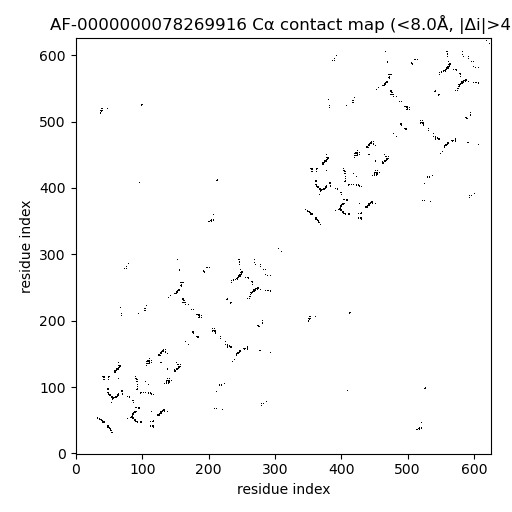 LEU B CA 1
ATOM 3228 C C . LEU B 1 92 ? -1.132 -10.906 1.725 1 98.81 92 LEU B C 1
ATOM 3230 O O . LEU B 1 92 ? -0.583 -9.82 1.927 1 98.81 92 LEU B O 1
ATOM 3234 N N . ALA B 1 93 ? -1.569 -11.727 2.695 1 98.12 93 ALA B N 1
ATOM 3235 C CA . ALA B 1 93 ? -1.285 -11.383 4.086 1 98.12 93 ALA B CA 1
ATOM 3236 C C . ALA B 1 93 ? 0.184 -11.016 4.273 1 98.12 93 ALA B C 1
ATOM 3238 O O . ALA B 1 93 ? 1.068 -11.672 3.717 1 98.12 93 ALA B O 1
ATOM 3239 N N . GLY B 1 94 ? 0.361 -9.906 5.023 1 96.44 94 GLY B N 1
ATOM 3240 C CA . GLY B 1 94 ? 1.724 -9.477 5.301 1 96.44 94 GLY B CA 1
ATOM 3241 C C . GLY B 1 94 ? 2.305 -8.594 4.215 1 96.44 94 GLY B C 1
ATOM 3242 O O . GLY B 1 94 ? 3.441 -8.133 4.324 1 96.44 94 GLY B O 1
ATOM 3243 N N . HIS B 1 95 ? 1.524 -8.32 3.186 1 97.12 95 HIS B N 1
ATOM 3244 C CA . HIS B 1 95 ? 1.972 -7.52 2.055 1 97.12 95 HIS B CA 1
ATOM 3245 C C . HIS B 1 95 ? 1.019 -6.359 1.79 1 97.12 95 HIS B C 1
ATOM 3247 O O . HIS B 1 95 ? -0.179 -6.457 2.07 1 97.12 95 HIS B O 1
ATOM 3253 N N . GLY B 1 96 ? 1.575 -5.258 1.252 1 95.12 96 GLY B N 1
ATOM 3254 C CA . GLY B 1 96 ? 0.749 -4.137 0.836 1 95.12 96 GLY B CA 1
ATOM 3255 C C . GLY B 1 96 ? -0.175 -3.637 1.932 1 95.12 96 GLY B C 1
ATOM 3256 O O . GLY B 1 96 ? 0.276 -3.318 3.033 1 95.12 96 GLY B O 1
ATOM 3257 N N . HIS B 1 97 ? -1.457 -3.729 1.627 1 94.81 97 HIS B N 1
ATOM 3258 C CA . HIS B 1 97 ? -2.443 -3.141 2.527 1 94.81 97 HIS B CA 1
ATOM 3259 C C . HIS B 1 97 ? -3.207 -4.219 3.289 1 94.81 97 HIS B C 1
ATOM 3261 O O . HIS B 1 97 ? -4.238 -3.938 3.906 1 94.81 97 HIS B O 1
ATOM 3267 N N . SER B 1 98 ? -2.719 -5.438 3.223 1 96.38 98 SER B N 1
ATOM 3268 C CA . SER B 1 98 ? -3.332 -6.543 3.951 1 96.38 98 SER B CA 1
ATOM 3269 C C . SER B 1 98 ? -2.793 -6.637 5.375 1 96.38 98 SER B C 1
ATOM 3271 O O . SER B 1 98 ? -1.776 -6.02 5.699 1 96.38 98 SER B O 1
ATOM 3273 N N . GLY B 1 99 ? -3.533 -7.461 6.184 1 93.44 99 GLY B N 1
ATOM 3274 C CA . GLY B 1 99 ? -3.146 -7.641 7.574 1 93.44 99 GLY B CA 1
ATOM 3275 C C . GLY B 1 99 ? -1.797 -8.312 7.734 1 93.44 99 GLY B C 1
ATOM 3276 O O . GLY B 1 99 ? -1.394 -9.117 6.887 1 93.44 99 GLY B O 1
ATOM 3277 N N . MET B 1 100 ? -1.129 -8.023 8.867 1 91.06 100 MET B N 1
ATOM 3278 C CA . MET B 1 100 ? 0.224 -8.523 9.102 1 91.06 100 MET B CA 1
ATOM 3279 C C . MET B 1 100 ? 0.303 -9.281 10.422 1 91.06 100 MET B C 1
ATOM 3281 O O . MET B 1 100 ? 1.385 -9.43 10.992 1 91.06 100 MET B O 1
ATOM 3285 N N . GLY B 1 101 ? -0.678 -9.773 10.859 1 87.69 101 GLY B N 1
ATOM 3286 C CA . GLY B 1 101 ? -0.724 -10.289 12.219 1 87.69 101 GLY B CA 1
ATOM 3287 C C . GLY B 1 101 ? -0.447 -11.781 12.297 1 87.69 101 GLY B C 1
ATOM 3288 O O . GLY B 1 101 ? -0.517 -12.367 13.375 1 87.69 101 GLY B O 1
ATOM 3289 N N . ARG B 1 102 ? -0.047 -12.422 11.141 1 94.62 102 ARG B N 1
ATOM 3290 C CA . ARG B 1 102 ? 0.217 -13.852 11.195 1 94.62 102 ARG B CA 1
ATOM 3291 C C . ARG B 1 102 ? 1.564 -14.141 11.844 1 94.62 102 ARG B C 1
ATOM 3293 O O . ARG B 1 102 ? 2.488 -13.328 11.758 1 94.62 102 ARG B O 1
ATOM 3300 N N . THR B 1 103 ? 1.596 -15.328 12.461 1 94.25 103 THR B N 1
ATOM 3301 C CA . THR B 1 103 ? 2.873 -15.789 13 1 94.25 103 THR B CA 1
ATOM 3302 C C . THR B 1 103 ? 3.664 -16.547 11.93 1 94.25 103 THR B C 1
ATOM 3304 O O . THR B 1 103 ? 4.895 -16.609 11.992 1 94.25 103 THR B O 1
ATOM 3307 N N . GLN B 1 104 ? 2.947 -17.172 11.062 1 97.56 104 GLN B N 1
ATOM 3308 C CA . GLN B 1 104 ? 3.549 -17.891 9.945 1 97.56 104 GLN B CA 1
ATOM 3309 C C . GLN B 1 104 ? 2.861 -17.531 8.625 1 97.56 104 GLN B C 1
ATOM 3311 O O . GLN B 1 104 ? 1.632 -17.453 8.562 1 97.56 104 GLN B O 1
ATOM 3316 N N . TYR B 1 105 ? 3.656 -17.328 7.676 1 98.5 105 TYR B N 1
ATOM 3317 C CA . TYR B 1 105 ? 3.18 -17.031 6.332 1 98.5 105 TYR B CA 1
ATOM 3318 C C . TYR B 1 105 ? 3.51 -18.156 5.371 1 98.5 105 TYR B C 1
ATOM 3320 O O . TYR B 1 105 ? 4.617 -18.234 4.836 1 98.5 105 TYR B O 1
ATOM 3328 N N . THR B 1 106 ? 2.525 -19.062 5.156 1 98.69 106 THR B N 1
ATOM 3329 C CA . THR B 1 106 ? 2.756 -20.266 4.379 1 98.69 106 THR B CA 1
ATOM 3330 C C . THR B 1 106 ? 2.082 -20.172 3.012 1 98.69 106 THR B C 1
ATOM 3332 O O . THR B 1 106 ? 1.156 -19.375 2.826 1 98.69 106 THR B O 1
ATOM 3335 N N . MET B 1 107 ? 2.531 -21.016 2.131 1 98.69 107 MET B N 1
ATOM 3336 C CA . MET B 1 107 ? 1.891 -21.062 0.818 1 98.69 107 MET B CA 1
ATOM 3337 C C . MET B 1 107 ? 0.422 -21.453 0.945 1 98.69 107 MET B C 1
ATOM 3339 O O . MET B 1 107 ? -0.431 -20.922 0.238 1 98.69 107 MET B O 1
ATOM 3343 N N . ARG B 1 108 ? 0.142 -22.328 1.815 1 98.25 108 ARG B N 1
ATOM 3344 C CA . ARG B 1 108 ? -1.227 -22.766 2.053 1 98.25 108 ARG B CA 1
ATOM 3345 C C . ARG B 1 108 ? -2.092 -21.625 2.576 1 98.25 108 ARG B C 1
ATOM 3347 O O . ARG B 1 108 ? -3.219 -21.438 2.115 1 98.25 108 ARG B O 1
ATOM 3354 N N . SER B 1 109 ? -1.591 -20.938 3.6 1 98.75 109 SER B N 1
ATOM 3355 C CA . SER B 1 109 ? -2.359 -19.812 4.145 1 98.75 109 SER B CA 1
ATOM 3356 C C . SER B 1 109 ? -2.551 -18.719 3.105 1 98.75 109 SER B C 1
ATOM 3358 O O . SER B 1 109 ? -3.582 -18.047 3.092 1 98.75 109 SER B O 1
ATOM 3360 N N . PHE B 1 110 ? -1.555 -18.516 2.246 1 98.94 110 PHE B N 1
ATOM 3361 C CA . PHE B 1 110 ? -1.715 -17.578 1.141 1 98.94 110 PHE B CA 1
ATOM 3362 C C . PHE B 1 110 ? -2.809 -18.047 0.188 1 98.94 110 PHE B C 1
ATOM 3364 O O . PHE B 1 110 ? -3.543 -17.234 -0.371 1 98.94 110 PHE B O 1
ATOM 3371 N N . GLY B 1 111 ? -2.883 -19.375 -0.061 1 98.94 111 GLY B N 1
ATOM 3372 C CA . GLY B 1 111 ? -3.986 -19.922 -0.836 1 98.94 111 GLY B CA 1
ATOM 3373 C C . GLY B 1 111 ? -5.348 -19.562 -0.273 1 98.94 111 GLY B C 1
ATOM 3374 O O . GLY B 1 111 ? -6.273 -19.25 -1.024 1 98.94 111 GLY B O 1
ATOM 3375 N N . GLU B 1 112 ? -5.488 -19.578 1.049 1 98.88 112 GLU B N 1
ATOM 3376 C CA . GLU B 1 112 ? -6.723 -19.188 1.725 1 98.88 112 GLU B CA 1
ATOM 3377 C C . GLU B 1 112 ? -7.039 -17.703 1.492 1 98.88 112 GLU B C 1
ATOM 3379 O O . GLU B 1 112 ? -8.203 -17.328 1.41 1 98.88 112 GLU B O 1
ATOM 3384 N N . ASP B 1 113 ? -5.977 -16.891 1.445 1 98.94 113 ASP B N 1
ATOM 3385 C CA . ASP B 1 113 ? -6.184 -15.477 1.13 1 98.94 113 ASP B CA 1
ATOM 3386 C C . ASP B 1 113 ? -6.84 -15.305 -0.238 1 98.94 113 ASP B C 1
ATOM 3388 O O . ASP B 1 113 ? -7.793 -14.539 -0.385 1 98.94 113 ASP B O 1
ATOM 3392 N N . VAL B 1 114 ? -6.336 -16.062 -1.202 1 98.94 114 VAL B N 1
ATOM 3393 C CA . VAL B 1 114 ? -6.84 -16 -2.57 1 98.94 114 VAL B CA 1
ATOM 3394 C C . VAL B 1 114 ? -8.289 -16.484 -2.607 1 98.94 114 VAL B C 1
ATOM 3396 O O . VAL B 1 114 ? -9.141 -15.875 -3.256 1 98.94 114 VAL B O 1
ATOM 3399 N N . LYS B 1 115 ? -8.57 -17.547 -1.939 1 98.88 115 LYS B N 1
ATOM 3400 C CA . LYS B 1 115 ? -9.93 -18.062 -1.844 1 98.88 115 LYS B CA 1
ATOM 3401 C C . LYS B 1 115 ? -10.875 -17.016 -1.259 1 98.88 115 LYS B C 1
ATOM 3403 O O . LYS B 1 115 ? -11.969 -16.797 -1.789 1 98.88 115 LYS B O 1
ATOM 3408 N N . ALA B 1 116 ? -10.469 -16.406 -0.177 1 98.81 116 ALA B N 1
ATOM 3409 C CA . ALA B 1 116 ? -11.312 -15.414 0.498 1 98.81 116 ALA B CA 1
ATOM 3410 C C . ALA B 1 116 ? -11.688 -14.273 -0.448 1 98.81 116 ALA B C 1
ATOM 3412 O O . ALA B 1 116 ? -12.844 -13.859 -0.501 1 98.81 116 ALA B O 1
ATOM 3413 N N . VAL B 1 117 ? -10.727 -13.805 -1.18 1 98.69 117 VAL B N 1
ATOM 3414 C CA . VAL B 1 117 ? -10.961 -12.703 -2.107 1 98.69 117 VAL B CA 1
ATOM 3415 C C . VAL B 1 117 ? -11.875 -13.164 -3.24 1 98.69 117 VAL B C 1
ATOM 3417 O O . VAL B 1 117 ? -12.797 -12.445 -3.641 1 98.69 117 VAL B O 1
ATOM 3420 N N . THR B 1 118 ? -11.617 -14.336 -3.764 1 98.62 118 THR B N 1
ATOM 3421 C CA . THR B 1 118 ? -12.438 -14.883 -4.84 1 98.62 118 THR B CA 1
ATOM 3422 C C . THR B 1 118 ? -13.891 -15 -4.402 1 98.62 118 THR B C 1
ATOM 3424 O O . THR B 1 118 ? -14.797 -14.594 -5.129 1 98.62 118 THR B O 1
ATOM 3427 N N . GLU B 1 119 ? -14.117 -15.508 -3.254 1 98.25 119 GLU B N 1
ATOM 3428 C CA . GLU B 1 119 ? -15.469 -15.656 -2.719 1 98.25 119 GLU B CA 1
ATOM 3429 C C . GLU B 1 119 ? -16.109 -14.297 -2.463 1 98.25 119 GLU B C 1
ATOM 3431 O O . GLU B 1 119 ? -17.297 -14.109 -2.752 1 98.25 119 GLU B O 1
ATOM 3436 N N . ALA B 1 120 ? -15.367 -13.414 -1.946 1 96.81 120 ALA B N 1
ATOM 3437 C CA . ALA B 1 120 ? -15.891 -12.094 -1.63 1 96.81 120 ALA B CA 1
ATOM 3438 C C . ALA B 1 120 ? -16.359 -11.375 -2.891 1 96.81 120 ALA B C 1
ATOM 3440 O O . ALA B 1 120 ? -17.297 -10.57 -2.844 1 96.81 120 ALA B O 1
ATOM 3441 N N . THR B 1 121 ? -15.758 -11.648 -4.023 1 96.31 121 THR B N 1
ATOM 3442 C CA . THR B 1 121 ? -16.109 -10.977 -5.273 1 96.31 121 THR B CA 1
ATOM 3443 C C . THR B 1 121 ? -17.266 -11.695 -5.969 1 96.31 121 THR B C 1
ATOM 3445 O O . THR B 1 121 ? -17.797 -11.203 -6.965 1 96.31 121 THR B O 1
ATOM 3448 N N . GLY B 1 122 ? -17.594 -12.836 -5.508 1 96.56 122 GLY B N 1
ATOM 3449 C CA . GLY B 1 122 ? -18.672 -13.602 -6.098 1 96.56 122 GLY B CA 1
ATOM 3450 C C . GLY B 1 122 ? -18.297 -14.266 -7.406 1 96.56 122 GLY B C 1
ATOM 3451 O O . GLY B 1 122 ? -19.172 -14.672 -8.18 1 96.56 122 GLY B O 1
ATOM 3452 N N . SER B 1 123 ? -17.094 -14.352 -7.676 1 96.5 123 SER B N 1
ATOM 3453 C CA . SER B 1 123 ? -16.641 -14.961 -8.914 1 96.5 123 SER B CA 1
ATOM 3454 C C . SER B 1 123 ? -16.875 -16.469 -8.914 1 96.5 123 SER B C 1
ATOM 3456 O O . SER B 1 123 ? -16.531 -17.156 -7.953 1 96.5 123 SER B O 1
ATOM 3458 N N . ARG B 1 124 ? -17.359 -16.953 -10 1 96.5 124 ARG B N 1
ATOM 3459 C CA . ARG B 1 124 ? -17.766 -18.359 -10.055 1 96.5 124 ARG B CA 1
ATOM 3460 C C . ARG B 1 124 ? -16.828 -19.156 -10.977 1 96.5 124 ARG B C 1
ATOM 3462 O O . ARG B 1 124 ? -16.703 -20.375 -10.828 1 96.5 124 ARG B O 1
ATOM 3469 N N . SER B 1 125 ? -16.328 -18.547 -11.961 1 97.88 125 SER B N 1
ATOM 3470 C CA . SER B 1 125 ? -15.312 -19.094 -12.859 1 97.88 125 SER B CA 1
ATOM 3471 C C . SER B 1 125 ? -14.055 -18.219 -12.867 1 97.88 125 SER B C 1
ATOM 3473 O O . SER B 1 125 ? -14.117 -17.047 -13.219 1 97.88 125 SER B O 1
ATOM 3475 N N . VAL B 1 126 ? -12.891 -18.875 -12.461 1 98.25 126 VAL B N 1
ATOM 3476 C CA . VAL B 1 126 ? -11.742 -18.016 -12.25 1 98.25 126 VAL B CA 1
ATOM 3477 C C . VAL B 1 126 ? -10.492 -18.641 -12.859 1 98.25 126 VAL B C 1
ATOM 3479 O O . VAL B 1 126 ? -10.375 -19.875 -12.914 1 98.25 126 VAL B O 1
ATOM 3482 N N . ILE B 1 127 ? -9.688 -17.844 -13.445 1 98.88 127 ILE B N 1
ATOM 3483 C CA . ILE B 1 127 ? -8.305 -18.156 -13.789 1 98.88 127 ILE B CA 1
ATOM 3484 C C . ILE B 1 127 ? -7.359 -17.469 -12.812 1 98.88 127 ILE B C 1
ATOM 3486 O O . ILE B 1 127 ? -7.457 -16.266 -12.594 1 98.88 127 ILE B O 1
ATOM 3490 N N . LEU B 1 128 ? -6.531 -18.266 -12.156 1 98.94 128 LEU B N 1
ATOM 3491 C CA . LEU B 1 128 ? -5.559 -17.703 -11.219 1 98.94 128 LEU B CA 1
ATOM 3492 C C . LEU B 1 128 ? -4.219 -17.469 -11.898 1 98.94 128 LEU B C 1
ATOM 3494 O O . LEU B 1 128 ? -3.697 -18.359 -12.578 1 98.94 128 LEU B O 1
ATOM 3498 N N . VAL B 1 129 ? -3.697 -16.281 -11.805 1 99 129 VAL B N 1
ATOM 3499 C CA . VAL B 1 129 ? -2.412 -15.883 -12.359 1 99 129 VAL B CA 1
ATOM 3500 C C . VAL B 1 129 ? -1.433 -15.57 -11.234 1 99 129 VAL B C 1
ATOM 3502 O O . VAL B 1 129 ? -1.657 -14.648 -10.445 1 99 129 VAL B O 1
ATOM 3505 N N . GLY B 1 130 ? -0.361 -16.328 -11.117 1 98.94 130 GLY B N 1
ATOM 3506 C CA . GLY B 1 130 ? 0.566 -16.172 -10.008 1 98.94 130 GLY B CA 1
ATOM 3507 C C . GLY B 1 130 ? 1.994 -15.93 -10.461 1 98.94 130 GLY B C 1
ATOM 3508 O O . GLY B 1 130 ? 2.555 -16.703 -11.227 1 98.94 130 GLY B O 1
ATOM 3509 N N . HIS B 1 131 ? 2.631 -14.914 -9.938 1 98.94 131 HIS B N 1
ATOM 3510 C CA . HIS B 1 131 ? 4.016 -14.57 -10.234 1 98.94 131 HIS B CA 1
ATOM 3511 C C . HIS B 1 131 ? 4.969 -15.203 -9.227 1 98.94 131 HIS B C 1
ATOM 3513 O O . HIS B 1 131 ? 4.789 -15.062 -8.016 1 98.94 131 HIS B O 1
ATOM 3519 N N . SER B 1 132 ? 6.023 -15.875 -9.742 1 98.62 132 SER B N 1
ATOM 3520 C CA . SER B 1 132 ? 7.137 -16.328 -8.914 1 98.62 132 SER B CA 1
ATOM 3521 C C . SER B 1 132 ? 6.652 -17.203 -7.766 1 98.62 132 SER B C 1
ATOM 3523 O O . SER B 1 132 ? 5.992 -18.219 -7.992 1 98.62 132 SER B O 1
ATOM 3525 N N . MET B 1 133 ? 6.738 -16.797 -6.531 1 98.5 133 MET B N 1
ATOM 3526 C CA . MET B 1 133 ? 6.297 -17.531 -5.344 1 98.5 133 MET B CA 1
ATOM 3527 C C . MET B 1 133 ? 4.848 -17.984 -5.492 1 98.5 133 MET B C 1
ATOM 3529 O O . MET B 1 133 ? 4.469 -19.047 -4.996 1 98.5 133 MET B O 1
ATOM 3533 N N . SER B 1 134 ? 4.125 -17.281 -6.215 1 98.88 134 SER B N 1
ATOM 3534 C CA . SER B 1 134 ? 2.682 -17.5 -6.246 1 98.88 134 SER B CA 1
ATOM 3535 C C . SER B 1 134 ? 2.309 -18.578 -7.254 1 98.88 134 SER B C 1
ATOM 3537 O O . SER B 1 134 ? 1.128 -18.891 -7.438 1 98.88 134 SER B O 1
ATOM 3539 N N . GLY B 1 135 ? 3.326 -19.156 -7.953 1 98.69 135 GLY B N 1
ATOM 3540 C CA . GLY B 1 135 ? 3.039 -20.422 -8.594 1 98.69 135 GLY B CA 1
ATOM 3541 C C . GLY B 1 135 ? 2.521 -21.469 -7.625 1 98.69 135 GLY B C 1
ATOM 3542 O O . GLY B 1 135 ? 1.563 -22.188 -7.93 1 98.69 135 GLY B O 1
ATOM 3543 N N . SER B 1 136 ? 3.143 -21.547 -6.465 1 98.5 136 SER B N 1
ATOM 3544 C CA . SER B 1 136 ? 2.709 -22.453 -5.41 1 98.5 136 SER B CA 1
ATOM 3545 C C . SER B 1 136 ? 1.41 -21.969 -4.77 1 98.5 136 SER B C 1
ATOM 3547 O O . SER B 1 136 ? 0.546 -22.781 -4.43 1 98.5 136 SER B O 1
ATOM 3549 N N . VAL B 1 137 ? 1.233 -20.672 -4.602 1 98.88 137 VAL B N 1
ATOM 3550 C CA . VAL B 1 137 ? 0.077 -20.109 -3.92 1 98.88 137 VAL B CA 1
ATOM 3551 C C . VAL B 1 137 ? -1.189 -20.391 -4.723 1 98.88 137 VAL B C 1
ATOM 3553 O O . VAL B 1 137 ? -2.209 -20.797 -4.16 1 98.88 137 VAL B O 1
ATOM 3556 N N . ILE B 1 138 ? -1.118 -20.188 -6.016 1 98.94 138 ILE B N 1
ATOM 3557 C CA . ILE B 1 138 ? -2.311 -20.391 -6.832 1 98.94 138 ILE B CA 1
ATOM 3558 C C . ILE B 1 138 ? -2.635 -21.875 -6.922 1 98.94 138 ILE B C 1
ATOM 3560 O O . ILE B 1 138 ? -3.801 -22.25 -7.043 1 98.94 138 ILE B O 1
ATOM 3564 N N . ALA B 1 139 ? -1.633 -22.766 -6.875 1 98.75 139 ALA B N 1
ATOM 3565 C CA . ALA B 1 139 ? -1.897 -24.203 -6.785 1 98.75 139 ALA B CA 1
ATOM 3566 C C . ALA B 1 139 ? -2.645 -24.531 -5.5 1 98.75 139 ALA B C 1
ATOM 3568 O O . ALA B 1 139 ? -3.635 -25.266 -5.527 1 98.75 139 ALA B O 1
ATOM 3569 N N . GLU B 1 140 ? -2.178 -24 -4.367 1 98.62 140 GLU B N 1
ATOM 3570 C CA . GLU B 1 140 ? -2.865 -24.188 -3.094 1 98.62 140 GLU B CA 1
ATOM 3571 C C . GLU B 1 140 ? -4.305 -23.688 -3.162 1 98.62 140 GLU B C 1
ATOM 3573 O O . GLU B 1 140 ? -5.223 -24.359 -2.684 1 98.62 140 GLU B O 1
ATOM 3578 N N . ALA B 1 141 ? -4.48 -22.531 -3.723 1 98.81 141 ALA B N 1
ATOM 3579 C CA . ALA B 1 141 ? -5.812 -21.953 -3.838 1 98.81 141 ALA B CA 1
ATOM 3580 C C . ALA B 1 141 ? -6.727 -22.828 -4.699 1 98.81 141 ALA B C 1
ATOM 3582 O O . ALA B 1 141 ? -7.906 -23 -4.387 1 98.81 141 ALA B O 1
ATOM 3583 N N . ALA B 1 142 ? -6.207 -23.312 -5.801 1 98.56 142 ALA B N 1
ATOM 3584 C CA . ALA B 1 142 ? -6.988 -24.156 -6.707 1 98.56 142 ALA B CA 1
ATOM 3585 C C . ALA B 1 142 ? -7.516 -25.391 -5.988 1 98.56 142 ALA B C 1
ATOM 3587 O O . ALA B 1 142 ? -8.648 -25.828 -6.227 1 98.56 142 ALA B O 1
ATOM 3588 N N . ARG B 1 143 ? -6.73 -25.953 -5.109 1 97.56 143 ARG B N 1
ATOM 3589 C CA . ARG B 1 143 ? -7.172 -27.109 -4.336 1 97.56 143 ARG B CA 1
ATOM 3590 C C . ARG B 1 143 ? -8.367 -26.75 -3.451 1 97.56 143 ARG B C 1
ATOM 3592 O O . ARG B 1 143 ? -9.25 -27.578 -3.234 1 97.56 143 ARG B O 1
ATOM 3599 N N . LEU B 1 144 ? -8.391 -25.547 -2.977 1 97.56 144 LEU B N 1
ATOM 3600 C CA . LEU B 1 144 ? -9.438 -25.078 -2.072 1 97.56 144 LEU B CA 1
ATOM 3601 C C . LEU B 1 144 ? -10.695 -24.719 -2.846 1 97.56 144 LEU B C 1
ATOM 3603 O O . LEU B 1 144 ? -11.781 -24.641 -2.266 1 97.56 144 LEU B O 1
ATOM 3607 N N . MET B 1 145 ? -10.508 -24.422 -4.148 1 97.56 145 MET B N 1
ATOM 3608 C CA . MET B 1 145 ? -11.617 -23.906 -4.957 1 97.56 145 MET B CA 1
ATOM 3609 C C . MET B 1 145 ? -11.742 -24.703 -6.258 1 97.56 145 MET B C 1
ATOM 3611 O O . MET B 1 145 ? -11.82 -24.109 -7.34 1 97.56 145 MET B O 1
ATOM 3615 N N . ALA B 1 146 ? -11.789 -25.969 -6.203 1 96.12 146 ALA B N 1
ATOM 3616 C CA . ALA B 1 146 ? -11.766 -26.844 -7.375 1 96.12 146 ALA B CA 1
ATOM 3617 C C . ALA B 1 146 ? -13 -26.609 -8.25 1 96.12 146 ALA B C 1
ATOM 3619 O O . ALA B 1 146 ? -12.953 -26.828 -9.461 1 96.12 146 ALA B O 1
ATOM 3620 N N . ASP B 1 147 ? -14.047 -26.125 -7.707 1 95.56 147 ASP B N 1
ATOM 3621 C CA . ASP B 1 147 ? -15.305 -25.953 -8.422 1 95.56 147 ASP B CA 1
ATOM 3622 C C . ASP B 1 147 ? -15.32 -24.625 -9.188 1 95.56 147 ASP B C 1
ATOM 3624 O O . ASP B 1 147 ? -16.172 -24.422 -10.055 1 95.56 147 ASP B O 1
ATOM 3628 N N . ARG B 1 148 ? -14.328 -23.766 -8.914 1 96.69 148 ARG B N 1
ATOM 3629 C CA . ARG B 1 148 ? -14.359 -22.422 -9.492 1 96.69 148 ARG B CA 1
ATOM 3630 C C . ARG B 1 148 ? -13.188 -22.203 -10.445 1 96.69 148 ARG B C 1
ATOM 3632 O O . ARG B 1 148 ? -13.297 -21.453 -11.414 1 96.69 148 ARG B O 1
ATOM 3639 N N . VAL B 1 149 ? -12.094 -22.812 -10.188 1 98.38 149 VAL B N 1
ATOM 3640 C CA . VAL B 1 149 ? -10.867 -22.516 -10.93 1 98.38 149 VAL B CA 1
ATOM 3641 C C . VAL B 1 149 ? -10.82 -23.344 -12.203 1 98.38 149 VAL B C 1
ATOM 3643 O O . VAL B 1 149 ? -10.906 -24.578 -12.156 1 98.38 149 VAL B O 1
ATOM 3646 N N . ILE B 1 150 ? -10.625 -22.672 -13.344 1 98.06 150 ILE B 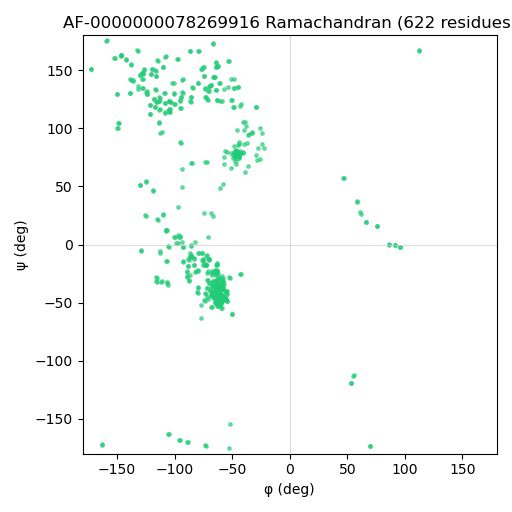N 1
ATOM 3647 C CA . ILE B 1 150 ? -10.68 -23.375 -14.609 1 98.06 150 ILE B CA 1
ATOM 3648 C C . ILE B 1 150 ? -9.297 -23.406 -15.258 1 98.06 150 ILE B C 1
ATOM 3650 O O . ILE B 1 150 ? -9.086 -24.062 -16.266 1 98.06 150 ILE B O 1
ATOM 3654 N N . GLY B 1 151 ? -8.328 -22.719 -14.719 1 98.56 151 GLY B N 1
ATOM 3655 C CA . GLY B 1 151 ? -6.965 -22.688 -15.234 1 98.56 151 GLY B CA 1
ATOM 3656 C C . GLY B 1 151 ? -6 -21.953 -14.312 1 98.56 151 GLY B C 1
ATOM 3657 O O . GLY B 1 151 ? -6.402 -21.062 -13.555 1 98.56 151 GLY B O 1
ATOM 3658 N N . LEU B 1 152 ? -4.738 -22.359 -14.352 1 98.88 152 LEU B N 1
ATOM 3659 C CA . LEU B 1 152 ? -3.648 -21.703 -13.648 1 98.88 152 LEU B CA 1
ATOM 3660 C C . LEU B 1 152 ? -2.621 -21.141 -14.633 1 98.88 152 LEU B C 1
ATOM 3662 O O . LEU B 1 152 ? -2.246 -21.812 -15.586 1 98.88 152 LEU B O 1
ATOM 3666 N N . VAL B 1 153 ? -2.219 -19.938 -14.43 1 98.94 153 VAL B N 1
ATOM 3667 C CA . VAL B 1 153 ? -1.12 -19.375 -15.211 1 98.94 153 VAL B CA 1
ATOM 3668 C C . VAL B 1 153 ? 0.003 -18.938 -14.273 1 98.94 153 VAL B C 1
ATOM 3670 O O . VAL B 1 153 ? -0.172 -18.016 -13.477 1 98.94 153 VAL B O 1
ATOM 3673 N N . GLY B 1 154 ? 1.121 -19.609 -14.336 1 98.94 154 GLY B N 1
ATOM 3674 C CA . GLY B 1 154 ? 2.316 -19.172 -13.641 1 98.94 154 GLY B CA 1
ATOM 3675 C C . GLY B 1 154 ? 3.123 -18.141 -14.422 1 98.94 154 GLY B C 1
ATOM 3676 O O . GLY B 1 154 ? 3.297 -18.281 -15.633 1 98.94 154 GLY B O 1
ATOM 3677 N N . ILE B 1 155 ? 3.555 -17.125 -13.797 1 98.94 155 ILE B N 1
ATOM 3678 C CA . ILE B 1 155 ? 4.395 -16.109 -14.422 1 98.94 155 ILE B CA 1
ATOM 3679 C C . ILE B 1 155 ? 5.82 -16.219 -13.883 1 98.94 155 ILE B C 1
ATOM 3681 O O . ILE B 1 155 ? 6.07 -15.953 -12.711 1 98.94 155 ILE B O 1
ATOM 3685 N N . ASP B 1 156 ? 6.715 -16.578 -14.719 1 98.81 156 ASP B N 1
ATOM 3686 C CA . ASP B 1 156 ? 8.133 -16.812 -14.453 1 98.81 156 ASP B CA 1
ATOM 3687 C C . ASP B 1 156 ? 8.32 -17.672 -13.203 1 98.81 156 ASP B C 1
ATOM 3689 O O . ASP B 1 156 ? 9.031 -17.281 -12.281 1 98.81 156 ASP B O 1
ATOM 3693 N N . THR B 1 157 ? 7.727 -18.812 -13.234 1 98.56 157 THR B N 1
ATOM 3694 C CA . THR B 1 157 ? 7.707 -19.812 -12.164 1 98.56 157 THR B CA 1
ATOM 3695 C C . THR B 1 157 ? 7.375 -21.188 -12.719 1 98.56 157 THR B C 1
ATOM 3697 O O . THR B 1 157 ? 7.23 -21.359 -13.93 1 98.56 157 THR B O 1
ATOM 3700 N N . LEU B 1 158 ? 7.418 -22.219 -11.82 1 98.38 158 LEU B N 1
ATOM 3701 C CA . LEU B 1 158 ? 7.098 -23.594 -12.18 1 98.38 158 LEU B CA 1
ATOM 3702 C C . LEU B 1 158 ? 8 -24.094 -13.305 1 98.38 158 LEU B C 1
ATOM 3704 O O . LEU B 1 158 ? 7.547 -24.797 -14.195 1 98.38 158 LEU B O 1
ATOM 3708 N N . GLU B 1 159 ? 9.203 -23.672 -13.242 1 98.12 159 GLU B N 1
ATOM 3709 C CA . GLU B 1 159 ? 10.18 -24.172 -14.211 1 98.12 159 GLU B CA 1
ATOM 3710 C C . GLU B 1 159 ? 10.445 -25.656 -14.023 1 98.12 159 GLU B C 1
ATOM 3712 O O . GLU B 1 159 ? 10.562 -26.406 -15 1 98.12 159 GLU B O 1
ATOM 3717 N N . ASN B 1 160 ? 10.594 -26.031 -12.82 1 97.94 160 ASN B N 1
ATOM 3718 C CA . ASN B 1 160 ? 10.844 -27.422 -12.422 1 97.94 160 ASN B CA 1
ATOM 3719 C C . ASN B 1 160 ? 10.266 -27.719 -11.039 1 97.94 160 ASN B C 1
ATOM 3721 O O . ASN B 1 160 ? 10.938 -27.547 -10.023 1 97.94 160 ASN B O 1
ATOM 3725 N N . ILE B 1 161 ? 9.117 -28.344 -11.016 1 97.88 161 ILE B N 1
ATOM 3726 C CA . ILE B 1 161 ? 8.422 -28.562 -9.75 1 97.88 161 ILE B CA 1
ATOM 3727 C C . ILE B 1 161 ? 9.055 -29.734 -9.008 1 97.88 161 ILE B C 1
ATOM 3729 O O . ILE B 1 161 ? 8.742 -29.984 -7.84 1 97.88 161 ILE B O 1
ATOM 3733 N N . GLU B 1 162 ? 9.992 -30.453 -9.633 1 97.31 162 GLU B N 1
ATOM 3734 C CA . GLU B 1 162 ? 10.719 -31.562 -9.008 1 97.31 162 GLU B CA 1
ATOM 3735 C C . GLU B 1 162 ? 12.109 -31.109 -8.555 1 97.31 162 GLU B C 1
ATOM 3737 O O . GLU B 1 162 ? 12.922 -31.938 -8.133 1 97.31 162 GLU B O 1
ATOM 3742 N N . TYR B 1 163 ? 12.344 -29.844 -8.672 1 95.88 163 TYR B N 1
ATOM 3743 C CA . TYR B 1 163 ? 13.688 -29.391 -8.328 1 95.88 163 TYR B CA 1
ATOM 3744 C C . TYR B 1 163 ? 14.102 -29.906 -6.953 1 95.88 163 TYR B C 1
ATOM 3746 O O . TYR B 1 163 ? 13.406 -29.672 -5.961 1 95.88 163 TYR B O 1
ATOM 3754 N N . PRO B 1 164 ? 15.188 -30.578 -6.875 1 94.25 164 PRO B N 1
ATOM 3755 C CA . PRO B 1 164 ? 15.625 -31.188 -5.609 1 94.25 164 PRO B CA 1
ATOM 3756 C C . PRO B 1 164 ? 16.406 -30.203 -4.734 1 94.25 164 PRO B C 1
ATOM 3758 O O . PRO B 1 164 ? 17.609 -30.406 -4.496 1 94.25 164 PRO B O 1
ATOM 3761 N N . MET B 1 165 ? 15.719 -29.297 -4.25 1 94.88 165 MET B N 1
ATOM 3762 C CA . MET B 1 165 ? 16.359 -28.328 -3.373 1 94.88 165 MET B CA 1
ATOM 3763 C C . MET B 1 165 ? 16.875 -29 -2.105 1 94.88 165 MET B C 1
ATOM 3765 O O . MET B 1 165 ? 16.172 -29.781 -1.473 1 94.88 165 MET B O 1
ATOM 3769 N N . THR B 1 166 ? 18.172 -28.672 -1.73 1 96.38 166 THR B N 1
ATOM 3770 C CA . THR B 1 166 ? 18.734 -29.203 -0.497 1 96.38 166 THR B CA 1
ATOM 3771 C C . THR B 1 166 ? 18.625 -28.188 0.635 1 96.38 166 THR B C 1
ATOM 3773 O O . THR B 1 166 ? 18.469 -26.984 0.386 1 96.38 166 THR B O 1
ATOM 3776 N N . GLN B 1 167 ? 18.719 -28.734 1.822 1 95.62 167 GLN B N 1
ATOM 3777 C CA . GLN B 1 167 ? 18.734 -27.859 2.99 1 95.62 167 GLN B CA 1
ATOM 3778 C C . GLN B 1 167 ? 19.922 -26.906 2.939 1 95.62 167 GLN B C 1
ATOM 3780 O O . GLN B 1 167 ? 19.812 -25.75 3.371 1 95.62 167 GLN B O 1
ATOM 3785 N N . GLU B 1 168 ? 21 -27.328 2.463 1 95.94 168 GLU B N 1
ATOM 3786 C CA . GLU B 1 168 ? 22.203 -26.516 2.359 1 95.94 168 GLU B CA 1
ATOM 3787 C C . GLU B 1 168 ? 22 -25.359 1.377 1 95.94 168 GLU B C 1
ATOM 3789 O O . GLU B 1 168 ? 22.422 -24.234 1.649 1 95.94 168 GLU B O 1
ATOM 3794 N N . GLU B 1 169 ? 21.438 -25.688 0.258 1 95.06 169 GLU B N 1
ATOM 3795 C CA . GLU B 1 169 ? 21.141 -24.656 -0.72 1 95.06 169 GLU B CA 1
ATOM 3796 C C . GLU B 1 169 ? 20.203 -23.594 -0.133 1 95.06 169 GLU B C 1
ATOM 3798 O O . GLU B 1 169 ? 20.391 -22.406 -0.335 1 95.06 169 GLU B O 1
ATOM 3803 N N . PHE B 1 170 ? 19.188 -24.109 0.561 1 95.88 170 PHE B N 1
ATOM 3804 C CA . PHE B 1 170 ? 18.234 -23.203 1.192 1 95.88 170 PHE B CA 1
ATOM 3805 C C . PHE B 1 170 ? 18.922 -22.281 2.191 1 95.88 170 PHE B C 1
ATOM 3807 O O . PHE B 1 170 ? 18.719 -21.078 2.178 1 95.88 170 PHE B O 1
ATOM 3814 N N . LYS B 1 171 ? 19.766 -22.781 3.023 1 95.25 171 LYS B N 1
ATOM 3815 C CA . LYS B 1 171 ? 20.5 -22.016 4.02 1 95.25 171 LYS B CA 1
ATOM 3816 C C . LYS B 1 171 ? 21.391 -20.969 3.355 1 95.25 171 LYS B C 1
ATOM 3818 O O . LYS B 1 171 ? 21.547 -19.859 3.867 1 95.25 171 LYS B O 1
ATOM 3823 N N . GLY B 1 172 ? 22.016 -21.344 2.307 1 94.5 172 GLY B N 1
ATOM 3824 C CA . GLY B 1 172 ? 22.828 -20.406 1.552 1 94.5 172 GLY B CA 1
ATOM 3825 C C . GLY B 1 172 ? 22.031 -19.25 0.992 1 94.5 172 GLY B C 1
ATOM 3826 O O . GLY B 1 172 ? 22.5 -18.109 0.96 1 94.5 172 GLY B O 1
ATOM 3827 N N . MET B 1 173 ? 20.859 -19.547 0.524 1 93.12 173 MET B N 1
ATOM 3828 C CA . MET B 1 173 ? 19.969 -18.547 -0.054 1 93.12 173 MET B CA 1
ATOM 3829 C C . MET B 1 173 ? 19.469 -17.578 1.017 1 93.12 173 MET B C 1
ATOM 3831 O O . MET B 1 173 ? 19.422 -16.375 0.793 1 93.12 173 MET B O 1
ATOM 3835 N N . VAL B 1 174 ? 19.078 -18.078 2.203 1 95.88 174 VAL B N 1
ATOM 3836 C CA . VAL B 1 174 ? 18.422 -17.266 3.209 1 95.88 174 VAL B CA 1
ATOM 3837 C C . VAL B 1 174 ? 19.453 -16.609 4.117 1 95.88 174 VAL B C 1
ATOM 3839 O O . VAL B 1 174 ? 19.172 -15.609 4.785 1 95.88 174 VAL B O 1
ATOM 3842 N N . GLY B 1 175 ? 20.688 -17.062 4.18 1 96.81 175 GLY B N 1
ATOM 3843 C CA . GLY B 1 175 ? 21.734 -16.562 5.047 1 96.81 175 GLY B CA 1
ATOM 3844 C C . GLY B 1 175 ? 21.891 -15.047 4.969 1 96.81 175 GLY B C 1
ATOM 3845 O O . GLY B 1 175 ? 21.75 -14.352 5.973 1 96.81 175 GLY B O 1
ATOM 3846 N N . PRO B 1 176 ? 22.188 -14.57 3.766 1 97.19 176 PRO B N 1
ATOM 3847 C CA . PRO B 1 176 ? 22.359 -13.125 3.611 1 97.19 176 PRO B CA 1
ATOM 3848 C C . PRO B 1 176 ? 21.109 -12.336 4.02 1 97.19 176 PRO B C 1
ATOM 3850 O O . PRO B 1 176 ? 21.219 -11.219 4.535 1 97.19 176 PRO B O 1
ATOM 3853 N N . LEU B 1 177 ? 19.953 -12.883 3.768 1 97.38 177 LEU B N 1
ATOM 3854 C CA . LEU B 1 177 ? 18.703 -12.234 4.156 1 97.38 177 LEU B CA 1
ATOM 3855 C C . LEU B 1 177 ? 18.578 -12.148 5.676 1 97.38 177 LEU B C 1
ATOM 3857 O O . LEU B 1 177 ? 18.125 -11.133 6.211 1 97.38 177 LEU B O 1
ATOM 3861 N N . GLU B 1 178 ? 18.922 -13.195 6.324 1 97.25 178 GLU B N 1
ATOM 3862 C CA . GLU B 1 178 ? 18.859 -13.258 7.781 1 97.25 178 GLU B CA 1
ATOM 3863 C C . GLU B 1 178 ? 19.859 -12.312 8.43 1 97.25 178 GLU B C 1
ATOM 3865 O O . GLU B 1 178 ? 19.609 -11.742 9.484 1 97.25 178 GLU B O 1
ATOM 3870 N N . THR B 1 179 ? 21.031 -12.148 7.84 1 96.75 179 THR B N 1
ATOM 3871 C CA . THR B 1 179 ? 22.094 -11.297 8.375 1 96.75 179 THR B CA 1
ATOM 3872 C C . THR B 1 179 ? 21.703 -9.828 8.312 1 96.75 179 THR B C 1
ATOM 3874 O O . THR B 1 179 ? 21.797 -9.102 9.305 1 96.75 179 THR B O 1
ATOM 3877 N N . ASN B 1 180 ? 21.344 -9.414 7.195 1 95.75 180 ASN B N 1
ATOM 3878 C CA . ASN B 1 180 ? 20.828 -8.078 6.918 1 95.75 180 ASN B CA 1
ATOM 3879 C C . ASN B 1 180 ? 19.812 -8.094 5.77 1 95.75 180 ASN B C 1
ATOM 3881 O O . ASN B 1 180 ? 20.203 -8.148 4.602 1 95.75 180 ASN B O 1
ATOM 3885 N N . PHE B 1 181 ? 18.578 -7.988 6.098 1 95.44 181 PHE B N 1
ATOM 3886 C CA . PHE B 1 181 ? 17.531 -8.227 5.113 1 95.44 181 PHE B CA 1
ATOM 3887 C C . PHE B 1 181 ? 17.625 -7.219 3.973 1 95.44 181 PHE B C 1
ATOM 3889 O O . PHE B 1 181 ? 17.547 -7.59 2.801 1 95.44 181 PHE B O 1
ATOM 3896 N N . GLN B 1 182 ? 17.766 -5.965 4.309 1 92.88 182 GLN B N 1
ATOM 3897 C CA . GLN B 1 182 ? 17.766 -4.934 3.277 1 92.88 182 GLN B CA 1
ATOM 3898 C C . GLN B 1 182 ? 18.891 -5.176 2.268 1 92.88 182 GLN B C 1
ATOM 3900 O O . GLN B 1 182 ? 18.641 -5.215 1.06 1 92.88 182 GLN B O 1
ATOM 3905 N N . THR B 1 183 ? 20.109 -5.418 2.752 1 95.69 183 THR B N 1
ATOM 3906 C CA . THR B 1 183 ? 21.266 -5.629 1.879 1 95.69 183 THR B CA 1
ATOM 3907 C C . THR B 1 183 ? 21.156 -6.973 1.167 1 95.69 183 THR B C 1
ATOM 3909 O O . THR B 1 183 ? 21.422 -7.066 -0.034 1 95.69 183 THR B O 1
ATOM 3912 N N . GLY B 1 184 ? 20.828 -7.98 1.922 1 97.75 184 GLY B N 1
ATOM 3913 C CA . GLY B 1 184 ? 20.688 -9.305 1.332 1 97.75 184 GLY B CA 1
ATOM 3914 C C . GLY B 1 184 ? 19.625 -9.367 0.253 1 97.75 184 GLY B C 1
ATOM 3915 O O . GLY B 1 184 ? 19.812 -10 -0.787 1 97.75 184 GLY B O 1
ATOM 3916 N N . CYS B 1 185 ? 18.484 -8.711 0.526 1 97.5 185 CYS B N 1
ATOM 3917 C CA . CYS B 1 185 ? 17.391 -8.711 -0.436 1 97.5 185 CYS B CA 1
ATOM 3918 C C . CYS B 1 185 ? 17.781 -7.957 -1.703 1 97.5 185 CYS B C 1
ATOM 3920 O O . CYS B 1 185 ? 17.438 -8.383 -2.811 1 97.5 185 CYS B O 1
ATOM 3922 N N . ARG B 1 186 ? 18.438 -6.832 -1.543 1 96.75 186 ARG B N 1
ATOM 3923 C CA . ARG B 1 186 ? 18.906 -6.078 -2.703 1 96.75 186 ARG B CA 1
ATOM 3924 C C . ARG B 1 186 ? 19.781 -6.953 -3.604 1 96.75 186 ARG B C 1
ATOM 3926 O O . ARG B 1 186 ? 19.562 -7.008 -4.816 1 96.75 186 ARG B O 1
ATOM 3933 N N . GLN B 1 187 ? 20.703 -7.648 -3.008 1 97.06 187 GLN B N 1
ATOM 3934 C CA . GLN B 1 187 ? 21.609 -8.508 -3.76 1 97.06 187 GLN B CA 1
ATOM 3935 C C . GLN B 1 187 ? 20.859 -9.648 -4.438 1 97.06 187 GLN B C 1
ATOM 3937 O O . GLN B 1 187 ? 21.125 -9.969 -5.598 1 97.06 187 GLN B O 1
ATOM 3942 N N . PHE B 1 188 ? 19.984 -10.25 -3.727 1 97.38 188 PHE B N 1
ATOM 3943 C CA . PHE B 1 188 ? 19.188 -11.359 -4.23 1 97.38 188 PHE B CA 1
ATOM 3944 C C . PHE B 1 188 ? 18.359 -10.93 -5.43 1 97.38 188 PHE B C 1
ATOM 3946 O O . PHE B 1 188 ? 18.391 -11.578 -6.477 1 97.38 188 PHE B O 1
ATOM 3953 N N . VAL B 1 189 ? 17.609 -9.828 -5.309 1 97.81 189 VAL B N 1
ATOM 3954 C CA . VAL B 1 189 ? 16.688 -9.344 -6.328 1 97.81 189 VAL B CA 1
ATOM 3955 C C . VAL B 1 189 ? 17.469 -8.875 -7.555 1 97.81 189 VAL B C 1
ATOM 3957 O O . VAL B 1 189 ? 17.016 -9.062 -8.688 1 97.81 189 VAL B O 1
ATOM 3960 N N . GLU B 1 190 ? 18.609 -8.289 -7.363 1 97.06 190 GLU B N 1
ATOM 3961 C CA . GLU B 1 190 ? 19.438 -7.785 -8.453 1 97.06 190 GLU B CA 1
ATOM 3962 C C . GLU B 1 190 ? 19.781 -8.898 -9.438 1 97.06 190 GLU B C 1
ATOM 3964 O O . GLU B 1 190 ? 19.891 -8.664 -10.641 1 97.06 190 GLU B O 1
ATOM 3969 N N . THR B 1 191 ? 19.938 -10.047 -8.969 1 95.94 191 THR B N 1
ATOM 3970 C CA . THR B 1 191 ? 20.344 -11.172 -9.812 1 95.94 191 THR B CA 1
ATOM 3971 C C . THR B 1 191 ? 19.203 -11.57 -10.742 1 95.94 191 THR B C 1
ATOM 3973 O O . THR B 1 191 ? 19.406 -12.32 -11.695 1 95.94 191 THR B O 1
ATOM 3976 N N . MET B 1 192 ? 18.047 -11.094 -10.508 1 97.25 192 MET B N 1
ATOM 3977 C CA . MET B 1 192 ? 16.875 -11.531 -11.266 1 97.25 192 MET B CA 1
ATOM 3978 C C . MET B 1 192 ? 16.453 -10.461 -12.266 1 97.25 192 MET B C 1
ATOM 3980 O O . MET B 1 192 ? 15.445 -10.617 -12.961 1 97.25 192 MET B O 1
ATOM 3984 N N . ILE B 1 193 ? 17.094 -9.383 -12.281 1 97.75 193 ILE B N 1
ATOM 3985 C CA . ILE B 1 193 ? 16.75 -8.258 -13.156 1 97.75 193 ILE B CA 1
ATOM 3986 C C . ILE B 1 193 ? 17.797 -8.125 -14.258 1 97.75 193 ILE B C 1
ATOM 3988 O O . ILE B 1 193 ? 19 -8.102 -13.984 1 97.75 193 ILE B O 1
ATOM 3992 N N . SER B 1 194 ? 17.328 -8.023 -15.461 1 96.12 194 SER B N 1
ATOM 3993 C CA . SER B 1 194 ? 18.203 -7.836 -16.609 1 96.12 194 SER B CA 1
ATOM 3994 C C . SER B 1 194 ? 18.922 -6.488 -16.547 1 96.12 194 SER B C 1
ATOM 3996 O O . SER B 1 194 ? 18.328 -5.484 -16.156 1 96.12 194 SER B O 1
ATOM 3998 N N . PRO B 1 195 ? 20.188 -6.395 -17 1 93.25 195 PRO B N 1
ATOM 3999 C CA . PRO B 1 195 ? 20.875 -5.105 -17.078 1 93.25 195 PRO B CA 1
ATOM 4000 C C . PRO B 1 195 ? 20.203 -4.137 -18.047 1 93.25 195 PRO B C 1
ATOM 4002 O O . PRO B 1 195 ? 20.469 -2.932 -18.016 1 93.25 195 PRO B O 1
ATOM 4005 N N . ARG B 1 196 ? 19.375 -4.625 -18.891 1 93.19 196 ARG B N 1
ATOM 4006 C CA . ARG B 1 196 ? 18.719 -3.803 -19.906 1 93.19 196 ARG B CA 1
ATOM 4007 C C . ARG B 1 196 ? 17.422 -3.195 -19.375 1 93.19 196 ARG B C 1
ATOM 4009 O O . ARG B 1 196 ? 16.828 -2.33 -20.016 1 93.19 196 ARG B O 1
ATOM 4016 N N . THR B 1 197 ? 16.969 -3.684 -18.234 1 95.44 197 THR B N 1
ATOM 4017 C CA . THR B 1 197 ? 15.75 -3.154 -17.641 1 95.44 197 THR B CA 1
ATOM 4018 C C . THR B 1 197 ? 15.906 -1.672 -17.312 1 95.44 197 THR B C 1
ATOM 4020 O O . THR B 1 197 ? 16.969 -1.242 -16.844 1 95.44 197 THR B O 1
ATOM 4023 N N . ASP B 1 198 ? 14.805 -0.859 -17.594 1 94.62 198 ASP B N 1
ATOM 4024 C CA . ASP B 1 198 ? 14.773 0.566 -17.281 1 94.62 198 ASP B CA 1
ATOM 4025 C C . ASP B 1 198 ? 15.312 0.834 -15.875 1 94.62 198 ASP B C 1
ATOM 4027 O O . ASP B 1 198 ? 14.969 0.131 -14.93 1 94.62 198 ASP B O 1
ATOM 4031 N N . ALA B 1 199 ? 16.172 1.878 -15.734 1 94.06 199 ALA B N 1
ATOM 4032 C CA . ALA B 1 199 ? 16.875 2.162 -14.492 1 94.06 199 ALA B CA 1
ATOM 4033 C C . ALA B 1 199 ? 15.906 2.525 -13.375 1 94.06 199 ALA B C 1
ATOM 4035 O O . ALA B 1 199 ? 16.094 2.129 -12.227 1 94.06 199 ALA B O 1
ATOM 4036 N N . GLU B 1 200 ? 14.875 3.287 -13.672 1 91.94 200 GLU B N 1
ATOM 4037 C CA . GLU B 1 200 ? 13.914 3.693 -12.656 1 91.94 200 GLU B CA 1
ATOM 4038 C C . GLU B 1 200 ? 13.078 2.506 -12.18 1 91.94 200 GLU B C 1
ATOM 4040 O O . GLU B 1 200 ? 12.773 2.395 -10.992 1 91.94 200 GLU B O 1
ATOM 4045 N N . LEU B 1 201 ? 12.719 1.67 -13.117 1 95.5 201 LEU B N 1
ATOM 4046 C CA . LEU B 1 201 ? 11.992 0.454 -12.766 1 95.5 201 LEU B CA 1
ATOM 4047 C C . LEU B 1 201 ? 12.859 -0.453 -11.891 1 95.5 201 LEU B C 1
ATOM 4049 O O . LEU B 1 201 ? 12.398 -0.958 -10.867 1 95.5 201 LEU B O 1
ATOM 4053 N N . ARG B 1 202 ? 14.094 -0.629 -12.312 1 96.56 202 ARG B N 1
ATOM 4054 C CA . ARG B 1 202 ? 15.055 -1.42 -11.547 1 96.56 202 ARG B CA 1
ATOM 4055 C C . ARG B 1 202 ? 15.164 -0.911 -10.117 1 96.56 202 ARG B C 1
ATOM 4057 O O . ARG B 1 202 ? 15.07 -1.69 -9.164 1 96.56 202 ARG B O 1
ATOM 4064 N N . GLU B 1 203 ? 15.32 0.347 -9.984 1 94.12 203 GLU B N 1
ATOM 4065 C CA . GLU B 1 203 ? 15.477 0.941 -8.664 1 94.12 203 GLU B CA 1
ATOM 4066 C C . GLU B 1 203 ? 14.211 0.757 -7.824 1 94.12 203 GLU B C 1
ATOM 4068 O O . GLU B 1 203 ? 14.289 0.457 -6.633 1 94.12 203 GLU B O 1
ATOM 4073 N N . TRP B 1 204 ? 13.086 0.912 -8.422 1 94.94 204 TRP B N 1
ATOM 4074 C CA . TRP B 1 204 ? 11.844 0.735 -7.684 1 94.94 204 TRP B CA 1
ATOM 4075 C C . TRP B 1 204 ? 11.711 -0.695 -7.172 1 94.94 204 TRP B C 1
ATOM 4077 O O . TRP B 1 204 ? 11.422 -0.913 -5.992 1 94.94 204 TRP B O 1
ATOM 4087 N N . ILE B 1 205 ? 11.93 -1.64 -8.031 1 97.81 205 ILE B N 1
ATOM 4088 C CA . ILE B 1 205 ? 11.758 -3.043 -7.664 1 97.81 205 ILE B CA 1
ATOM 4089 C C . ILE B 1 205 ? 12.695 -3.396 -6.512 1 97.81 205 ILE B C 1
ATOM 4091 O O . ILE B 1 205 ? 12.266 -3.951 -5.5 1 97.81 205 ILE B O 1
ATOM 4095 N N . ILE B 1 206 ? 13.961 -3.043 -6.652 1 96.94 206 ILE B N 1
ATOM 4096 C CA . ILE B 1 206 ? 14.969 -3.387 -5.656 1 96.94 206 ILE B CA 1
ATOM 4097 C C . ILE B 1 206 ? 14.641 -2.705 -4.328 1 96.94 206 ILE B C 1
ATOM 4099 O O . ILE B 1 206 ? 14.648 -3.346 -3.277 1 96.94 206 ILE B O 1
ATOM 4103 N N . ALA B 1 207 ? 14.312 -1.46 -4.41 1 94.31 207 ALA B N 1
ATOM 4104 C CA . ALA B 1 207 ? 14.031 -0.702 -3.197 1 94.31 207 ALA B CA 1
ATOM 4105 C C . ALA B 1 207 ? 12.758 -1.208 -2.52 1 94.31 207 ALA B C 1
ATOM 4107 O O . ALA B 1 207 ? 12.719 -1.353 -1.295 1 94.31 207 ALA B O 1
ATOM 4108 N N . ASP B 1 208 ? 11.773 -1.426 -3.264 1 96.44 208 ASP B N 1
ATOM 4109 C CA . ASP B 1 208 ? 10.477 -1.864 -2.74 1 96.44 208 ASP B CA 1
ATOM 4110 C C . ASP B 1 208 ? 10.594 -3.227 -2.062 1 96.44 208 ASP B C 1
ATOM 4112 O O . ASP B 1 208 ? 10.203 -3.387 -0.904 1 96.44 208 ASP B O 1
ATOM 4116 N N . MET B 1 209 ? 11.141 -4.18 -2.742 1 97.81 209 MET B N 1
ATOM 4117 C CA . MET B 1 209 ? 11.258 -5.531 -2.203 1 97.81 209 MET B CA 1
ATOM 4118 C C . MET B 1 209 ? 12.172 -5.559 -0.985 1 97.81 209 MET B C 1
ATOM 4120 O O . MET B 1 209 ? 11.938 -6.312 -0.04 1 97.81 209 MET B O 1
ATOM 4124 N N . SER B 1 210 ? 13.219 -4.738 -0.987 1 95.25 210 SER B N 1
ATOM 4125 C CA . SER B 1 210 ? 14.164 -4.723 0.123 1 95.25 210 SER B CA 1
ATOM 4126 C C . SER B 1 210 ? 13.578 -4.008 1.337 1 95.25 210 SER B C 1
ATOM 4128 O O . SER B 1 210 ? 14.125 -4.094 2.438 1 95.25 210 SER B O 1
ATOM 4130 N N . ALA B 1 211 ? 12.484 -3.312 1.132 1 93.31 211 ALA B N 1
ATOM 4131 C CA . ALA B 1 211 ? 11.828 -2.605 2.229 1 93.31 211 ALA B CA 1
ATOM 4132 C C . ALA B 1 211 ? 10.742 -3.469 2.867 1 93.31 211 ALA B C 1
ATOM 4134 O O . ALA B 1 211 ? 10.117 -3.064 3.85 1 93.31 211 ALA B O 1
ATOM 4135 N N . ALA B 1 212 ? 10.508 -4.684 2.35 1 95 212 ALA B N 1
ATOM 4136 C CA . ALA B 1 212 ? 9.484 -5.578 2.885 1 95 212 ALA B CA 1
ATOM 4137 C C . ALA B 1 212 ? 9.781 -5.953 4.332 1 95 212 ALA B C 1
ATOM 4139 O O . ALA B 1 212 ? 10.945 -5.957 4.75 1 95 212 ALA B O 1
ATOM 4140 N N . PRO B 1 213 ? 8.711 -6.297 5.121 1 93.31 213 PRO B N 1
ATOM 4141 C CA . PRO B 1 213 ? 8.977 -6.789 6.477 1 93.31 213 PRO B CA 1
ATOM 4142 C C . PRO B 1 213 ? 9.766 -8.094 6.488 1 93.31 213 PRO B C 1
ATOM 4144 O O . PRO B 1 213 ? 9.32 -9.094 5.922 1 93.31 213 PRO B O 1
ATOM 4147 N N . PRO B 1 214 ? 10.883 -8.086 7.18 1 94.62 214 PRO B N 1
ATOM 4148 C CA . PRO B 1 214 ? 11.766 -9.25 7.117 1 94.62 214 PRO B CA 1
ATOM 4149 C C . PRO B 1 214 ? 11.102 -10.531 7.629 1 94.62 214 PRO B C 1
ATOM 4151 O O . PRO B 1 214 ? 11.281 -11.602 7.043 1 94.62 214 PRO B O 1
ATOM 4154 N N . ASP B 1 215 ? 10.336 -10.406 8.711 1 94.94 215 ASP B N 1
ATOM 4155 C CA . ASP B 1 215 ? 9.719 -11.594 9.289 1 94.94 215 ASP B CA 1
ATOM 4156 C C . ASP B 1 215 ? 8.734 -12.234 8.305 1 94.94 215 ASP B C 1
ATOM 4158 O O . ASP B 1 215 ? 8.648 -13.461 8.219 1 94.94 215 ASP B O 1
ATOM 4162 N N . VAL B 1 216 ? 7.965 -11.43 7.613 1 96.94 216 VAL B N 1
ATOM 4163 C CA . VAL B 1 216 ? 7.023 -11.914 6.609 1 96.94 216 VAL B CA 1
ATOM 4164 C C . VAL B 1 216 ? 7.781 -12.57 5.461 1 96.94 216 VAL B C 1
ATOM 4166 O O . VAL B 1 216 ? 7.461 -13.688 5.055 1 96.94 216 VAL B O 1
ATOM 4169 N N . ALA B 1 217 ? 8.797 -11.875 4.973 1 97.88 217 ALA B N 1
ATOM 4170 C CA . ALA B 1 217 ? 9.57 -12.336 3.824 1 97.88 217 ALA B CA 1
ATOM 4171 C C . ALA B 1 217 ? 10.258 -13.664 4.125 1 97.88 217 ALA B C 1
ATOM 4173 O O . ALA B 1 217 ? 10.18 -14.602 3.33 1 97.88 217 ALA B O 1
ATOM 4174 N N . LEU B 1 218 ? 10.898 -13.734 5.262 1 98 218 LEU B N 1
ATOM 4175 C CA . LEU B 1 218 ? 11.648 -14.93 5.621 1 98 218 LEU B CA 1
ATOM 4176 C C . LEU B 1 218 ? 10.711 -16.109 5.867 1 98 218 LEU B C 1
ATOM 4178 O O . LEU B 1 218 ? 11 -17.234 5.453 1 98 218 LEU B O 1
ATOM 4182 N N . SER B 1 219 ? 9.609 -15.867 6.5 1 98.44 219 SER B N 1
ATOM 4183 C CA . SER B 1 219 ? 8.625 -16.922 6.738 1 98.44 219 SER B CA 1
ATOM 4184 C C . SER B 1 219 ? 8.07 -17.453 5.422 1 98.44 219 SER B C 1
ATOM 4186 O O . SER B 1 219 ? 7.953 -18.672 5.246 1 98.44 219 SER B O 1
ATOM 4188 N N . ALA B 1 220 ? 7.711 -16.609 4.531 1 98.62 220 ALA B N 1
ATOM 4189 C CA . ALA B 1 220 ? 7.184 -17.016 3.23 1 98.62 220 ALA B CA 1
ATOM 4190 C C . ALA B 1 220 ? 8.219 -17.797 2.439 1 98.62 220 ALA B C 1
ATOM 4192 O O . ALA B 1 220 ? 7.898 -18.828 1.826 1 98.62 220 ALA B O 1
ATOM 4193 N N . MET B 1 221 ? 9.422 -17.312 2.453 1 97.94 221 MET B N 1
ATOM 4194 C CA . MET B 1 221 ? 10.508 -18 1.758 1 97.94 221 MET B CA 1
ATOM 4195 C C . MET B 1 221 ? 10.711 -19.406 2.318 1 97.94 221 MET B C 1
ATOM 4197 O O . MET B 1 221 ? 10.875 -20.359 1.562 1 97.94 221 MET B O 1
ATOM 4201 N N . GLU B 1 222 ? 10.734 -19.484 3.578 1 97.56 222 GLU B N 1
ATOM 4202 C CA . GLU B 1 222 ? 10.898 -20.766 4.234 1 97.56 222 GLU B CA 1
ATOM 4203 C C . GLU B 1 222 ? 9.797 -21.75 3.818 1 97.56 222 GLU B C 1
ATOM 4205 O O . GLU B 1 222 ? 10.062 -22.906 3.531 1 97.56 222 GLU B O 1
ATOM 4210 N N . SER B 1 223 ? 8.617 -21.266 3.854 1 98.31 223 SER B N 1
ATOM 4211 C CA . SER B 1 223 ? 7.504 -22.125 3.463 1 98.31 223 SER B CA 1
ATOM 4212 C C . SER B 1 223 ? 7.637 -22.578 2.016 1 98.31 223 SER B C 1
ATOM 4214 O O . SER B 1 223 ? 7.465 -23.766 1.717 1 98.31 223 SER B O 1
ATOM 4216 N N . MET B 1 224 ? 7.918 -21.688 1.121 1 97.69 224 MET B N 1
ATOM 4217 C CA . MET B 1 224 ? 8.047 -22.016 -0.296 1 97.69 224 MET B CA 1
ATOM 4218 C C . MET B 1 224 ? 9.156 -23.031 -0.517 1 97.69 224 MET B C 1
ATOM 4220 O O . MET B 1 224 ? 8.938 -24.062 -1.17 1 97.69 224 MET B O 1
ATOM 4224 N N . MET B 1 225 ? 10.289 -22.812 0.038 1 97.5 225 MET B N 1
ATOM 4225 C CA . MET B 1 225 ? 11.445 -23.688 -0.188 1 97.5 225 MET B CA 1
ATOM 4226 C C . MET B 1 225 ? 11.242 -25.031 0.483 1 97.5 225 MET B C 1
ATOM 4228 O O . MET B 1 225 ? 11.711 -26.062 -0.023 1 97.5 225 MET B O 1
ATOM 4232 N N . SER B 1 226 ? 10.562 -25.016 1.589 1 97.38 226 SER B N 1
ATOM 4233 C CA . SER B 1 226 ? 10.258 -26.266 2.26 1 97.38 226 SER B CA 1
ATOM 4234 C C . SER B 1 226 ? 9.422 -27.188 1.367 1 97.38 226 SER B C 1
ATOM 4236 O O . SER B 1 226 ? 9.57 -28.406 1.414 1 97.38 226 SER B O 1
ATOM 4238 N N . GLN B 1 227 ? 8.555 -26.641 0.577 1 97.56 227 GLN B N 1
ATOM 4239 C CA . GLN B 1 227 ? 7.773 -27.453 -0.352 1 97.56 227 GLN B CA 1
ATOM 4240 C C . GLN B 1 227 ? 8.68 -28.172 -1.353 1 97.56 227 GLN B C 1
ATOM 4242 O O . GLN B 1 227 ? 8.414 -29.312 -1.735 1 97.56 227 GLN B O 1
ATOM 4247 N N . TYR B 1 228 ? 9.68 -27.531 -1.774 1 97.25 228 TYR B N 1
ATOM 4248 C CA . TYR B 1 228 ? 10.609 -28.172 -2.699 1 97.25 228 TYR B CA 1
ATOM 4249 C C . TYR B 1 228 ? 11.453 -29.219 -1.984 1 97.25 228 TYR B C 1
ATOM 4251 O O . TYR B 1 228 ? 11.672 -30.312 -2.512 1 97.25 228 TYR B O 1
ATOM 4259 N N . ILE B 1 229 ? 11.906 -28.906 -0.82 1 97.5 229 ILE B N 1
ATOM 4260 C CA . ILE B 1 229 ? 12.758 -29.797 -0.046 1 97.5 229 ILE B CA 1
ATOM 4261 C C . ILE B 1 229 ? 12.016 -31.094 0.259 1 97.5 229 ILE B C 1
ATOM 4263 O O . ILE B 1 229 ? 12.586 -32.188 0.172 1 97.5 229 ILE B O 1
ATOM 4267 N N . THR B 1 230 ? 10.758 -31 0.513 1 97.25 230 THR B N 1
ATOM 4268 C CA . THR B 1 230 ? 9.977 -32.156 0.943 1 97.25 230 THR B CA 1
ATOM 4269 C C . THR B 1 230 ? 9.336 -32.844 -0.254 1 97.25 230 THR B C 1
ATOM 4271 O O . THR B 1 230 ? 8.773 -33.938 -0.119 1 97.25 230 THR B O 1
ATOM 4274 N N . GLY B 1 231 ? 9.297 -32.188 -1.408 1 96.94 231 GLY B N 1
ATOM 4275 C CA . GLY B 1 231 ? 8.656 -32.719 -2.59 1 96.94 231 GLY B CA 1
ATOM 4276 C C . GLY B 1 231 ? 7.199 -32.312 -2.719 1 96.94 231 GLY B C 1
ATOM 4277 O O . GLY B 1 231 ? 6.539 -32.656 -3.699 1 96.94 231 GLY B O 1
ATOM 4278 N N . GLU B 1 232 ? 6.754 -31.578 -1.78 1 97 232 GLU B N 1
ATOM 4279 C CA . GLU B 1 232 ? 5.359 -31.141 -1.773 1 97 232 GLU B CA 1
ATOM 4280 C C . GLU B 1 232 ? 5.059 -30.234 -2.961 1 97 232 GLU B C 1
ATOM 4282 O O . GLU B 1 232 ? 3.916 -30.156 -3.416 1 97 232 GLU B O 1
ATOM 4287 N N . ALA B 1 233 ? 6.043 -29.562 -3.465 1 97.12 233 ALA B N 1
ATOM 4288 C CA . ALA B 1 233 ? 5.859 -28.672 -4.609 1 97.12 233 ALA B CA 1
ATOM 4289 C C . ALA B 1 233 ? 5.297 -29.422 -5.809 1 97.12 233 ALA B C 1
ATOM 4291 O O . ALA B 1 233 ? 4.453 -28.906 -6.543 1 97.12 233 ALA B O 1
ATOM 4292 N N . ALA B 1 234 ? 5.738 -30.609 -6.023 1 97.88 234 ALA B N 1
ATOM 4293 C CA . ALA B 1 234 ? 5.234 -31.453 -7.102 1 97.88 234 ALA B CA 1
ATOM 4294 C C . ALA B 1 234 ? 3.908 -32.125 -6.715 1 97.88 234 ALA B C 1
ATOM 4296 O O . ALA B 1 234 ? 2.971 -32.156 -7.516 1 97.88 234 ALA B O 1
ATOM 4297 N N . LYS B 1 235 ? 3.811 -32.562 -5.527 1 97.69 235 LYS B N 1
ATOM 4298 C CA . LYS B 1 235 ? 2.674 -33.344 -5.051 1 97.69 235 LYS B CA 1
ATOM 4299 C C . LYS B 1 235 ? 1.384 -32.531 -5.105 1 97.69 235 LYS B C 1
ATOM 4301 O O . LYS B 1 235 ? 0.31 -33.062 -5.367 1 97.69 235 LYS B O 1
ATOM 4306 N N . ILE B 1 236 ? 1.515 -31.281 -4.883 1 97.19 236 ILE B N 1
ATOM 4307 C CA . ILE B 1 236 ? 0.329 -30.438 -4.816 1 97.19 236 ILE B CA 1
ATOM 4308 C C . ILE B 1 236 ? -0.414 -30.484 -6.152 1 97.19 236 ILE B C 1
ATOM 4310 O O . ILE B 1 236 ? -1.644 -30.391 -6.188 1 97.19 236 ILE B O 1
ATOM 4314 N N . PHE B 1 237 ? 0.23 -30.688 -7.223 1 97.88 237 PHE B N 1
ATOM 4315 C CA . PHE B 1 237 ? -0.371 -30.625 -8.547 1 97.88 237 PHE B CA 1
ATOM 4316 C C . PHE B 1 237 ? -1.048 -31.938 -8.898 1 97.88 237 PHE B C 1
ATOM 4318 O O . PHE B 1 237 ? -1.837 -32 -9.844 1 97.88 237 PHE B O 1
ATOM 4325 N N . GLU B 1 238 ? -0.801 -32.969 -8.133 1 96.06 238 GLU B N 1
ATOM 4326 C CA . GLU B 1 238 ? -1.422 -34.25 -8.383 1 96.06 238 GLU B CA 1
ATOM 4327 C C . GLU B 1 238 ? -2.928 -34.188 -8.148 1 96.06 238 GLU B C 1
ATOM 4329 O O . GLU B 1 238 ? -3.684 -34.969 -8.734 1 96.06 238 GLU B O 1
ATOM 4334 N N . ASP B 1 239 ? -3.354 -33.25 -7.355 1 91.94 239 ASP B N 1
ATOM 4335 C CA . ASP B 1 239 ? -4.77 -33.094 -7.031 1 91.94 239 ASP B CA 1
ATOM 4336 C C . ASP B 1 239 ? -5.426 -32.031 -7.906 1 91.94 239 ASP B C 1
ATOM 4338 O O . ASP B 1 239 ? -6.609 -31.734 -7.734 1 91.94 239 ASP B O 1
ATOM 4342 N N . ILE B 1 240 ? -4.703 -31.453 -8.781 1 96.56 240 ILE B N 1
ATOM 4343 C CA . ILE B 1 240 ? -5.199 -30.375 -9.625 1 96.56 240 ILE B CA 1
ATOM 4344 C C . ILE B 1 240 ? -5.457 -30.891 -11.031 1 96.56 240 ILE B C 1
ATOM 4346 O O . ILE B 1 240 ? -4.527 -31.281 -11.742 1 96.56 240 ILE B O 1
ATOM 4350 N N . ARG B 1 241 ? -6.703 -30.875 -11.484 1 94.81 241 ARG B N 1
ATOM 4351 C CA . ARG B 1 241 ? -7.094 -31.5 -12.742 1 94.81 241 ARG B CA 1
ATOM 4352 C C . ARG B 1 241 ? -7.449 -30.453 -13.789 1 94.81 241 ARG B C 1
ATOM 4354 O O . ARG B 1 241 ? -8.344 -30.672 -14.609 1 94.81 241 ARG B O 1
ATOM 4361 N N . ILE B 1 242 ? -6.941 -29.344 -13.672 1 97.31 242 ILE B N 1
ATOM 4362 C CA . ILE B 1 242 ? -7.125 -28.281 -14.648 1 97.31 242 ILE B CA 1
ATOM 4363 C C . ILE B 1 242 ? -5.793 -27.953 -15.312 1 97.31 242 ILE B C 1
ATOM 4365 O O . ILE B 1 242 ? -4.727 -28.266 -14.766 1 97.31 242 ILE B O 1
ATOM 4369 N N . PRO B 1 243 ? -5.82 -27.344 -16.531 1 98.25 243 PRO B N 1
ATOM 4370 C CA . PRO B 1 243 ? -4.57 -27.016 -17.219 1 98.25 243 PRO B CA 1
ATOM 4371 C C . PRO B 1 243 ? -3.744 -25.969 -16.484 1 98.25 243 PRO B C 1
ATOM 4373 O O . PRO B 1 243 ? -4.301 -25.031 -15.898 1 98.25 243 PRO B O 1
ATOM 4376 N N . VAL B 1 244 ? -2.426 -26.156 -16.562 1 98.81 244 VAL B N 1
ATOM 4377 C CA . VAL B 1 244 ? -1.438 -25.203 -16.078 1 98.81 244 VAL B CA 1
ATOM 4378 C C . VAL B 1 244 ? -0.617 -24.656 -17.25 1 98.81 244 VAL B C 1
ATOM 4380 O O . VAL B 1 244 ? -0.083 -25.438 -18.047 1 98.81 244 VAL B O 1
ATOM 4383 N N . ARG B 1 245 ? -0.609 -23.359 -17.438 1 98.88 245 ARG B N 1
ATOM 4384 C CA . ARG B 1 245 ? 0.235 -22.656 -18.391 1 98.88 245 ARG B CA 1
ATOM 4385 C C . ARG B 1 245 ? 1.204 -21.719 -17.688 1 98.88 245 ARG B C 1
ATOM 4387 O O . ARG B 1 245 ? 0.912 -21.234 -16.594 1 98.88 245 ARG B O 1
ATOM 4394 N N . THR B 1 246 ? 2.377 -21.516 -18.297 1 98.88 246 THR B N 1
ATOM 4395 C CA . THR B 1 246 ? 3.268 -20.5 -17.75 1 98.88 246 THR B CA 1
ATOM 4396 C C . THR B 1 246 ? 3.717 -19.531 -18.844 1 98.88 246 THR B C 1
ATOM 4398 O O . THR B 1 246 ? 3.703 -19.859 -20.016 1 98.88 246 THR B O 1
ATOM 4401 N N . VAL B 1 247 ? 3.926 -18.297 -18.484 1 98.94 247 VAL B N 1
ATOM 4402 C CA . VAL B 1 247 ? 4.645 -17.297 -19.266 1 98.94 247 VAL B CA 1
ATOM 4403 C C . VAL B 1 247 ? 5.941 -16.922 -18.547 1 98.94 247 VAL B C 1
ATOM 4405 O O . VAL B 1 247 ? 5.914 -16.25 -17.516 1 98.94 247 VAL B O 1
ATOM 4408 N N . ASN B 1 248 ? 7.035 -17.422 -19.078 1 98.81 248 ASN B N 1
ATOM 4409 C CA . ASN B 1 248 ? 8.312 -17.297 -18.391 1 98.81 248 ASN B CA 1
ATOM 4410 C C . ASN B 1 248 ? 9.328 -16.531 -19.219 1 98.81 248 ASN B C 1
ATOM 4412 O O . ASN B 1 248 ? 9.203 -16.469 -20.453 1 98.81 248 ASN B O 1
ATOM 4416 N N . GLY B 1 249 ? 10.242 -15.867 -18.5 1 97.81 249 GLY B N 1
ATOM 4417 C CA . GLY B 1 249 ? 11.469 -15.461 -19.172 1 97.81 249 GLY B CA 1
ATOM 4418 C C . GLY B 1 249 ? 12.414 -16.609 -19.438 1 97.81 249 GLY B C 1
ATOM 4419 O O . GLY B 1 249 ? 12.047 -17.781 -19.25 1 97.81 249 GLY B O 1
ATOM 4420 N N . ASP B 1 250 ? 13.609 -16.297 -19.906 1 95.44 250 ASP B N 1
ATOM 4421 C CA . ASP B 1 250 ? 14.508 -17.391 -20.297 1 95.44 250 ASP B CA 1
ATOM 4422 C C . ASP B 1 250 ? 15.742 -17.422 -19.406 1 95.44 250 ASP B C 1
ATOM 4424 O O . ASP B 1 250 ? 16.797 -17.922 -19.812 1 95.44 250 ASP B O 1
ATOM 4428 N N . LEU B 1 251 ? 15.664 -16.844 -18.203 1 92.38 251 LEU B N 1
ATOM 4429 C CA . LEU B 1 251 ? 16.766 -16.891 -17.25 1 92.38 251 LEU B CA 1
ATOM 4430 C C . LEU B 1 251 ? 16.984 -18.312 -16.734 1 92.38 251 LEU B C 1
ATOM 4432 O O . LEU B 1 251 ? 18.109 -18.688 -16.391 1 92.38 251 LEU B O 1
ATOM 4436 N N . TRP B 1 252 ? 15.945 -19.141 -16.594 1 93.94 252 TRP B N 1
ATOM 4437 C CA . TRP B 1 252 ?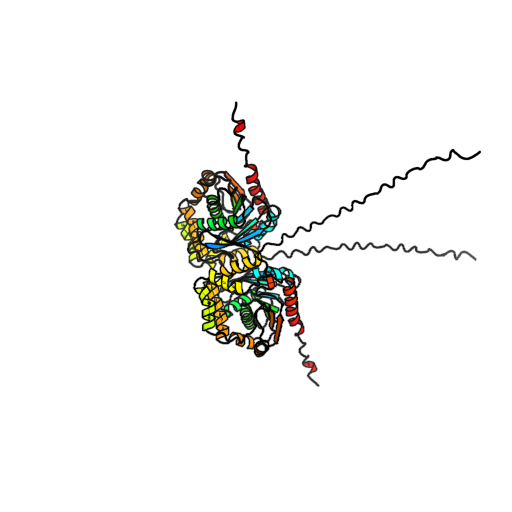 16.016 -20.5 -16.078 1 93.94 252 TRP B CA 1
ATOM 4438 C C . TRP B 1 252 ? 15.328 -21.484 -17.031 1 93.94 252 TRP B C 1
ATOM 4440 O O . TRP B 1 252 ? 14.289 -21.156 -17.609 1 93.94 252 TRP B O 1
ATOM 4450 N N . PRO B 1 253 ? 15.844 -22.609 -17.172 1 96.25 253 PRO B N 1
ATOM 4451 C CA . PRO B 1 253 ? 15.242 -23.594 -18.078 1 96.25 253 PRO B CA 1
ATOM 4452 C C . PRO B 1 253 ? 13.984 -24.234 -17.5 1 96.25 253 PRO B C 1
ATOM 4454 O O . PRO B 1 253 ? 13.867 -24.406 -16.281 1 96.25 253 PRO B O 1
ATOM 4457 N N . ILE B 1 254 ? 13.133 -24.656 -18.391 1 98.31 254 ILE B N 1
ATOM 4458 C CA . ILE B 1 254 ? 11.898 -25.328 -18 1 98.31 254 ILE B CA 1
ATOM 4459 C C . ILE B 1 254 ? 12.062 -26.844 -18.172 1 98.31 254 ILE B C 1
ATOM 4461 O O . ILE B 1 254 ? 12.539 -27.312 -19.203 1 98.31 254 ILE B O 1
ATOM 4465 N N . GLU B 1 255 ? 11.711 -27.578 -17.109 1 98.38 255 GLU B N 1
ATOM 4466 C CA . GLU B 1 255 ? 11.688 -29.047 -17.172 1 98.38 255 GLU B CA 1
ATOM 4467 C C . GLU B 1 255 ? 10.289 -29.562 -17.5 1 98.38 255 GLU B C 1
ATOM 4469 O O . GLU B 1 255 ? 9.555 -30 -16.609 1 98.38 255 GLU B O 1
ATOM 4474 N N . TYR B 1 256 ? 9.977 -29.672 -18.75 1 98.38 256 TYR B N 1
ATOM 4475 C CA . TYR B 1 256 ? 8.633 -30 -19.234 1 98.38 256 TYR B CA 1
ATOM 4476 C C . TYR B 1 256 ? 8.211 -31.391 -18.766 1 98.38 256 TYR B C 1
ATOM 4478 O O . TYR B 1 256 ? 7.102 -31.578 -18.266 1 98.38 256 TYR B O 1
ATOM 4486 N N . GLU B 1 257 ? 9.07 -32.344 -18.906 1 98.12 257 GLU B N 1
ATOM 4487 C CA . GLU B 1 257 ? 8.719 -33.719 -18.562 1 98.12 257 GLU B CA 1
ATOM 4488 C C . GLU B 1 257 ? 8.453 -33.844 -17.062 1 98.12 257 GLU B C 1
ATOM 4490 O O . GLU B 1 257 ? 7.484 -34.5 -16.656 1 98.12 257 GLU B O 1
ATOM 4495 N N . ALA B 1 258 ? 9.336 -33.281 -16.328 1 97.88 258 ALA B N 1
ATOM 4496 C CA . ALA B 1 258 ? 9.148 -33.312 -14.875 1 97.88 258 ALA B CA 1
ATOM 4497 C C . ALA B 1 258 ? 7.801 -32.719 -14.477 1 97.88 258 ALA B C 1
ATOM 4499 O O . ALA B 1 258 ? 7.07 -33.281 -13.664 1 97.88 258 ALA B O 1
ATOM 4500 N N . ASN B 1 259 ? 7.477 -31.562 -15.039 1 98.62 259 ASN B N 1
ATOM 4501 C CA . ASN B 1 259 ? 6.215 -30.891 -14.734 1 98.62 259 ASN B CA 1
ATOM 4502 C C . ASN B 1 259 ? 5.02 -31.719 -15.195 1 98.62 259 ASN B C 1
ATOM 4504 O O . ASN B 1 259 ? 4.051 -31.891 -14.453 1 98.62 259 ASN B O 1
ATOM 4508 N N . ARG B 1 260 ? 5.066 -32.344 -16.375 1 98.12 260 ARG B N 1
ATOM 4509 C CA . ARG B 1 260 ? 3.961 -33.062 -16.984 1 98.12 260 ARG B CA 1
ATOM 4510 C C . ARG B 1 260 ? 3.695 -34.375 -16.266 1 98.12 260 ARG B C 1
ATOM 4512 O O . ARG B 1 260 ? 2.613 -34.969 -16.391 1 98.12 260 ARG B O 1
ATOM 4519 N N . ARG B 1 261 ? 4.688 -34.844 -15.461 1 98 261 ARG B N 1
ATOM 4520 C CA . ARG B 1 261 ? 4.484 -36.031 -14.672 1 98 261 ARG B CA 1
ATOM 4521 C C . ARG B 1 261 ? 3.463 -35.812 -13.562 1 98 261 ARG B C 1
ATOM 4523 O O . ARG B 1 261 ? 2.838 -36.75 -13.086 1 98 261 ARG B O 1
ATOM 4530 N N . HIS B 1 262 ? 3.311 -34.625 -13.164 1 98.06 262 HIS B N 1
ATOM 4531 C CA . HIS B 1 262 ? 2.469 -34.344 -12.008 1 98.06 262 HIS B CA 1
ATOM 4532 C C . HIS B 1 262 ? 1.257 -33.5 -12.398 1 98.06 262 HIS B C 1
ATOM 4534 O O . HIS B 1 262 ? 0.218 -33.562 -11.734 1 98.06 262 HIS B O 1
ATOM 4540 N N . MET B 1 263 ? 1.354 -32.688 -13.422 1 98.19 263 MET B N 1
ATOM 4541 C CA . MET B 1 263 ? 0.288 -31.781 -13.82 1 98.19 263 MET B CA 1
ATOM 4542 C C . MET B 1 263 ? -0.606 -32.406 -14.883 1 98.19 263 MET B C 1
ATOM 4544 O O . MET B 1 263 ? -0.117 -33.094 -15.797 1 98.19 263 MET B O 1
ATOM 4548 N N . PHE B 1 264 ? -1.855 -32.156 -14.781 1 96.56 264 PHE B N 1
ATOM 4549 C CA . PHE B 1 264 ? -2.84 -32.688 -15.727 1 96.56 264 PHE B CA 1
ATOM 4550 C C . PHE B 1 264 ? -2.492 -32.281 -17.156 1 96.56 264 PHE B C 1
ATOM 4552 O O . PHE B 1 264 ? -2.592 -33.062 -18.078 1 96.56 264 PHE B O 1
ATOM 4559 N N . SER B 1 265 ? -2.205 -31.109 -17.359 1 97.44 265 SER B N 1
ATOM 4560 C CA . SER B 1 265 ? -1.756 -30.5 -18.594 1 97.44 265 SER B CA 1
ATOM 4561 C C . SER B 1 265 ? -0.84 -29.312 -18.328 1 97.44 265 SER B C 1
ATOM 4563 O O . SER B 1 265 ? -1.153 -28.453 -17.484 1 97.44 265 SER B O 1
ATOM 4565 N N . PHE B 1 266 ? 0.35 -29.312 -19 1 98.56 266 PHE B N 1
ATOM 4566 C CA . PHE B 1 266 ? 1.312 -28.25 -18.781 1 98.56 266 PHE B CA 1
ATOM 4567 C C . PHE B 1 266 ? 1.945 -27.797 -20.078 1 98.56 266 PHE B C 1
ATOM 4569 O O . PHE B 1 266 ? 2.367 -28.625 -20.891 1 98.56 266 PHE B O 1
ATOM 4576 N N . ASP B 1 267 ? 1.978 -26.516 -20.344 1 98.5 267 ASP B N 1
ATOM 4577 C CA . ASP B 1 267 ? 2.729 -25.906 -21.422 1 98.5 267 ASP B CA 1
ATOM 4578 C C . ASP B 1 267 ? 3.236 -24.516 -21.031 1 98.5 267 ASP B C 1
ATOM 4580 O O . ASP B 1 267 ? 2.77 -23.938 -20.047 1 98.5 267 ASP B O 1
ATOM 4584 N N . ALA B 1 268 ? 4.219 -24.047 -21.797 1 98.69 268 ALA B N 1
ATOM 4585 C CA . ALA B 1 268 ? 4.852 -22.797 -21.422 1 98.69 268 ALA B CA 1
ATOM 4586 C C . ALA B 1 268 ? 5.086 -21.906 -22.641 1 98.69 268 ALA B C 1
ATOM 4588 O O . ALA B 1 268 ? 5.355 -22.406 -23.734 1 98.69 268 ALA B O 1
ATOM 4589 N N . ILE B 1 269 ? 4.898 -20.641 -22.484 1 98.75 269 ILE B N 1
ATOM 4590 C CA . ILE B 1 269 ? 5.359 -19.609 -23.391 1 98.75 269 ILE B CA 1
ATOM 4591 C C . ILE B 1 269 ? 6.594 -18.922 -22.828 1 98.75 269 ILE B C 1
ATOM 4593 O O . ILE B 1 269 ? 6.57 -18.438 -21.688 1 98.75 269 ILE B O 1
ATOM 4597 N N . VAL B 1 270 ? 7.676 -18.922 -23.562 1 98.75 270 VAL B N 1
ATOM 4598 C CA . VAL B 1 270 ? 8.914 -18.312 -23.078 1 98.75 270 VAL B CA 1
ATOM 4599 C C . VAL B 1 270 ? 9.188 -17.016 -23.844 1 98.75 270 VAL B C 1
ATOM 4601 O O . VAL B 1 270 ? 9.203 -17 -25.078 1 98.75 270 VAL B O 1
ATOM 4604 N N . LEU B 1 271 ? 9.289 -15.938 -23.156 1 98.44 271 LEU B N 1
ATOM 4605 C CA . LEU B 1 271 ? 9.711 -14.672 -23.75 1 98.44 271 LEU B CA 1
ATOM 4606 C C . LEU B 1 271 ? 11.234 -14.562 -23.766 1 98.44 271 LEU B C 1
ATOM 4608 O O . LEU B 1 271 ? 11.867 -14.586 -22.703 1 98.44 271 LEU B O 1
ATOM 4612 N N . LYS B 1 272 ? 11.781 -14.383 -24.906 1 96.81 272 LYS B N 1
ATOM 4613 C CA . LYS B 1 272 ? 13.234 -14.305 -25.062 1 96.81 272 LYS B CA 1
ATOM 4614 C C . LYS B 1 272 ? 13.781 -13.031 -24.422 1 96.81 272 LYS B C 1
ATOM 4616 O O . LYS B 1 272 ? 13.188 -11.953 -24.547 1 96.81 272 LYS B O 1
ATOM 4621 N N . ASP B 1 273 ? 14.891 -13.141 -23.719 1 95.19 273 ASP B N 1
ATOM 4622 C CA . ASP B 1 273 ? 15.633 -12.039 -23.109 1 95.19 273 ASP B CA 1
ATOM 4623 C C . ASP B 1 273 ? 14.781 -11.32 -22.062 1 95.19 273 ASP B C 1
ATOM 4625 O O . ASP B 1 273 ? 14.852 -10.094 -21.938 1 95.19 273 ASP B O 1
ATOM 4629 N N . ALA B 1 274 ? 13.875 -12.055 -21.531 1 97 274 ALA B N 1
ATOM 4630 C CA . ALA B 1 274 ? 13.031 -11.477 -20.484 1 97 274 ALA B CA 1
ATOM 4631 C C . ALA B 1 274 ? 13.5 -11.914 -19.094 1 97 274 ALA B C 1
ATOM 4633 O O . ALA B 1 274 ? 13.891 -13.07 -18.906 1 97 274 ALA B O 1
ATOM 4634 N N . ASP B 1 275 ? 13.461 -10.945 -18.203 1 97.69 275 ASP B N 1
ATOM 4635 C CA . ASP B 1 275 ? 13.906 -11.258 -16.844 1 97.69 275 ASP B CA 1
ATOM 4636 C C . ASP B 1 275 ? 12.719 -11.594 -15.945 1 97.69 275 ASP B C 1
ATOM 4638 O O . ASP B 1 275 ? 11.633 -11.914 -16.438 1 97.69 275 ASP B O 1
ATOM 4642 N N . HIS B 1 276 ? 12.945 -11.656 -14.617 1 98.56 276 HIS B N 1
ATOM 4643 C CA . HIS B 1 276 ? 11.992 -12.195 -13.648 1 98.56 276 HIS B CA 1
ATOM 4644 C C . HIS B 1 276 ? 10.789 -11.266 -13.492 1 98.56 276 HIS B C 1
ATOM 4646 O O . HIS B 1 276 ? 9.773 -11.656 -12.898 1 98.56 276 HIS B O 1
ATOM 4652 N N . PHE B 1 277 ? 10.836 -10.031 -14 1 98.69 277 PHE B N 1
ATOM 4653 C CA . PHE B 1 277 ? 9.758 -9.055 -13.883 1 98.69 277 PHE B CA 1
ATOM 4654 C C . PHE B 1 277 ? 9.242 -8.656 -15.266 1 98.69 277 PHE B C 1
ATOM 4656 O O . PHE B 1 277 ? 9.055 -7.473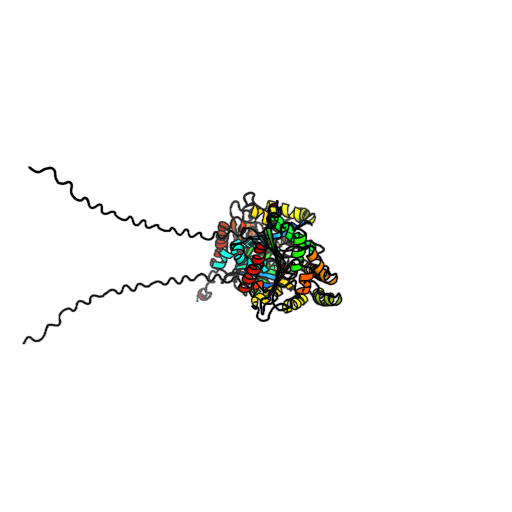 -15.539 1 98.69 277 PHE B O 1
ATOM 4663 N N . LEU B 1 278 ? 9.031 -9.633 -16.047 1 98.56 278 LEU B N 1
ATOM 4664 C CA . LEU B 1 278 ? 8.664 -9.477 -17.453 1 98.56 278 LEU B CA 1
ATOM 4665 C C . LEU B 1 278 ? 7.305 -8.805 -17.594 1 98.56 278 LEU B C 1
ATOM 4667 O O . LEU B 1 278 ? 7.023 -8.164 -18.609 1 98.56 278 LEU B O 1
ATOM 4671 N N . MET B 1 279 ? 6.414 -8.82 -16.609 1 98.56 279 MET B N 1
ATOM 4672 C CA . MET B 1 279 ? 5.105 -8.172 -16.656 1 98.56 279 MET B CA 1
ATOM 4673 C C . MET B 1 279 ? 5.242 -6.656 -16.562 1 98.56 279 MET B C 1
ATOM 4675 O O . MET B 1 279 ? 4.312 -5.926 -16.906 1 98.56 279 MET B O 1
ATOM 4679 N N . LEU B 1 280 ? 6.402 -6.199 -16.109 1 98 280 LEU B N 1
ATOM 4680 C CA . LEU B 1 280 ? 6.617 -4.766 -15.938 1 98 280 LEU B CA 1
ATOM 4681 C C . LEU B 1 280 ? 7.539 -4.215 -17.016 1 98 280 LEU B C 1
ATOM 4683 O O . LEU B 1 280 ? 7.438 -3.045 -17.391 1 98 280 LEU B O 1
ATOM 4687 N N . ASN B 1 281 ? 8.477 -4.984 -17.5 1 96 281 ASN B N 1
ATOM 4688 C CA . ASN B 1 281 ? 9.484 -4.422 -18.391 1 96 281 ASN B CA 1
ATOM 4689 C C . ASN B 1 281 ? 9.266 -4.867 -19.828 1 96 281 ASN B C 1
ATOM 4691 O O . ASN B 1 281 ? 9.875 -4.32 -20.75 1 96 281 ASN B O 1
ATOM 4695 N N . ARG B 1 282 ? 8.422 -5.902 -20.078 1 97.25 282 ARG B N 1
ATOM 4696 C CA . ARG B 1 282 ? 8.039 -6.371 -21.406 1 97.25 282 ARG B CA 1
ATOM 4697 C C . ARG B 1 282 ? 6.52 -6.379 -21.562 1 97.25 282 ARG B C 1
ATOM 4699 O O . ARG B 1 282 ? 5.945 -7.371 -22.016 1 97.25 282 ARG B O 1
ATOM 4706 N N . VAL B 1 283 ? 5.914 -5.301 -21.328 1 97.75 283 VAL B N 1
ATOM 4707 C CA . VAL B 1 283 ? 4.48 -5.207 -21.062 1 97.75 283 VAL B CA 1
ATOM 4708 C C . VAL B 1 283 ? 3.699 -5.715 -22.281 1 97.75 283 VAL B C 1
ATOM 4710 O O . VAL B 1 283 ? 2.844 -6.594 -22.141 1 97.75 283 VAL B O 1
ATOM 4713 N N . GLU B 1 284 ? 3.961 -5.242 -23.438 1 98 284 GLU B N 1
ATOM 4714 C CA . GLU B 1 284 ? 3.182 -5.602 -24.625 1 98 284 GLU B CA 1
ATOM 4715 C C . GLU B 1 284 ? 3.334 -7.082 -24.953 1 98 284 GLU B C 1
ATOM 4717 O O . GLU B 1 284 ? 2.342 -7.777 -25.188 1 98 284 GLU B O 1
ATOM 4722 N N . GLU B 1 285 ? 4.57 -7.547 -25 1 98.5 285 GLU B N 1
ATOM 4723 C CA . GLU B 1 285 ? 4.82 -8.953 -25.281 1 98.5 285 GLU B CA 1
ATOM 4724 C C . GLU B 1 285 ? 4.215 -9.852 -24.219 1 98.5 285 GLU B C 1
ATOM 4726 O O . GLU B 1 285 ? 3.631 -10.898 -24.531 1 98.5 285 GLU B O 1
ATOM 4731 N N . PHE B 1 286 ? 4.41 -9.391 -23.031 1 98.81 286 PHE B N 1
ATOM 4732 C CA . PHE B 1 286 ? 3.875 -10.164 -21.922 1 98.81 286 PHE B CA 1
ATOM 4733 C C . PHE B 1 286 ? 2.355 -10.242 -22 1 98.81 286 PHE B C 1
ATOM 4735 O O . PHE B 1 286 ? 1.779 -11.328 -21.859 1 98.81 286 PHE B O 1
ATOM 4742 N N . ASN B 1 287 ? 1.656 -9.117 -22.141 1 98.88 287 ASN B N 1
ATOM 4743 C CA . ASN B 1 287 ? 0.199 -9.109 -22.234 1 98.88 287 ASN B CA 1
ATOM 4744 C C . ASN B 1 287 ? -0.301 -10.016 -23.359 1 98.88 287 ASN B C 1
ATOM 4746 O O . ASN B 1 287 ? -1.272 -10.75 -23.172 1 98.88 287 ASN B O 1
ATOM 4750 N N . SER B 1 288 ? 0.357 -9.992 -24.438 1 98.75 288 SER B N 1
ATOM 4751 C CA . SER B 1 288 ? -0.009 -10.852 -25.562 1 98.75 288 SER B CA 1
ATOM 4752 C C . SER B 1 288 ? 0.158 -12.328 -25.203 1 98.75 288 SER B C 1
ATOM 4754 O O . SER B 1 288 ? -0.71 -13.148 -25.516 1 98.75 288 SER B O 1
ATOM 4756 N N . ALA B 1 289 ? 1.277 -12.641 -24.609 1 98.88 289 ALA B N 1
ATOM 4757 C CA . ALA B 1 289 ? 1.534 -14.016 -24.203 1 98.88 289 ALA B CA 1
ATOM 4758 C C . ALA B 1 289 ? 0.505 -14.492 -23.188 1 98.88 289 ALA B C 1
ATOM 4760 O O . ALA B 1 289 ? 0.028 -15.625 -23.25 1 98.88 289 ALA B O 1
ATOM 4761 N N . LEU B 1 290 ? 0.212 -13.633 -22.234 1 98.88 290 LEU B N 1
ATOM 4762 C CA . LEU B 1 290 ? -0.771 -13.984 -21.203 1 98.88 290 LEU B CA 1
ATOM 4763 C C . LEU B 1 290 ? -2.152 -14.172 -21.828 1 98.88 290 LEU B C 1
ATOM 4765 O O . LEU B 1 290 ? -2.904 -15.055 -21.422 1 98.88 290 LEU B O 1
ATOM 4769 N N . GLU B 1 291 ? -2.502 -13.359 -22.812 1 98.56 291 GLU B N 1
ATOM 4770 C CA . GLU B 1 291 ? -3.746 -13.555 -23.547 1 98.56 291 GLU B CA 1
ATOM 4771 C C . GLU B 1 291 ? -3.801 -14.945 -24.188 1 98.56 291 GLU B C 1
ATOM 4773 O O . GLU B 1 291 ? -4.836 -15.609 -24.141 1 98.56 291 GLU B O 1
ATOM 4778 N N . LYS B 1 292 ? -2.738 -15.297 -24.781 1 98.38 292 LYS B N 1
ATOM 4779 C CA . LYS B 1 292 ? -2.662 -16.609 -25.422 1 98.38 292 LYS B CA 1
ATOM 4780 C C . LYS B 1 292 ? -2.832 -17.734 -24.406 1 98.38 292 LYS B C 1
ATOM 4782 O O . LYS B 1 292 ? -3.553 -18.703 -24.656 1 98.38 292 LYS B O 1
ATOM 4787 N N . ALA B 1 293 ? -2.16 -17.594 -23.312 1 98.62 293 ALA B N 1
ATOM 4788 C CA . ALA B 1 293 ? -2.287 -18.594 -22.25 1 98.62 293 ALA B CA 1
ATOM 4789 C C . ALA B 1 293 ? -3.729 -18.703 -21.766 1 98.62 293 ALA B C 1
ATOM 4791 O O . ALA B 1 293 ? -4.273 -19.797 -21.656 1 98.62 293 ALA B O 1
ATOM 4792 N N . ILE B 1 294 ? -4.336 -17.562 -21.469 1 98.12 294 ILE B N 1
ATOM 4793 C CA . ILE B 1 294 ? -5.707 -17.5 -20.984 1 98.12 294 ILE B CA 1
ATOM 4794 C C . ILE B 1 294 ? -6.652 -18.094 -22.031 1 98.12 294 ILE B C 1
ATOM 4796 O O . ILE B 1 294 ? -7.57 -18.844 -21.688 1 98.12 294 ILE B O 1
ATOM 4800 N N . GLY B 1 295 ? -6.453 -17.797 -23.266 1 96.38 295 GLY B N 1
ATOM 4801 C CA . GLY B 1 295 ? -7.285 -18.281 -24.359 1 96.38 295 GLY B CA 1
ATOM 4802 C C . GLY B 1 295 ? -7.25 -19.781 -24.516 1 96.38 295 GLY B C 1
ATOM 4803 O O . GLY B 1 295 ? -8.164 -20.375 -25.078 1 96.38 295 GLY B O 1
ATOM 4804 N N . SER B 1 296 ? -6.238 -20.375 -24.047 1 95.75 296 SER B N 1
ATOM 4805 C CA . SER B 1 296 ? -6.059 -21.812 -24.203 1 95.75 296 SER B CA 1
ATOM 4806 C C . SER B 1 296 ? -6.973 -22.594 -23.266 1 95.75 296 SER B C 1
ATOM 4808 O O . SER B 1 296 ? -7.141 -23.812 -23.438 1 95.75 296 SER B O 1
ATOM 4810 N N . PHE B 1 297 ? -7.547 -22 -22.203 1 94.88 297 PHE B N 1
ATOM 4811 C CA . PHE B 1 297 ? -8.406 -22.688 -21.266 1 94.88 297 PHE B CA 1
ATOM 4812 C C . PHE B 1 297 ? -9.82 -22.844 -21.812 1 94.88 297 PHE B C 1
ATOM 4814 O O . PHE B 1 297 ? -10.578 -23.703 -21.359 1 94.88 297 PHE B O 1
ATOM 4821 N N . SER B 1 298 ? -10.484 -21.938 -22.578 1 73.69 298 SER B N 1
ATOM 4822 C CA . SER B 1 298 ? -11.82 -21.984 -23.156 1 73.69 298 SER B CA 1
ATOM 4823 C C . SER B 1 298 ? -11.938 -23.141 -24.156 1 73.69 298 SER B C 1
ATOM 4825 O O . SER B 1 298 ? -13.016 -23.703 -24.328 1 73.69 298 SER B O 1
ATOM 4827 N N . THR B 1 299 ? -10.922 -23.453 -24.859 1 55.53 299 THR B N 1
ATOM 4828 C CA . THR B 1 299 ? -11.039 -24.438 -25.938 1 55.53 299 THR B CA 1
ATOM 4829 C C . THR B 1 299 ? -11.234 -25.844 -25.359 1 55.53 299 THR B C 1
ATOM 4831 O O . THR B 1 299 ? -11.75 -26.734 -26.031 1 55.53 299 THR B O 1
ATOM 4834 N N . ASN B 1 300 ? -10.828 -26.109 -24.125 1 47.81 300 ASN B N 1
ATOM 4835 C CA . ASN B 1 300 ? -10.875 -27.5 -23.688 1 47.81 300 ASN B CA 1
ATOM 4836 C C . ASN B 1 300 ? -12.25 -27.859 -23.125 1 47.81 300 ASN B C 1
ATOM 4838 O O . ASN B 1 300 ? -12.406 -28.891 -22.469 1 47.81 300 ASN B O 1
ATOM 4842 N N . VAL B 1 301 ? -13.133 -26.938 -22.953 1 43.59 301 VAL B N 1
ATOM 4843 C CA . VAL B 1 301 ? -14.445 -27.453 -22.578 1 43.59 301 VAL B CA 1
ATOM 4844 C C . VAL B 1 301 ? -14.969 -28.375 -23.688 1 43.59 301 VAL B C 1
ATOM 4846 O O . VAL B 1 301 ? -15.461 -27.891 -24.719 1 43.59 301 VAL B O 1
ATOM 4849 N N . LYS B 1 302 ? -14.234 -29.266 -24.141 1 39.06 302 LYS B N 1
ATOM 4850 C CA . LYS B 1 302 ? -14.805 -30.312 -24.984 1 39.06 302 LYS B CA 1
ATOM 4851 C C . LYS B 1 302 ? -16.141 -30.812 -24.422 1 39.06 302 LYS B C 1
ATOM 4853 O O . LYS B 1 302 ? -16.266 -30.984 -23.203 1 39.06 302 LYS B O 1
ATOM 4858 N N . SER B 1 303 ? -17.203 -30.703 -25.203 1 39.62 303 SER B N 1
ATOM 4859 C CA . SER B 1 303 ? -18.531 -31.312 -25.141 1 39.62 303 SER B CA 1
ATOM 4860 C C . SER B 1 303 ? -18.453 -32.75 -24.656 1 39.62 303 SER B C 1
ATOM 4862 O O . SER B 1 303 ? -17.75 -33.594 -25.25 1 39.62 303 SER B O 1
ATOM 4864 N N . LYS B 1 304 ? -18.484 -33.031 -23.391 1 41.69 304 LYS B N 1
ATOM 4865 C CA . LYS B 1 304 ? -18.875 -34.406 -23.047 1 41.69 304 LYS B CA 1
ATOM 4866 C C . LYS B 1 304 ? -19.812 -34.969 -24.109 1 41.69 304 LYS B C 1
ATOM 4868 O O . LYS B 1 304 ? -20.797 -34.344 -24.5 1 41.69 304 LYS B O 1
ATOM 4873 N N . PRO B 1 305 ? -19.391 -35.969 -24.703 1 39.47 305 PRO B N 1
ATOM 4874 C CA . PRO B 1 305 ? -20.344 -36.625 -25.609 1 39.47 305 PRO B CA 1
ATOM 4875 C C . PRO B 1 305 ? -21.703 -36.875 -24.969 1 39.47 305 PRO B C 1
ATOM 4877 O O . PRO B 1 305 ? -21.797 -37 -23.75 1 39.47 305 PRO B O 1
ATOM 4880 N N . ASP B 1 306 ? -22.781 -36.312 -25.469 1 40.22 306 ASP B N 1
ATOM 4881 C CA . ASP B 1 306 ? -24.125 -36.719 -25.078 1 40.22 306 ASP B CA 1
ATOM 4882 C C . ASP B 1 306 ? -24.188 -38.219 -24.828 1 40.22 306 ASP B C 1
ATOM 4884 O O . ASP B 1 306 ? -23.922 -39.031 -25.719 1 40.22 306 ASP B O 1
ATOM 4888 N N . PRO B 1 307 ? -24.031 -38.625 -23.562 1 36.84 307 PRO B N 1
ATOM 4889 C CA . PRO B 1 307 ? -24.141 -40.062 -23.375 1 36.84 307 PRO B CA 1
ATOM 4890 C C . PRO B 1 307 ? -25.312 -40.688 -24.172 1 36.84 307 PRO B C 1
ATOM 4892 O O . PRO B 1 307 ? -25.453 -41.906 -24.219 1 36.84 307 PRO B O 1
ATOM 4895 N N . ARG B 1 308 ? -26.266 -39.656 -24.375 1 45.69 308 ARG B N 1
ATOM 4896 C CA . ARG B 1 308 ? -27.406 -40.219 -25.078 1 45.69 308 ARG B CA 1
ATOM 4897 C C . ARG B 1 308 ? -26.984 -40.812 -26.422 1 45.69 308 ARG B C 1
ATOM 4899 O O . ARG B 1 308 ? -27.781 -41.469 -27.109 1 45.69 308 ARG B O 1
ATOM 4906 N N . LEU B 1 309 ? -25.891 -40.156 -26.844 1 39.31 309 LEU B N 1
ATOM 4907 C CA . LEU B 1 309 ? -25.547 -40.688 -28.172 1 39.31 309 LEU B CA 1
ATOM 4908 C C . LEU B 1 309 ? -24.766 -42 -28.062 1 39.31 309 LEU B C 1
ATOM 4910 O O . LEU B 1 309 ? -24.484 -42.625 -29.078 1 39.31 309 LEU B O 1
ATOM 4914 N N . LEU B 1 310 ? -24.109 -42.156 -26.828 1 39.38 310 LEU B N 1
ATOM 4915 C CA . LEU B 1 310 ? -23.391 -43.438 -26.781 1 39.38 310 LEU B CA 1
ATOM 4916 C C . LEU B 1 310 ? -24.359 -44.594 -26.547 1 39.38 310 LEU B C 1
ATOM 4918 O O . LEU B 1 310 ? -23.938 -45.719 -26.391 1 39.38 310 LEU B O 1
ATOM 4922 N N . ARG B 1 311 ? -25.625 -44.188 -26.141 1 37.81 311 ARG B N 1
ATOM 4923 C CA . ARG B 1 311 ? -26.5 -45.375 -26.016 1 37.81 311 ARG B CA 1
ATOM 4924 C C . ARG B 1 311 ? -26.891 -45.906 -27.391 1 37.81 311 ARG B C 1
ATOM 4926 O O . ARG B 1 311 ? -27.609 -45.25 -28.141 1 37.81 311 ARG B O 1
ATOM 4933 N N . GLY B 1 312 ? -25.984 -46.469 -28.078 1 31.89 312 GLY B N 1
ATOM 4934 C CA . GLY B 1 312 ? -26.328 -47.375 -29.156 1 31.89 312 GLY B CA 1
ATOM 4935 C C . GLY B 1 312 ? -27.516 -48.25 -28.828 1 31.89 312 GLY B C 1
ATOM 4936 O O . GLY B 1 312 ? -27.453 -49.094 -27.938 1 31.89 312 GLY B O 1
ATOM 4937 N N . ASP B 1 313 ? -28.812 -47.656 -28.578 1 28.14 313 ASP B N 1
ATOM 4938 C CA . ASP B 1 313 ? -29.828 -48.625 -29 1 28.14 313 ASP B CA 1
ATOM 4939 C C . ASP B 1 313 ? -29.875 -48.719 -30.516 1 28.14 313 ASP B C 1
ATOM 4941 O O . ASP B 1 313 ? -29.688 -47.75 -31.219 1 28.14 313 ASP B O 1
#

Organism: Desulfomicrobium norvegicum (strain DSM 1741 / NCIMB 8310) (NCBI:txid52561)

InterPro domains:
  IPR000073 Alpha/beta hydrolase fold-1 [PF00561] (59-168)
  IPR029058 Alpha/Beta hydrolase fold [G3DSA:3.40.50.1820] (38-294)
  IPR029058 Alpha/Beta hydrolase fold [SSF53474] (38-293)
  IPR050266 AB hydrolase superfamily [PTHR43798] (55-294)

pLDDT: mean 87.02, std 23.17, range [21.0, 99.0]